Protein AF-A0A815UZT0-F1 (afdb_monomer_lite)

Structure (mmCIF, N/CA/C/O backbone):
data_AF-A0A815UZT0-F1
#
_entry.id   AF-A0A815UZT0-F1
#
loop_
_atom_site.group_PDB
_atom_site.id
_atom_site.type_symbol
_atom_site.label_atom_id
_atom_site.label_alt_id
_atom_site.label_comp_id
_atom_site.label_asym_id
_atom_site.label_entity_id
_atom_site.label_seq_id
_atom_site.pdbx_PDB_ins_code
_atom_site.Cartn_x
_atom_site.Cartn_y
_atom_site.Cartn_z
_atom_site.occupancy
_atom_site.B_iso_or_equiv
_atom_site.auth_seq_id
_atom_site.auth_comp_id
_atom_site.auth_asym_id
_atom_site.auth_atom_id
_atom_site.pdbx_PDB_model_num
ATOM 1 N N . MET A 1 1 ? 25.340 18.660 -7.733 1.00 49.31 1 MET A N 1
ATOM 2 C CA . MET A 1 1 ? 25.392 17.375 -6.990 1.00 49.31 1 MET A CA 1
ATOM 3 C C . MET A 1 1 ? 26.741 16.700 -7.222 1.00 49.31 1 MET A C 1
ATOM 5 O O . MET A 1 1 ? 27.236 16.737 -8.340 1.00 49.31 1 MET A O 1
ATOM 9 N N . SER A 1 2 ? 27.345 16.100 -6.193 1.00 51.62 2 SER A N 1
ATOM 10 C CA . SER A 1 2 ? 28.599 15.339 -6.324 1.00 51.62 2 SER A CA 1
ATOM 11 C C . SER A 1 2 ? 28.384 14.093 -7.198 1.00 51.62 2 SER A C 1
ATOM 13 O O . SER A 1 2 ? 27.584 13.235 -6.837 1.00 51.62 2 SER A O 1
ATOM 15 N N . LYS A 1 3 ? 29.129 13.955 -8.306 1.00 68.06 3 LYS A N 1
ATOM 16 C CA . LYS A 1 3 ? 29.133 12.756 -9.176 1.00 68.06 3 LYS A CA 1
ATOM 17 C C . LYS A 1 3 ? 29.839 11.538 -8.543 1.00 68.06 3 LYS A C 1
ATOM 19 O O . LYS A 1 3 ? 30.110 10.556 -9.226 1.00 68.06 3 LYS A O 1
ATOM 24 N N . LYS A 1 4 ? 30.189 11.592 -7.252 1.00 70.81 4 LYS A N 1
ATOM 25 C CA . LYS A 1 4 ? 30.955 10.536 -6.575 1.00 70.81 4 LYS A CA 1
ATOM 26 C C . LYS A 1 4 ? 30.074 9.327 -6.263 1.00 70.81 4 LYS A C 1
ATOM 28 O O . LYS A 1 4 ? 29.060 9.444 -5.576 1.00 70.81 4 LYS A O 1
ATOM 33 N N . VAL A 1 5 ? 30.506 8.157 -6.724 1.00 77.50 5 VAL A N 1
ATOM 34 C CA . VAL A 1 5 ? 29.953 6.862 -6.313 1.00 77.50 5 VAL A CA 1
ATOM 35 C C . VAL A 1 5 ? 30.459 6.545 -4.897 1.00 77.50 5 VAL A C 1
ATOM 37 O O . VAL A 1 5 ? 31.651 6.716 -4.642 1.00 77.50 5 VAL A O 1
ATOM 40 N N . PRO A 1 6 ? 29.607 6.087 -3.958 1.00 83.12 6 PRO A N 1
ATOM 41 C CA . PRO A 1 6 ? 30.062 5.726 -2.616 1.00 83.12 6 PRO A CA 1
ATOM 42 C C . PRO A 1 6 ? 31.151 4.642 -2.637 1.00 83.12 6 PRO A C 1
ATOM 44 O O . PRO A 1 6 ? 31.007 3.638 -3.338 1.00 83.12 6 PRO A O 1
ATOM 47 N N . ASN A 1 7 ? 32.185 4.785 -1.799 1.00 83.75 7 ASN A N 1
ATOM 48 C CA . ASN A 1 7 ? 33.323 3.851 -1.730 1.00 83.75 7 ASN A CA 1
ATOM 49 C C . ASN A 1 7 ? 32.896 2.392 -1.519 1.00 83.75 7 ASN A C 1
ATOM 51 O O . ASN A 1 7 ? 33.466 1.485 -2.114 1.00 83.75 7 ASN A O 1
ATOM 55 N N . LEU A 1 8 ? 31.849 2.157 -0.723 1.00 82.88 8 LEU A N 1
ATOM 56 C CA . LEU A 1 8 ? 31.320 0.812 -0.494 1.00 82.88 8 LEU A CA 1
ATOM 57 C C . LEU A 1 8 ? 30.689 0.200 -1.759 1.00 82.88 8 LEU A C 1
ATOM 59 O O . LEU A 1 8 ? 30.753 -1.009 -1.956 1.00 82.88 8 LEU A O 1
ATOM 63 N N . CYS A 1 9 ? 30.089 1.018 -2.631 1.00 83.38 9 CYS A N 1
ATOM 64 C CA . CYS A 1 9 ? 29.557 0.546 -3.913 1.00 83.38 9 CYS A CA 1
ATOM 65 C C . CYS A 1 9 ? 30.696 0.185 -4.873 1.00 83.38 9 CYS A C 1
ATOM 67 O O . CYS A 1 9 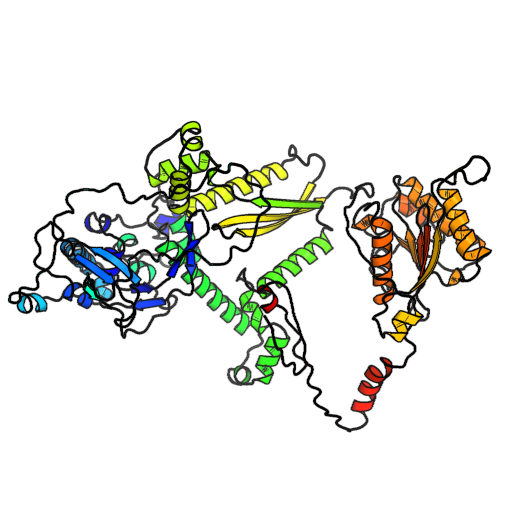? 30.619 -0.850 -5.528 1.00 83.38 9 CYS A O 1
ATOM 69 N N . LEU A 1 10 ? 31.763 0.994 -4.902 1.00 84.44 10 LEU A N 1
ATOM 70 C CA . LEU A 1 10 ? 32.979 0.702 -5.669 1.00 84.44 10 LEU A CA 1
ATOM 71 C C . LEU A 1 10 ? 33.634 -0.600 -5.191 1.00 84.44 10 LEU A C 1
ATOM 73 O O . LEU A 1 10 ? 33.889 -1.490 -5.995 1.00 84.44 10 LEU A O 1
ATOM 77 N N . TYR A 1 11 ? 33.813 -0.749 -3.876 1.00 84.12 11 TYR A N 1
ATOM 78 C CA . TYR A 1 11 ? 34.386 -1.947 -3.257 1.00 84.12 11 TYR A CA 1
ATOM 79 C C . TYR A 1 11 ? 33.595 -3.227 -3.575 1.00 84.12 11 TYR A C 1
ATOM 81 O O . TYR A 1 11 ? 34.186 -4.280 -3.801 1.00 84.12 11 TYR A O 1
ATOM 89 N N . ASN A 1 12 ? 32.262 -3.137 -3.619 1.00 86.81 12 ASN A N 1
ATOM 90 C CA . ASN A 1 12 ? 31.381 -4.270 -3.916 1.00 86.81 12 ASN A CA 1
ATOM 91 C C . ASN A 1 12 ? 31.185 -4.532 -5.422 1.00 86.81 12 ASN A C 1
ATOM 93 O O . ASN A 1 12 ? 30.412 -5.423 -5.771 1.00 86.81 12 ASN A O 1
ATOM 97 N N . GLY A 1 13 ? 31.831 -3.764 -6.307 1.00 85.38 13 GLY A N 1
ATOM 98 C CA . GLY A 1 13 ? 31.706 -3.936 -7.757 1.00 85.38 13 GLY A CA 1
ATOM 99 C C . GLY A 1 13 ? 30.355 -3.501 -8.336 1.00 85.38 13 GLY A C 1
ATOM 100 O O . GLY A 1 13 ? 29.906 -4.051 -9.337 1.00 85.38 13 GLY A O 1
ATOM 101 N N . LEU A 1 14 ? 29.682 -2.535 -7.698 1.00 87.12 14 LEU A N 1
ATOM 102 C CA . LEU A 1 14 ? 28.363 -2.032 -8.113 1.00 87.12 14 LEU A CA 1
ATOM 103 C C . LEU A 1 14 ? 28.420 -0.784 -8.996 1.00 87.12 14 LEU A C 1
ATOM 105 O O . LEU A 1 14 ? 27.375 -0.255 -9.363 1.00 87.12 14 LEU A O 1
ATOM 109 N N . ALA A 1 15 ? 29.611 -0.284 -9.317 1.00 86.25 15 ALA A N 1
ATOM 110 C CA . ALA A 1 15 ? 29.744 0.847 -10.224 1.00 86.25 15 ALA A CA 1
ATOM 111 C C . ALA A 1 15 ? 29.369 0.453 -11.658 1.00 86.25 15 ALA A C 1
ATOM 113 O O . ALA A 1 15 ? 29.708 -0.634 -12.127 1.00 86.25 15 ALA A O 1
ATOM 114 N N . PHE A 1 16 ? 28.684 1.356 -12.358 1.00 88.12 16 PHE A N 1
ATOM 115 C CA . PHE A 1 16 ? 28.378 1.166 -13.769 1.00 88.12 16 PHE A CA 1
ATOM 116 C C . PHE A 1 16 ? 29.615 1.363 -14.639 1.00 88.12 16 PHE A C 1
ATOM 118 O O . PHE A 1 16 ? 30.457 2.219 -14.369 1.00 88.12 16 PHE A O 1
ATOM 125 N N . TYR A 1 17 ? 29.667 0.606 -15.733 1.00 87.62 17 TYR A N 1
ATOM 126 C CA . TYR A 1 17 ? 30.575 0.890 -16.832 1.00 87.62 17 TYR A CA 1
ATOM 127 C C . TYR A 1 17 ? 30.155 2.183 -17.541 1.00 87.62 17 TYR A C 1
ATOM 129 O O . TYR A 1 17 ? 28.964 2.519 -17.630 1.00 87.62 17 TYR A O 1
ATOM 137 N N . GLU A 1 18 ? 31.141 2.912 -18.053 1.00 88.50 18 GLU A N 1
ATOM 138 C CA . GLU A 1 18 ? 30.890 4.036 -18.945 1.00 88.50 18 GLU A CA 1
ATOM 139 C C . GLU A 1 18 ? 30.186 3.536 -20.210 1.00 88.50 18 GLU A C 1
ATOM 141 O O . GLU A 1 18 ? 30.582 2.512 -20.769 1.00 88.50 18 GLU A O 1
ATOM 146 N N . ILE A 1 19 ? 29.112 4.221 -20.617 1.00 89.31 19 ILE A N 1
ATOM 147 C CA . ILE A 1 19 ? 28.349 3.850 -21.814 1.00 89.31 19 ILE A CA 1
ATOM 148 C C . ILE A 1 19 ? 29.156 4.305 -23.036 1.00 89.31 19 ILE A C 1
ATOM 150 O O . ILE A 1 19 ? 29.378 5.510 -23.170 1.00 89.31 19 ILE A O 1
ATOM 154 N N . PRO A 1 20 ? 29.559 3.393 -23.935 1.00 91.00 20 PRO A N 1
ATOM 155 C CA . PRO A 1 20 ? 30.153 3.750 -25.220 1.00 91.00 20 PRO A CA 1
ATOM 156 C C . PRO A 1 20 ? 29.212 4.628 -26.050 1.00 91.00 20 PRO A C 1
ATOM 158 O O . PRO A 1 20 ? 27.993 4.451 -26.005 1.00 91.00 20 PRO A O 1
ATOM 161 N N . ASP A 1 21 ? 29.755 5.534 -26.861 1.00 88.38 21 ASP A N 1
ATOM 162 C CA . ASP A 1 21 ? 28.936 6.476 -27.638 1.00 88.38 21 ASP A CA 1
ATOM 163 C C . ASP A 1 21 ? 27.968 5.780 -28.605 1.00 88.38 21 ASP A C 1
ATOM 165 O O . ASP A 1 21 ? 26.831 6.226 -28.763 1.00 88.38 21 ASP A O 1
ATOM 169 N N . CYS A 1 22 ? 28.354 4.620 -29.149 1.00 85.75 22 CYS A N 1
ATOM 170 C CA . CYS A 1 22 ? 27.487 3.808 -30.004 1.00 85.75 22 CYS A CA 1
ATOM 171 C C . CYS A 1 22 ? 26.217 3.307 -29.287 1.00 85.75 22 CYS A C 1
ATOM 173 O O . CYS A 1 22 ? 25.169 3.189 -29.914 1.00 85.75 22 CYS A O 1
ATOM 175 N N . LEU A 1 23 ? 26.269 3.065 -27.971 1.00 88.81 23 LEU A N 1
ATOM 176 C CA . LEU A 1 23 ? 25.124 2.599 -27.179 1.00 88.81 23 LEU A CA 1
ATOM 177 C C . LEU A 1 23 ? 24.215 3.750 -26.715 1.00 88.81 23 LEU A C 1
ATOM 179 O O . LEU A 1 23 ? 23.029 3.528 -26.458 1.00 88.81 23 LEU A O 1
ATOM 183 N N . LYS A 1 24 ? 24.728 4.986 -26.609 1.00 86.81 24 LYS A N 1
ATOM 184 C CA . LYS A 1 24 ? 23.950 6.150 -26.136 1.00 86.81 24 LYS A CA 1
ATOM 185 C C . LYS A 1 24 ? 22.800 6.497 -27.083 1.00 86.81 24 LYS A C 1
ATOM 187 O O . LYS A 1 24 ? 21.705 6.816 -26.614 1.00 86.81 24 LYS A O 1
ATOM 192 N N . ILE A 1 25 ? 23.043 6.375 -28.387 1.00 86.56 25 ILE A N 1
ATOM 193 C CA . ILE A 1 25 ? 22.132 6.805 -29.456 1.00 86.56 25 ILE A CA 1
ATOM 194 C C . ILE A 1 25 ? 20.961 5.852 -29.722 1.00 86.56 25 ILE A C 1
ATOM 196 O O . ILE A 1 25 ? 20.062 6.229 -30.469 1.00 86.56 25 ILE A O 1
ATOM 200 N N . LEU A 1 26 ? 20.962 4.647 -29.139 1.00 87.38 26 LEU A N 1
ATOM 201 C CA . LEU A 1 26 ? 19.930 3.638 -29.390 1.00 87.38 26 LEU A CA 1
ATOM 202 C C . LEU A 1 26 ? 18.549 4.073 -28.903 1.00 87.38 26 LEU A C 1
ATOM 204 O O . LEU A 1 26 ? 18.417 4.515 -27.753 1.00 87.38 26 LEU A O 1
ATOM 208 N N . THR A 1 27 ? 17.527 3.840 -29.721 1.00 87.44 27 THR A N 1
ATOM 209 C CA . THR A 1 27 ? 16.128 3.884 -29.279 1.00 87.44 27 THR A CA 1
ATOM 210 C C . THR A 1 27 ? 15.757 2.670 -28.416 1.00 87.44 27 THR A C 1
ATOM 212 O O . THR A 1 27 ? 16.566 1.757 -28.212 1.00 87.44 27 THR A O 1
ATOM 215 N N . GLU A 1 28 ? 14.540 2.645 -27.858 1.00 84.25 28 GLU A N 1
ATOM 216 C CA . GLU A 1 28 ? 14.096 1.502 -27.054 1.00 84.25 28 GLU A CA 1
ATOM 217 C C . GLU A 1 28 ? 13.940 0.234 -27.897 1.00 84.25 28 GLU A C 1
ATOM 219 O O . GLU A 1 28 ? 14.400 -0.828 -27.462 1.00 84.25 28 GLU A O 1
ATOM 224 N N . LEU A 1 29 ? 13.347 0.330 -29.096 1.00 85.19 29 LEU A N 1
ATOM 225 C CA . LEU A 1 29 ? 13.201 -0.822 -29.984 1.00 85.19 29 LEU A CA 1
ATOM 226 C C . LEU A 1 29 ? 14.555 -1.285 -30.532 1.00 85.19 29 LEU A C 1
ATOM 228 O O . LEU A 1 29 ? 14.817 -2.488 -30.553 1.00 85.19 29 LEU A O 1
ATOM 232 N N . GLU A 1 30 ? 15.448 -0.356 -30.891 1.00 89.25 30 GLU A N 1
ATOM 233 C CA . GLU A 1 30 ? 16.822 -0.679 -31.302 1.00 89.25 30 GLU A CA 1
ATOM 234 C C . GLU A 1 30 ? 17.583 -1.428 -30.191 1.00 89.25 30 GLU A C 1
ATOM 236 O O . GLU A 1 30 ? 18.275 -2.408 -30.461 1.00 89.25 30 GLU A O 1
ATOM 241 N N . GLU A 1 31 ? 17.405 -1.039 -28.922 1.00 90.44 31 GLU A N 1
ATOM 242 C CA . GLU A 1 31 ? 17.958 -1.778 -27.780 1.00 90.44 31 GLU A CA 1
ATOM 243 C C . GLU A 1 31 ? 17.324 -3.173 -27.621 1.00 90.44 31 GLU A C 1
ATOM 245 O O . GLU A 1 31 ? 18.015 -4.123 -27.246 1.00 90.44 31 GLU A O 1
ATOM 250 N N . ARG A 1 32 ? 16.020 -3.334 -27.890 1.00 89.94 32 ARG A N 1
ATOM 251 C CA . ARG A 1 32 ? 15.370 -4.656 -27.828 1.00 89.94 32 ARG A CA 1
ATOM 252 C C . ARG A 1 32 ? 15.883 -5.601 -28.915 1.00 89.94 32 ARG A C 1
ATOM 254 O O . ARG A 1 32 ? 16.037 -6.784 -28.631 1.00 89.94 32 ARG A O 1
ATOM 261 N N . LEU A 1 33 ? 16.181 -5.096 -30.114 1.00 86.88 33 LEU A N 1
ATOM 262 C CA . LEU A 1 33 ? 16.671 -5.897 -31.246 1.00 86.88 33 LEU A CA 1
ATOM 263 C C . LEU A 1 33 ? 17.995 -6.607 -30.964 1.00 86.88 33 LEU A C 1
ATOM 265 O O . LEU A 1 33 ? 18.235 -7.696 -31.484 1.00 86.88 33 LEU A O 1
ATOM 269 N N . ILE A 1 34 ? 18.836 -5.989 -30.140 1.00 88.75 34 ILE A N 1
ATOM 270 C CA . ILE A 1 34 ? 20.177 -6.479 -29.811 1.00 88.75 34 ILE A CA 1
ATOM 271 C C . ILE A 1 34 ? 20.223 -7.220 -28.473 1.00 88.75 34 ILE A C 1
ATOM 273 O O . ILE A 1 34 ? 21.258 -7.772 -28.125 1.00 88.75 34 ILE A O 1
ATOM 277 N N . SER A 1 35 ? 19.131 -7.217 -27.705 1.00 90.88 35 SER A N 1
ATOM 278 C CA . SER A 1 35 ? 19.080 -7.776 -26.355 1.00 90.88 35 SER A CA 1
ATOM 279 C C . SER A 1 35 ? 18.779 -9.282 -26.381 1.00 90.88 35 SER A C 1
ATOM 281 O O . SER A 1 35 ? 17.683 -9.663 -26.786 1.00 90.88 35 SER A O 1
ATOM 283 N N . PRO A 1 36 ? 19.664 -10.162 -25.870 1.00 90.88 36 PRO A N 1
ATOM 284 C CA . PRO A 1 36 ? 19.447 -11.617 -25.888 1.00 90.88 36 PRO A CA 1
ATOM 285 C C . PRO A 1 36 ? 18.249 -12.108 -25.062 1.00 90.88 36 PRO A C 1
ATOM 287 O O . PRO A 1 36 ? 17.900 -13.292 -25.105 1.00 90.88 36 PRO A O 1
ATOM 290 N N . ARG A 1 37 ? 17.642 -11.226 -24.259 1.00 92.44 37 ARG A N 1
ATOM 291 C CA . ARG A 1 37 ? 16.499 -11.503 -23.386 1.00 92.44 37 ARG A CA 1
ATOM 292 C C . ARG A 1 37 ? 15.448 -10.413 -23.565 1.00 92.44 37 ARG A C 1
ATOM 294 O O . ARG A 1 37 ? 15.682 -9.257 -23.219 1.00 92.44 37 ARG A O 1
ATOM 301 N N . ILE A 1 38 ? 14.266 -10.776 -24.061 1.00 89.81 38 ILE A N 1
ATOM 302 C CA . ILE A 1 38 ? 13.151 -9.832 -24.182 1.00 89.81 38 ILE A CA 1
ATOM 303 C C . ILE A 1 38 ? 12.230 -9.970 -22.961 1.00 89.81 38 ILE A C 1
ATOM 305 O O . ILE A 1 38 ? 11.659 -11.044 -22.741 1.00 89.81 38 ILE A O 1
ATOM 309 N N . PRO A 1 39 ? 12.013 -8.887 -22.189 1.00 91.25 39 PRO A N 1
ATOM 310 C CA . PRO A 1 39 ? 11.065 -8.869 -21.092 1.00 91.25 39 PRO A CA 1
ATOM 311 C C . PRO A 1 39 ? 9.704 -8.405 -21.622 1.00 91.25 39 PRO A C 1
ATOM 313 O O . PRO A 1 39 ? 9.384 -7.214 -21.612 1.00 91.25 39 PRO A O 1
ATOM 316 N N . PHE A 1 40 ? 8.875 -9.332 -22.095 1.00 88.31 40 PHE A N 1
ATOM 317 C CA . PHE A 1 40 ? 7.520 -8.980 -22.505 1.00 88.31 40 PHE A CA 1
ATOM 318 C C . PHE A 1 40 ? 6.695 -8.581 -21.279 1.00 88.31 40 PHE A C 1
ATOM 320 O O . PHE A 1 40 ? 6.447 -9.381 -20.377 1.00 88.31 40 PHE A O 1
ATOM 327 N N . MET A 1 41 ? 6.248 -7.329 -21.265 1.00 88.31 41 MET A N 1
ATOM 328 C CA . MET A 1 41 ? 5.380 -6.756 -20.238 1.00 88.31 41 MET A CA 1
ATOM 329 C C . MET A 1 41 ? 4.353 -5.822 -20.889 1.00 88.31 41 MET A C 1
ATOM 331 O O . MET A 1 41 ? 4.504 -5.462 -22.052 1.00 88.31 41 MET A O 1
ATOM 335 N N . VAL A 1 42 ? 3.277 -5.468 -20.188 1.00 84.25 42 VAL A N 1
ATOM 336 C CA . VAL A 1 42 ? 2.283 -4.506 -20.694 1.00 84.25 42 VAL A CA 1
ATOM 337 C C . VAL A 1 42 ? 2.280 -3.301 -19.772 1.00 84.25 42 VAL A C 1
ATOM 339 O O . VAL A 1 42 ? 1.878 -3.415 -18.617 1.00 84.25 42 VAL A O 1
ATOM 342 N N . ILE A 1 43 ? 2.733 -2.159 -20.279 1.00 84.81 43 ILE A N 1
ATOM 343 C CA . ILE A 1 43 ? 2.719 -0.889 -19.553 1.00 84.81 43 ILE A CA 1
ATOM 344 C C . ILE A 1 43 ? 1.522 -0.083 -20.059 1.00 84.81 43 ILE A C 1
ATOM 346 O O . ILE A 1 43 ? 1.278 -0.022 -21.260 1.00 84.81 43 ILE A O 1
ATOM 350 N N . ARG A 1 44 ? 0.742 0.483 -19.140 1.00 83.31 44 ARG A N 1
ATOM 351 C CA . ARG A 1 44 ? -0.432 1.314 -19.426 1.00 83.31 44 ARG A CA 1
ATOM 352 C C . ARG A 1 44 ? -0.292 2.663 -18.747 1.00 83.31 44 ARG A C 1
ATOM 354 O O . ARG A 1 44 ? 0.370 2.761 -17.719 1.00 83.31 44 ARG A O 1
ATOM 361 N N . THR A 1 45 ? -0.937 3.681 -19.291 1.00 82.94 45 THR A N 1
ATOM 362 C CA . THR A 1 45 ? -1.122 4.959 -18.606 1.00 82.94 45 THR A CA 1
ATOM 363 C C . THR A 1 45 ? -2.279 4.859 -17.604 1.00 82.94 45 THR A C 1
ATOM 365 O O . THR A 1 45 ? -3.240 4.118 -17.813 1.00 82.94 45 THR A O 1
ATOM 368 N N . LEU A 1 46 ? -2.153 5.562 -16.482 1.00 76.56 46 LEU A N 1
ATOM 369 C CA . LEU A 1 46 ? -3.074 5.572 -15.351 1.00 76.56 46 LEU A CA 1
ATOM 370 C C . LEU A 1 46 ? -3.552 7.000 -15.080 1.00 76.56 46 LEU A C 1
ATOM 372 O O . LEU A 1 46 ? -2.730 7.915 -14.960 1.00 76.56 46 LEU A O 1
ATOM 376 N N . GLY A 1 47 ? -4.869 7.150 -14.914 1.00 68.88 47 GLY A N 1
ATOM 377 C CA . GLY A 1 47 ? -5.530 8.394 -14.519 1.00 68.88 47 GLY A CA 1
ATOM 378 C C . GLY A 1 47 ? -5.245 9.592 -15.434 1.00 68.88 47 GLY A C 1
ATOM 379 O O . GLY A 1 47 ? -4.632 9.473 -16.495 1.00 68.88 47 GLY A O 1
ATOM 380 N N . TYR A 1 48 ? -5.659 10.777 -14.985 1.00 67.06 48 TYR A N 1
ATOM 381 C CA . TYR A 1 48 ? -5.468 12.031 -15.725 1.00 67.06 48 TYR A CA 1
ATOM 382 C C . TYR A 1 48 ? -3.993 12.466 -15.815 1.00 67.06 48 TYR A C 1
ATOM 384 O O . TYR A 1 48 ? -3.542 12.963 -16.841 1.00 67.06 48 TYR A O 1
ATOM 392 N N . CYS A 1 49 ? -3.187 12.185 -14.783 1.00 64.75 49 CYS A N 1
ATOM 393 C CA . CYS A 1 49 ? -1.746 12.479 -14.782 1.00 64.75 49 CYS A CA 1
ATOM 394 C C . CYS A 1 49 ? -0.936 11.598 -15.764 1.00 64.75 49 CYS A C 1
ATOM 396 O O . CYS A 1 49 ? 0.274 11.801 -15.935 1.00 64.75 49 CYS A O 1
ATOM 398 N N . LYS A 1 50 ? -1.585 10.602 -16.394 1.00 78.75 50 LYS A N 1
ATOM 399 C CA . LYS A 1 50 ? -1.006 9.620 -17.324 1.00 78.75 50 LYS A CA 1
ATOM 400 C C . LYS A 1 50 ? 0.238 8.922 -16.751 1.00 78.75 50 LYS A C 1
ATOM 402 O O . LYS A 1 50 ? 1.208 8.704 -17.471 1.00 78.75 50 LYS A O 1
ATOM 407 N N . GLN A 1 51 ? 0.264 8.602 -15.454 1.00 83.62 51 GLN A N 1
ATOM 408 C CA . GLN A 1 51 ? 1.389 7.850 -14.873 1.00 83.62 51 GLN A CA 1
ATOM 409 C C . GLN A 1 51 ? 1.461 6.436 -15.456 1.00 83.62 51 GLN A C 1
ATOM 411 O O . GLN A 1 51 ? 0.460 5.910 -15.923 1.00 83.62 51 GLN A O 1
ATOM 416 N N . PHE A 1 52 ? 2.624 5.789 -15.424 1.00 86.12 52 PHE A N 1
ATOM 417 C CA . PHE A 1 52 ? 2.750 4.431 -15.951 1.00 86.12 52 PHE A CA 1
ATOM 418 C C . PHE A 1 52 ? 2.409 3.370 -14.900 1.00 86.12 52 PHE A C 1
ATOM 420 O O . PHE A 1 52 ? 2.870 3.432 -13.763 1.00 86.12 52 PHE A O 1
ATOM 427 N N . GLY A 1 53 ? 1.648 2.357 -15.307 1.00 84.50 53 GLY A N 1
ATOM 428 C CA . GLY A 1 53 ? 1.283 1.179 -14.526 1.00 84.50 53 GLY A CA 1
ATOM 429 C C . GLY A 1 53 ? 1.577 -0.114 -15.282 1.00 84.50 53 GLY A C 1
ATOM 430 O O . GLY A 1 53 ? 1.515 -0.164 -16.509 1.00 84.50 53 GLY A O 1
ATOM 431 N N . LEU A 1 54 ? 1.880 -1.183 -14.550 1.00 84.75 54 LEU A N 1
ATOM 432 C CA . LEU A 1 54 ? 2.133 -2.507 -15.116 1.00 84.75 54 LEU A CA 1
ATOM 433 C C . LEU A 1 54 ? 0.858 -3.358 -15.083 1.00 84.75 54 LEU A C 1
ATOM 435 O O . LEU A 1 54 ? 0.299 -3.593 -14.013 1.00 84.75 54 LEU A O 1
ATOM 439 N N . LYS A 1 55 ? 0.433 -3.880 -16.238 1.00 83.69 55 LYS A N 1
ATOM 440 C CA . LYS A 1 55 ? -0.676 -4.836 -16.347 1.00 83.69 55 LYS A CA 1
ATOM 441 C C . LYS A 1 55 ? -0.154 -6.256 -16.565 1.00 83.69 55 LYS A C 1
ATOM 443 O O . LYS A 1 55 ? 0.544 -6.536 -17.537 1.00 83.69 55 LYS A O 1
ATOM 448 N N . GLY A 1 56 ? -0.580 -7.174 -15.700 1.00 80.88 56 GLY A N 1
ATOM 449 C CA . GLY A 1 56 ? -0.258 -8.596 -15.810 1.00 80.88 56 GLY A CA 1
ATOM 450 C C . GLY A 1 56 ? 1.163 -8.938 -15.355 1.00 80.88 56 GLY A C 1
ATOM 451 O O . GLY A 1 56 ? 1.746 -8.265 -14.501 1.00 80.88 56 GLY A O 1
ATOM 452 N N . ASN A 1 57 ? 1.700 -10.035 -15.892 1.00 82.81 57 ASN A N 1
ATOM 453 C CA . ASN A 1 57 ? 3.010 -10.555 -15.510 1.00 82.81 57 ASN A CA 1
ATOM 454 C C . ASN A 1 57 ? 4.111 -10.167 -16.511 1.00 82.81 57 ASN A C 1
ATOM 456 O O . ASN A 1 57 ? 3.830 -9.826 -17.660 1.00 82.81 57 ASN A O 1
ATOM 460 N N . LEU A 1 58 ? 5.364 -10.249 -16.061 1.00 88.56 58 LEU A N 1
ATOM 461 C CA . LEU A 1 58 ? 6.551 -10.117 -16.900 1.00 88.56 58 LEU A CA 1
ATOM 462 C C . LEU A 1 58 ? 6.990 -11.497 -17.379 1.00 88.56 58 LEU A C 1
ATOM 464 O O . LEU A 1 58 ? 7.190 -12.400 -16.568 1.00 88.56 58 LEU A O 1
ATOM 468 N N . VAL A 1 59 ? 7.167 -11.649 -18.689 1.00 88.19 59 VAL A N 1
ATOM 469 C CA . VAL A 1 59 ? 7.626 -12.898 -19.303 1.00 88.19 59 VAL A CA 1
ATOM 470 C C . VAL A 1 59 ? 8.996 -12.666 -19.930 1.00 88.19 59 VAL A C 1
ATOM 472 O O . VAL A 1 59 ? 9.127 -11.870 -20.854 1.00 88.19 59 VAL A O 1
ATOM 475 N N . ASN A 1 60 ? 10.015 -13.353 -19.412 1.00 91.62 60 ASN A N 1
ATOM 476 C CA . ASN A 1 60 ? 11.368 -13.322 -19.961 1.00 91.62 60 ASN A CA 1
ATOM 477 C C . ASN A 1 60 ? 11.509 -14.411 -21.026 1.00 91.62 60 ASN A C 1
ATOM 479 O O . ASN A 1 60 ? 11.399 -15.599 -20.711 1.00 91.62 60 ASN A O 1
ATOM 483 N N . VAL A 1 61 ? 11.735 -14.011 -22.275 1.00 90.38 61 VAL A N 1
ATOM 484 C CA . VAL A 1 61 ? 11.889 -14.949 -23.392 1.00 90.38 61 VAL A CA 1
ATOM 485 C C . VAL A 1 61 ? 13.273 -14.765 -24.011 1.00 90.38 61 VAL A C 1
ATOM 487 O O . VAL A 1 61 ? 13.636 -13.631 -24.346 1.00 90.38 61 VAL A O 1
ATOM 490 N N . PRO A 1 62 ? 14.069 -15.843 -24.143 1.00 90.38 62 PRO A N 1
ATOM 491 C CA . PRO A 1 62 ? 15.340 -15.770 -24.841 1.00 90.38 62 PRO A CA 1
ATOM 492 C C . PRO A 1 62 ? 15.099 -15.476 -26.319 1.00 90.38 62 PRO A C 1
ATOM 494 O O . PRO A 1 62 ? 14.108 -15.916 -26.907 1.00 90.38 62 PRO A O 1
ATOM 497 N N . MET A 1 63 ? 16.015 -14.727 -26.914 1.00 85.75 63 MET A N 1
ATOM 498 C CA . MET A 1 63 ? 15.938 -14.304 -28.303 1.00 85.75 63 MET A CA 1
ATOM 499 C C . MET A 1 63 ? 17.240 -14.646 -29.020 1.00 85.75 63 MET A C 1
ATOM 501 O O . MET A 1 63 ? 18.322 -14.425 -28.479 1.00 85.75 63 MET A O 1
ATOM 505 N N . ASN A 1 64 ? 17.127 -15.138 -30.254 1.00 79.75 64 ASN A N 1
ATOM 506 C CA . ASN A 1 64 ? 18.272 -15.298 -31.137 1.00 79.75 64 ASN A CA 1
ATOM 507 C C . ASN A 1 64 ? 18.561 -13.955 -31.836 1.00 79.75 64 ASN A C 1
ATOM 509 O O . ASN A 1 64 ? 17.816 -13.529 -32.721 1.00 79.75 64 ASN A O 1
ATOM 513 N N . VAL A 1 65 ? 19.628 -13.271 -31.411 1.00 77.38 65 VAL A N 1
ATOM 514 C CA . VAL A 1 65 ? 20.028 -11.960 -31.958 1.00 77.38 65 VAL A CA 1
ATOM 515 C C . VAL A 1 65 ? 20.429 -12.066 -33.434 1.00 77.38 65 VAL A C 1
ATOM 517 O O . VAL A 1 65 ? 20.147 -11.154 -34.213 1.00 77.38 65 VAL A O 1
ATOM 520 N N . ASP A 1 66 ? 21.000 -13.195 -33.850 1.00 70.56 66 ASP A N 1
ATOM 521 C CA . ASP A 1 66 ? 21.453 -13.419 -35.227 1.00 70.56 66 ASP A CA 1
ATOM 522 C C . ASP A 1 66 ? 20.265 -13.442 -36.192 1.00 70.56 66 ASP A C 1
ATOM 524 O O . ASP A 1 66 ? 20.340 -12.913 -37.302 1.00 70.56 66 ASP A O 1
ATOM 528 N N . THR A 1 67 ? 19.123 -13.963 -35.729 1.00 69.25 67 THR A N 1
ATOM 529 C CA . THR A 1 67 ? 17.862 -13.926 -36.481 1.00 69.25 67 THR A CA 1
ATOM 530 C C . THR A 1 67 ? 17.426 -12.481 -36.743 1.00 69.25 67 THR A C 1
ATOM 532 O O . THR A 1 67 ? 17.086 -12.150 -37.876 1.00 69.25 67 THR A O 1
ATOM 535 N N . ASN A 1 68 ? 17.536 -11.572 -35.768 1.00 69.06 68 ASN A N 1
ATOM 536 C CA . ASN A 1 68 ? 17.214 -10.153 -35.986 1.00 69.06 68 ASN A CA 1
ATOM 537 C C . ASN A 1 68 ? 18.186 -9.478 -36.950 1.00 69.06 68 ASN A C 1
ATOM 539 O O . ASN A 1 68 ? 17.759 -8.801 -37.882 1.00 69.06 68 ASN A O 1
ATOM 543 N N . ALA A 1 69 ? 19.489 -9.692 -36.763 1.00 63.94 69 ALA A N 1
ATOM 544 C CA . ALA A 1 69 ? 20.510 -9.148 -37.655 1.00 63.94 69 ALA A CA 1
ATOM 545 C C . ALA A 1 69 ? 20.393 -9.680 -39.097 1.00 63.94 69 ALA A C 1
ATOM 547 O O . ALA A 1 69 ? 20.937 -9.071 -40.018 1.00 63.94 69 ALA A O 1
ATOM 548 N N . SER A 1 70 ? 19.714 -10.814 -39.302 1.00 63.81 70 SER A N 1
ATOM 549 C CA . SER A 1 70 ? 19.414 -11.358 -40.631 1.00 63.81 70 SER A CA 1
ATOM 550 C C . SER A 1 70 ? 18.171 -10.745 -41.289 1.00 63.81 70 SER A C 1
ATOM 552 O O . SER A 1 70 ? 18.077 -10.753 -42.511 1.00 63.81 70 SER A O 1
ATOM 554 N N . ILE A 1 71 ? 17.239 -10.203 -40.496 1.00 66.38 71 ILE A N 1
ATOM 555 C CA . ILE A 1 71 ? 16.006 -9.553 -40.974 1.00 66.38 71 ILE A CA 1
ATOM 556 C C . ILE A 1 71 ? 16.257 -8.073 -41.308 1.00 66.38 71 ILE A C 1
ATOM 558 O O . ILE A 1 71 ? 15.601 -7.510 -42.181 1.00 66.38 71 ILE A O 1
ATOM 562 N N . LEU A 1 72 ? 17.215 -7.435 -40.628 1.00 66.25 72 LEU A N 1
ATOM 563 C CA . LEU A 1 72 ? 17.593 -6.045 -40.880 1.00 66.25 72 LEU A CA 1
ATOM 564 C C . LEU A 1 72 ? 18.370 -5.905 -42.204 1.00 66.25 72 LEU A C 1
ATOM 566 O O . LEU A 1 72 ? 19.379 -6.594 -42.382 1.00 66.25 72 LEU A O 1
ATOM 570 N N . PRO A 1 73 ? 17.979 -4.999 -43.122 1.00 59.06 73 PRO A N 1
ATOM 571 C CA . PRO A 1 73 ? 18.692 -4.868 -44.386 1.00 59.06 73 PRO A CA 1
ATOM 572 C C . PRO A 1 73 ? 20.054 -4.180 -44.203 1.00 59.06 73 PRO A C 1
ATOM 574 O O . PRO A 1 73 ? 20.171 -3.158 -43.523 1.00 59.06 73 PRO A O 1
ATOM 577 N N . ARG A 1 74 ? 21.097 -4.742 -44.829 1.00 56.72 74 ARG A N 1
ATOM 578 C CA . ARG A 1 74 ? 22.498 -4.297 -44.663 1.00 56.72 74 ARG A CA 1
ATOM 579 C C . ARG A 1 74 ? 22.924 -3.159 -45.592 1.00 56.72 74 ARG A C 1
ATOM 581 O O . ARG A 1 74 ? 23.866 -2.445 -45.261 1.00 56.72 74 ARG A O 1
ATOM 588 N N . SER A 1 75 ? 22.278 -2.997 -46.748 1.00 55.12 75 SER A N 1
ATOM 589 C CA . SER A 1 75 ? 22.641 -1.988 -47.752 1.00 55.12 75 SER A CA 1
ATOM 590 C C . SER A 1 75 ? 21.688 -0.798 -47.705 1.00 55.12 75 SER A C 1
ATOM 592 O O . SER A 1 75 ? 20.737 -0.711 -48.477 1.00 55.12 75 SER A O 1
ATOM 594 N N . PHE A 1 76 ? 21.973 0.134 -46.808 1.00 53.12 76 PHE A N 1
ATOM 595 C CA . PHE A 1 76 ? 21.316 1.431 -46.756 1.00 53.12 76 PHE A CA 1
ATOM 596 C C . PHE A 1 76 ? 22.373 2.521 -46.583 1.00 53.12 76 PHE A C 1
ATOM 598 O O . PHE A 1 76 ? 23.306 2.353 -45.796 1.00 53.12 76 PHE A O 1
ATOM 605 N N . SER A 1 77 ? 22.246 3.636 -47.314 1.00 53.03 77 SER A N 1
ATOM 606 C CA . SER A 1 77 ? 23.048 4.830 -47.011 1.00 53.03 77 SER A CA 1
ATOM 607 C C . SER A 1 77 ? 22.664 5.392 -45.637 1.00 53.03 77 SER A C 1
ATOM 609 O O . SER A 1 77 ? 21.600 5.062 -45.109 1.00 53.03 77 SER A O 1
ATOM 611 N N . ASP A 1 78 ? 23.512 6.265 -45.088 1.00 47.62 78 ASP A N 1
ATOM 612 C CA . ASP A 1 78 ? 23.460 6.822 -43.724 1.00 47.62 78 ASP A CA 1
ATOM 613 C C . ASP A 1 78 ? 22.121 7.450 -43.282 1.00 47.62 78 ASP A C 1
ATOM 615 O O . ASP A 1 78 ? 21.957 7.751 -42.102 1.00 47.62 78 ASP A O 1
ATOM 619 N N . THR A 1 79 ? 21.160 7.622 -44.193 1.00 53.16 79 THR A N 1
ATOM 620 C CA . THR A 1 79 ? 19.874 8.303 -43.982 1.00 53.16 79 THR A CA 1
ATOM 621 C C . THR A 1 79 ? 18.629 7.414 -44.028 1.00 53.16 79 THR A C 1
ATOM 623 O O . THR A 1 79 ? 17.545 7.928 -43.785 1.00 53.16 79 THR A O 1
ATOM 626 N N . HIS A 1 80 ? 18.723 6.118 -44.341 1.00 65.19 80 HIS A N 1
ATOM 627 C CA . HIS A 1 80 ? 17.515 5.292 -44.485 1.00 65.19 80 HIS A CA 1
ATOM 628 C C . HIS A 1 80 ? 17.092 4.665 -43.147 1.00 65.19 80 HIS A C 1
ATOM 630 O O . HIS A 1 80 ? 17.871 3.977 -42.477 1.00 65.19 80 HIS A O 1
ATOM 636 N N . THR A 1 81 ? 15.837 4.896 -42.775 1.00 74.88 81 THR A N 1
ATOM 637 C CA . THR A 1 81 ? 15.155 4.306 -41.623 1.00 74.88 81 THR A CA 1
ATOM 638 C C . THR A 1 81 ? 14.146 3.255 -42.090 1.00 74.88 81 THR A C 1
ATOM 640 O O . THR A 1 81 ? 13.698 3.279 -43.235 1.00 74.88 81 THR A O 1
ATOM 643 N N . ILE A 1 82 ? 13.798 2.303 -41.220 1.00 75.50 82 ILE A N 1
ATOM 644 C CA . ILE A 1 82 ? 12.739 1.321 -41.498 1.00 75.50 82 ILE A CA 1
ATOM 645 C C . ILE A 1 82 ? 11.732 1.282 -40.352 1.00 75.50 82 ILE A C 1
ATOM 647 O O . ILE A 1 82 ? 12.112 1.354 -39.183 1.00 75.50 82 ILE A O 1
ATOM 651 N N . GLN A 1 83 ? 10.451 1.126 -40.676 1.00 81.56 83 GLN A N 1
ATOM 652 C CA . GLN A 1 83 ? 9.409 0.894 -39.678 1.00 81.56 83 GLN A CA 1
ATOM 653 C C . GLN A 1 83 ? 9.408 -0.582 -39.269 1.00 81.56 83 GLN A C 1
ATOM 655 O O . GLN A 1 83 ? 9.265 -1.465 -40.121 1.00 81.56 83 GLN A O 1
ATOM 660 N N . LEU A 1 84 ? 9.564 -0.859 -37.971 1.00 80.31 84 LEU A N 1
ATOM 661 C CA . LEU A 1 84 ? 9.579 -2.219 -37.429 1.00 80.31 84 LEU A CA 1
ATOM 662 C C . LEU A 1 84 ? 8.488 -2.449 -36.393 1.00 80.31 84 LEU A C 1
ATOM 664 O O . LEU A 1 84 ? 8.314 -1.669 -35.459 1.00 80.31 84 LEU A O 1
ATOM 668 N N . LYS A 1 85 ? 7.821 -3.600 -36.516 1.00 83.88 85 LYS A N 1
ATOM 669 C CA . LYS A 1 85 ? 6.823 -4.112 -35.570 1.00 83.88 85 LYS A CA 1
ATOM 670 C C . LYS A 1 85 ? 7.383 -5.355 -34.876 1.00 83.88 85 LYS A C 1
ATOM 672 O O . LYS A 1 85 ? 7.419 -6.436 -35.465 1.00 83.88 85 LYS A O 1
ATOM 677 N N . LEU A 1 86 ? 7.807 -5.215 -33.617 1.00 84.75 86 LEU A N 1
ATOM 678 C CA . LEU A 1 86 ? 8.215 -6.350 -32.784 1.00 84.75 86 LEU A CA 1
ATOM 679 C C . LEU A 1 86 ? 6.970 -7.055 -32.251 1.00 84.75 86 LEU A C 1
ATOM 681 O O . LEU A 1 86 ? 6.204 -6.495 -31.462 1.00 84.75 86 LEU A O 1
ATOM 685 N N . MET A 1 87 ? 6.785 -8.303 -32.663 1.00 85.19 87 MET A N 1
ATOM 686 C CA . MET A 1 87 ? 5.621 -9.122 -32.345 1.00 85.19 87 MET A CA 1
ATOM 687 C C . MET A 1 87 ? 5.968 -10.169 -31.278 1.00 85.19 87 MET A C 1
ATOM 689 O O . MET A 1 87 ? 7.089 -10.669 -31.210 1.00 85.19 87 MET A O 1
ATOM 693 N N . ARG A 1 88 ? 4.989 -10.543 -30.440 1.00 84.31 88 ARG A N 1
ATOM 694 C CA . ARG A 1 88 ? 5.135 -11.708 -29.536 1.00 84.31 88 ARG A CA 1
ATOM 695 C C . ARG A 1 88 ? 5.009 -13.032 -30.291 1.00 84.31 88 ARG A C 1
ATOM 697 O O . ARG A 1 88 ? 5.704 -13.987 -29.975 1.00 84.31 88 ARG A O 1
ATOM 704 N N . GLN A 1 89 ? 4.074 -13.075 -31.235 1.00 85.56 89 GLN A N 1
ATOM 705 C CA . GLN A 1 89 ? 3.807 -14.164 -32.176 1.00 85.56 89 GLN A CA 1
ATOM 706 C C . GLN A 1 89 ? 3.336 -13.515 -33.475 1.00 85.56 89 GLN A C 1
ATOM 708 O O . GLN A 1 89 ? 2.673 -12.473 -33.412 1.00 85.56 89 GLN A O 1
ATOM 713 N N . MET A 1 90 ? 3.619 -14.123 -34.625 1.00 84.19 90 MET A N 1
ATOM 714 C CA . MET A 1 90 ? 3.258 -13.537 -35.926 1.00 84.19 90 MET A CA 1
ATOM 715 C C . MET A 1 90 ? 1.741 -13.392 -36.111 1.00 84.19 90 MET A C 1
ATOM 717 O O . MET A 1 90 ? 1.281 -12.485 -36.794 1.00 84.19 90 MET A O 1
ATOM 721 N N . LYS A 1 91 ? 0.953 -14.236 -35.432 1.00 85.56 91 LYS A N 1
ATOM 722 C CA . LYS A 1 91 ? -0.519 -14.211 -35.461 1.00 85.56 91 LYS A CA 1
ATOM 723 C C . LYS A 1 91 ? -1.167 -13.080 -34.650 1.00 85.56 91 LYS A C 1
ATOM 725 O O . LYS A 1 91 ? -2.380 -12.894 -34.727 1.00 85.56 91 LYS A O 1
ATOM 730 N N . ASN A 1 92 ? -0.414 -12.379 -33.799 1.00 80.62 92 ASN A N 1
ATOM 731 C CA . ASN A 1 92 ? -0.987 -11.332 -32.955 1.00 80.62 92 ASN A CA 1
ATOM 732 C C . ASN A 1 92 ? -1.368 -10.112 -33.802 1.00 80.62 92 ASN A C 1
ATOM 734 O O . ASN A 1 92 ? -0.571 -9.662 -34.614 1.00 80.62 92 ASN A O 1
ATOM 738 N N . LYS A 1 93 ? -2.547 -9.525 -33.553 1.00 78.31 93 LYS A N 1
ATOM 739 C CA . LYS A 1 93 ? -2.962 -8.280 -34.226 1.00 78.31 93 LYS A CA 1
ATOM 740 C C . LYS A 1 93 ? -2.115 -7.079 -33.790 1.00 78.31 93 LYS A C 1
ATOM 742 O O . LYS A 1 93 ? -1.628 -6.325 -34.622 1.00 78.31 93 LYS A O 1
ATOM 747 N N . ASN A 1 94 ? -1.888 -6.943 -32.482 1.00 78.81 94 ASN A N 1
ATOM 748 C CA . ASN A 1 94 ? -1.164 -5.806 -31.913 1.00 78.81 94 ASN A CA 1
ATOM 749 C C . ASN A 1 94 ? 0.327 -6.121 -31.744 1.00 78.81 94 ASN A C 1
ATOM 751 O O . ASN A 1 94 ? 0.689 -7.167 -31.186 1.00 78.81 94 ASN A O 1
ATOM 755 N N . ALA A 1 95 ? 1.178 -5.185 -32.167 1.00 81.88 95 ALA A N 1
ATOM 756 C CA . ALA A 1 95 ? 2.611 -5.233 -31.909 1.00 81.88 95 ALA A CA 1
ATOM 757 C C . ALA A 1 95 ? 2.909 -5.053 -30.414 1.00 81.88 95 ALA A C 1
ATOM 759 O O . ALA A 1 95 ? 2.181 -4.378 -29.688 1.00 81.88 95 ALA A O 1
ATOM 760 N N . PHE A 1 96 ? 3.990 -5.673 -29.940 1.00 83.88 96 PHE A N 1
ATOM 761 C CA . PHE A 1 96 ? 4.509 -5.406 -28.600 1.00 83.88 96 PHE A CA 1
ATOM 762 C C . PHE A 1 96 ? 5.214 -4.049 -28.544 1.00 83.88 96 PHE A C 1
ATOM 764 O O . PHE A 1 96 ? 5.032 -3.314 -27.577 1.00 83.88 96 PHE A O 1
ATOM 771 N N . MET A 1 97 ? 5.999 -3.734 -29.575 1.00 83.75 97 MET A N 1
ATOM 772 C CA . MET A 1 97 ? 6.630 -2.433 -29.785 1.00 83.75 97 MET A CA 1
ATOM 773 C C . MET A 1 97 ? 6.616 -2.107 -31.275 1.00 83.75 97 MET A C 1
ATOM 775 O O . MET A 1 97 ? 6.736 -3.005 -32.112 1.00 83.75 97 MET A O 1
ATOM 779 N N . TYR A 1 98 ? 6.479 -0.825 -31.584 1.00 84.06 98 TYR A N 1
ATOM 780 C CA . TYR A 1 98 ? 6.487 -0.302 -32.938 1.00 84.06 98 TYR A CA 1
ATOM 781 C C . TYR A 1 98 ? 7.284 0.995 -32.947 1.00 84.06 98 TYR A C 1
ATOM 783 O O . TYR A 1 98 ? 6.975 1.902 -32.179 1.00 84.06 98 TYR A O 1
ATOM 791 N N . GLU A 1 99 ? 8.339 1.047 -33.753 1.00 82.94 99 GLU A N 1
ATOM 792 C CA . GLU A 1 99 ? 9.210 2.215 -33.859 1.00 82.94 99 GLU A CA 1
ATOM 793 C C . GLU A 1 99 ? 9.920 2.213 -35.218 1.00 82.94 99 GLU A C 1
ATOM 795 O O . GLU A 1 99 ? 10.139 1.160 -35.831 1.00 82.94 99 GLU A O 1
ATOM 800 N N . THR A 1 100 ? 10.306 3.399 -35.672 1.00 83.69 100 THR A N 1
ATOM 801 C CA . THR A 1 100 ? 11.206 3.583 -36.808 1.00 83.69 100 THR A CA 1
ATOM 802 C C . THR A 1 100 ? 12.648 3.426 -36.330 1.00 83.69 100 THR A C 1
ATOM 804 O O . THR A 1 100 ? 13.081 4.115 -35.409 1.00 83.69 100 THR A O 1
ATOM 807 N N . ILE A 1 101 ? 13.405 2.516 -36.940 1.00 81.25 101 ILE A N 1
ATOM 808 C CA . ILE A 1 101 ? 14.764 2.173 -36.505 1.00 81.25 101 ILE A CA 1
ATOM 809 C C . ILE A 1 101 ? 15.810 2.457 -37.588 1.00 81.25 101 ILE A C 1
ATOM 811 O O . ILE A 1 101 ? 15.493 2.559 -38.777 1.00 81.25 101 ILE A O 1
ATOM 815 N N . ARG A 1 102 ? 17.084 2.501 -37.185 1.00 84.81 102 ARG A N 1
ATOM 816 C CA . ARG A 1 102 ? 18.237 2.653 -38.084 1.00 84.81 102 ARG A CA 1
ATOM 817 C C . ARG A 1 102 ? 19.048 1.354 -38.140 1.00 84.81 102 ARG A C 1
ATOM 819 O O . ARG A 1 102 ? 19.853 1.100 -37.236 1.00 84.81 102 ARG A O 1
ATOM 826 N N . PRO A 1 103 ? 18.928 0.549 -39.213 1.00 80.31 103 PRO A N 1
ATOM 827 C CA . PRO A 1 103 ? 19.642 -0.725 -39.333 1.00 80.31 103 PRO A CA 1
ATOM 828 C C . PRO A 1 103 ? 21.161 -0.600 -39.141 1.00 80.31 103 PRO A C 1
ATOM 830 O O . PRO A 1 103 ? 21.765 -1.399 -38.428 1.00 80.31 103 PRO A O 1
ATOM 833 N N . LYS A 1 104 ? 21.786 0.452 -39.693 1.00 78.69 104 LYS A N 1
ATOM 834 C CA . LYS A 1 104 ? 23.232 0.705 -39.555 1.00 78.69 104 LYS A CA 1
ATOM 835 C C . LYS A 1 104 ? 23.669 0.882 -38.096 1.00 78.69 104 LYS A C 1
ATOM 837 O O . LYS A 1 104 ? 24.711 0.353 -37.700 1.00 78.69 104 LYS A O 1
ATOM 842 N N . VAL A 1 105 ? 22.884 1.609 -37.297 1.00 83.25 105 VAL A N 1
ATOM 843 C CA . VAL A 1 105 ? 23.168 1.827 -35.868 1.00 83.25 105 VAL A CA 1
ATOM 844 C C . VAL A 1 105 ? 23.082 0.500 -35.124 1.00 83.25 105 VAL A C 1
ATOM 846 O O . VAL A 1 105 ? 24.020 0.140 -34.415 1.00 83.25 105 VAL A O 1
ATOM 849 N N . VAL A 1 106 ? 22.016 -0.268 -35.362 1.00 83.19 106 VAL A N 1
ATOM 850 C CA . VAL A 1 106 ? 21.827 -1.595 -34.762 1.00 83.19 106 VAL A CA 1
ATOM 851 C C . VAL A 1 106 ? 23.003 -2.520 -35.097 1.00 83.19 106 VAL A C 1
ATOM 853 O O . VAL A 1 106 ? 23.599 -3.094 -34.189 1.00 83.19 106 VAL A O 1
ATOM 856 N N . HIS A 1 107 ? 23.420 -2.600 -36.364 1.00 79.88 107 HIS A N 1
ATOM 857 C CA . HIS A 1 107 ? 24.567 -3.418 -36.777 1.00 79.88 107 HIS A CA 1
ATOM 858 C C . HIS A 1 107 ? 25.886 -2.988 -36.128 1.00 79.88 107 HIS A C 1
ATOM 860 O O . HIS A 1 107 ? 26.635 -3.836 -35.645 1.00 79.88 107 HIS A O 1
ATOM 866 N N . THR A 1 108 ? 26.160 -1.681 -36.088 1.00 83.81 108 THR A N 1
ATOM 867 C CA . THR A 1 108 ? 27.382 -1.136 -35.471 1.00 83.81 108 THR A CA 1
ATOM 868 C C . THR A 1 108 ? 27.449 -1.493 -33.988 1.00 83.81 108 THR A C 1
ATOM 870 O O . THR A 1 108 ? 28.502 -1.865 -33.472 1.00 83.81 108 THR A O 1
ATOM 873 N N . VAL A 1 109 ? 26.313 -1.424 -33.291 1.00 86.75 109 VAL A N 1
ATOM 874 C CA . VAL A 1 109 ? 26.257 -1.781 -31.877 1.00 86.75 109 VAL A CA 1
ATOM 875 C C . VAL A 1 109 ? 26.373 -3.289 -31.661 1.00 86.75 109 VAL A C 1
ATOM 877 O O . VAL A 1 109 ? 27.085 -3.699 -30.746 1.00 86.75 109 VAL A O 1
ATOM 880 N N . ILE A 1 110 ? 25.728 -4.125 -32.483 1.00 86.00 110 ILE A N 1
ATOM 881 C CA . ILE A 1 110 ? 25.879 -5.587 -32.379 1.00 86.00 110 ILE A CA 1
ATOM 882 C C . ILE A 1 110 ? 27.350 -5.981 -32.558 1.00 86.00 110 ILE A C 1
ATOM 884 O O . ILE A 1 110 ? 27.847 -6.788 -31.777 1.00 86.00 110 ILE A O 1
ATOM 888 N N . ALA A 1 111 ? 28.063 -5.375 -33.516 1.00 85.38 111 ALA A N 1
ATOM 889 C CA . ALA A 1 111 ? 29.496 -5.607 -33.715 1.00 85.38 111 ALA A CA 1
ATOM 890 C C . ALA A 1 111 ? 30.310 -5.332 -32.443 1.00 85.38 111 ALA A C 1
ATOM 892 O O . ALA A 1 111 ? 31.116 -6.165 -32.039 1.00 85.38 111 ALA A O 1
ATOM 893 N N . TYR A 1 112 ? 30.027 -4.225 -31.752 1.00 89.69 112 TYR A N 1
ATOM 894 C CA . TYR A 1 112 ? 30.643 -3.926 -30.458 1.00 89.69 112 TYR A CA 1
ATOM 895 C C . TYR A 1 112 ? 30.259 -4.933 -29.359 1.00 89.69 112 TYR A C 1
ATOM 897 O O . TYR A 1 112 ? 31.101 -5.332 -28.550 1.00 89.69 112 TYR A O 1
ATOM 905 N N . LEU A 1 113 ? 28.981 -5.320 -29.288 1.00 89.50 113 LEU A N 1
ATOM 906 C CA . LEU A 1 113 ? 28.463 -6.170 -28.217 1.00 89.50 113 LEU A CA 1
ATOM 907 C C . LEU A 1 113 ? 28.978 -7.604 -28.309 1.00 89.50 113 LEU A C 1
ATOM 909 O O . LEU A 1 113 ? 29.326 -8.155 -27.272 1.00 89.50 113 LEU A O 1
ATOM 913 N N . VAL A 1 114 ? 29.102 -8.171 -29.513 1.00 88.25 114 VAL A N 1
ATOM 914 C CA . VAL A 1 114 ? 29.656 -9.521 -29.750 1.00 88.25 114 VAL A CA 1
ATOM 915 C C . VAL A 1 114 ? 31.115 -9.637 -29.288 1.00 88.25 114 VAL A C 1
ATOM 917 O O . VAL A 1 114 ? 31.582 -10.716 -28.930 1.00 88.25 114 VAL A O 1
ATOM 920 N N . GLU A 1 115 ? 31.844 -8.524 -29.195 1.00 89.06 115 GLU A N 1
ATOM 921 C CA . GLU A 1 115 ? 33.184 -8.508 -28.607 1.00 89.06 115 GLU A CA 1
ATOM 922 C C . GLU A 1 115 ? 33.187 -8.538 -27.068 1.00 89.06 115 GLU A C 1
ATOM 924 O O . GLU A 1 115 ? 34.241 -8.751 -26.467 1.00 89.06 115 GLU A O 1
ATOM 929 N N . GLN A 1 116 ? 32.047 -8.338 -26.407 1.00 91.88 116 GLN A N 1
ATOM 930 C CA . GLN A 1 116 ? 31.955 -8.315 -24.947 1.00 91.88 116 GLN A CA 1
ATOM 931 C C . GLN A 1 116 ? 31.727 -9.715 -24.358 1.00 91.88 116 GLN A C 1
ATOM 933 O O . GLN A 1 116 ? 31.137 -10.594 -24.982 1.00 91.88 116 GLN A O 1
ATOM 938 N N . GLU A 1 117 ? 32.160 -9.897 -23.106 1.00 90.81 117 GLU A N 1
ATOM 939 C CA . GLU A 1 117 ? 32.124 -11.166 -22.357 1.00 90.81 117 GLU A CA 1
ATOM 940 C C . GLU A 1 117 ? 30.753 -11.861 -22.407 1.00 90.81 117 GLU A C 1
ATOM 942 O O . GLU A 1 117 ? 30.673 -13.027 -22.776 1.00 90.81 117 GLU A O 1
ATOM 947 N N . LEU A 1 118 ? 29.658 -11.140 -22.132 1.00 90.31 118 LEU A N 1
ATOM 948 C CA . LEU A 1 118 ? 28.331 -11.762 -22.054 1.00 90.31 118 LEU A CA 1
ATOM 949 C C . LEU A 1 118 ? 27.810 -12.281 -23.397 1.00 90.31 118 LEU A C 1
ATOM 951 O O . LEU A 1 118 ? 27.104 -13.282 -23.420 1.00 90.31 118 LEU A O 1
ATOM 955 N N . TYR A 1 119 ? 28.120 -11.601 -24.500 1.00 90.44 119 TYR A N 1
ATOM 956 C CA . TYR A 1 119 ? 27.632 -12.001 -25.822 1.00 90.44 119 TYR A CA 1
ATOM 957 C C . TYR A 1 119 ? 28.476 -13.140 -26.398 1.00 90.44 119 TYR A C 1
ATOM 959 O O . TYR A 1 119 ? 27.931 -14.012 -27.073 1.00 90.44 119 TYR A O 1
ATOM 967 N N . ARG A 1 120 ? 29.779 -13.173 -26.074 1.00 87.06 120 ARG A N 1
ATOM 968 C CA . ARG A 1 120 ? 30.656 -14.316 -26.369 1.00 87.06 120 ARG A CA 1
ATOM 969 C C . ARG A 1 120 ? 30.201 -15.571 -25.633 1.00 87.06 120 ARG A C 1
ATOM 971 O O . ARG A 1 120 ? 30.107 -16.624 -26.252 1.00 87.06 120 ARG A O 1
ATOM 978 N N . ASP A 1 121 ? 29.870 -15.445 -24.347 1.00 87.25 121 ASP A N 1
ATOM 979 C CA . ASP A 1 121 ? 29.371 -16.554 -23.524 1.00 87.25 121 ASP A CA 1
ATOM 980 C C . ASP A 1 121 ? 28.045 -17.129 -24.045 1.00 87.25 121 ASP A C 1
ATOM 982 O O . ASP A 1 121 ? 27.824 -18.336 -23.980 1.00 87.25 121 ASP A O 1
ATOM 986 N N . GLU A 1 122 ? 27.155 -16.275 -24.559 1.00 86.38 122 GLU A N 1
ATOM 987 C CA . GLU A 1 122 ? 25.879 -16.693 -25.160 1.00 86.38 122 GLU A CA 1
ATOM 988 C C . GLU A 1 122 ? 26.044 -17.233 -26.596 1.00 86.38 122 GLU A C 1
ATOM 990 O O . GLU A 1 122 ? 25.064 -17.668 -27.196 1.00 86.38 122 GLU A O 1
ATOM 995 N N . GLY A 1 123 ? 27.264 -17.225 -27.151 1.00 81.88 123 GLY A N 1
ATOM 996 C CA . GLY A 1 123 ? 27.562 -17.769 -28.478 1.00 81.88 123 GLY A CA 1
ATOM 997 C C . GLY A 1 123 ? 26.948 -16.979 -29.636 1.00 81.88 123 GLY A C 1
ATOM 998 O O . GLY A 1 123 ? 26.628 -17.568 -30.664 1.00 81.88 123 GLY A O 1
ATOM 999 N N . ILE A 1 124 ? 26.755 -15.668 -29.472 1.00 83.00 124 ILE A N 1
ATOM 1000 C CA . ILE A 1 124 ? 26.107 -14.807 -30.473 1.00 83.00 124 ILE A CA 1
ATOM 1001 C C . ILE A 1 124 ? 27.092 -14.504 -31.606 1.00 83.00 124 ILE A C 1
ATOM 1003 O O . ILE A 1 124 ? 28.193 -14.008 -31.350 1.00 83.00 124 ILE A O 1
ATOM 1007 N N . VAL A 1 125 ? 26.704 -14.769 -32.858 1.00 76.06 125 VAL A N 1
ATOM 1008 C CA . VAL A 1 125 ? 27.579 -14.611 -34.029 1.00 76.06 125 VAL A CA 1
ATOM 1009 C C . VAL A 1 125 ? 26.878 -13.834 -35.135 1.00 76.06 125 VAL A C 1
ATOM 1011 O O . VAL A 1 125 ? 25.835 -14.215 -35.652 1.00 76.06 125 VAL A O 1
ATOM 1014 N N . ILE A 1 126 ? 27.529 -12.782 -35.626 1.00 71.75 126 ILE A N 1
ATOM 1015 C CA . ILE A 1 126 ? 27.006 -12.026 -36.766 1.00 71.75 126 ILE A CA 1
ATOM 1016 C C . ILE A 1 126 ? 27.095 -12.892 -38.029 1.00 71.75 126 ILE A C 1
ATOM 1018 O O . ILE A 1 126 ? 28.169 -13.048 -38.608 1.00 71.75 126 ILE A O 1
ATOM 1022 N N . SER A 1 127 ? 25.962 -13.443 -38.473 1.00 63.94 127 SER A N 1
ATOM 1023 C CA . SER A 1 127 ? 25.890 -14.234 -39.708 1.00 63.94 127 SER A CA 1
ATOM 1024 C C . SER A 1 127 ? 26.392 -13.426 -40.914 1.00 63.94 127 SER A C 1
ATOM 1026 O O . SER A 1 127 ? 26.033 -12.260 -41.095 1.00 63.94 127 SER A O 1
ATOM 1028 N N . SER A 1 128 ? 27.205 -14.035 -41.774 1.00 56.44 128 SER A N 1
ATOM 1029 C CA . SER A 1 128 ? 27.692 -13.467 -43.043 1.00 56.44 128 SER A CA 1
ATOM 1030 C C . SER A 1 128 ? 26.908 -13.963 -44.272 1.00 56.44 128 SER A C 1
ATOM 1032 O O . SER A 1 128 ? 27.043 -13.389 -45.354 1.00 56.44 128 SER A O 1
ATOM 1034 N N . ASP A 1 129 ? 26.032 -14.961 -44.105 1.00 53.25 129 ASP A N 1
ATOM 1035 C CA . ASP A 1 129 ? 25.381 -15.709 -45.196 1.00 53.25 129 ASP A CA 1
ATOM 1036 C C . ASP A 1 129 ? 24.359 -14.896 -46.010 1.00 53.25 129 ASP A C 1
ATOM 1038 O O . ASP A 1 129 ? 24.055 -15.216 -47.160 1.00 53.25 129 ASP A O 1
ATOM 1042 N N . TRP A 1 130 ? 23.854 -13.796 -45.453 1.00 50.03 130 TRP A N 1
ATOM 1043 C CA . TRP A 1 130 ? 22.793 -12.992 -46.065 1.00 50.03 130 TRP A CA 1
ATOM 1044 C C . TRP A 1 130 ? 23.267 -12.063 -47.199 1.00 50.03 130 TRP A C 1
ATOM 1046 O O . TRP A 1 130 ? 22.458 -11.666 -48.036 1.00 50.03 130 TRP A O 1
ATOM 1056 N N . ILE A 1 131 ? 24.575 -11.772 -47.306 1.00 45.12 131 ILE A N 1
ATOM 1057 C CA . ILE A 1 131 ? 25.149 -10.936 -48.390 1.00 45.12 131 ILE A CA 1
ATOM 1058 C C . ILE A 1 131 ? 24.801 -11.498 -49.785 1.00 45.12 131 ILE A C 1
ATOM 1060 O O . ILE A 1 131 ? 24.678 -10.752 -50.758 1.00 45.12 131 ILE A O 1
ATOM 1064 N N . LYS A 1 132 ? 24.577 -12.813 -49.882 1.00 42.22 132 LYS A N 1
ATOM 1065 C CA . LYS A 1 132 ? 24.215 -13.497 -51.129 1.00 42.22 132 LYS A CA 1
ATOM 1066 C C . LYS A 1 132 ? 22.714 -13.486 -51.444 1.00 42.22 132 LYS A C 1
ATOM 1068 O O . LYS A 1 132 ? 22.361 -13.717 -52.593 1.00 42.22 132 LYS A O 1
ATOM 1073 N N . LYS A 1 133 ? 21.839 -13.256 -50.456 1.00 42.50 133 LYS A N 1
ATOM 1074 C CA . LYS A 1 133 ? 20.388 -13.486 -50.594 1.00 42.50 133 LYS A CA 1
ATOM 1075 C C . LYS A 1 133 ? 19.607 -12.249 -51.059 1.00 42.50 133 LYS A C 1
ATOM 1077 O O . LYS A 1 133 ? 18.597 -12.410 -51.719 1.00 42.50 133 LYS A O 1
ATOM 1082 N N . TYR A 1 134 ? 20.103 -11.041 -50.776 1.00 43.94 134 TYR A N 1
ATOM 1083 C CA . TYR A 1 134 ? 19.424 -9.771 -51.107 1.00 43.94 134 TYR A CA 1
ATOM 1084 C C . TYR A 1 134 ? 20.240 -8.827 -52.002 1.00 43.94 134 TYR A C 1
ATOM 1086 O O . TYR A 1 134 ? 19.880 -7.673 -52.203 1.00 43.94 134 TYR A O 1
ATOM 1094 N N . SER A 1 135 ? 21.324 -9.316 -52.604 1.00 42.00 135 SER A N 1
ATOM 1095 C CA . SER A 1 135 ? 22.045 -8.597 -53.663 1.00 42.00 135 SER A CA 1
ATOM 1096 C C . SER A 1 135 ? 21.307 -8.609 -55.016 1.00 42.00 135 SER A C 1
ATOM 1098 O O . SER A 1 135 ? 21.784 -7.987 -55.961 1.00 42.00 135 SER A O 1
ATOM 1100 N N . SER A 1 136 ? 20.159 -9.295 -55.127 1.00 37.38 136 SER A N 1
ATOM 1101 C CA . SER A 1 136 ? 19.463 -9.531 -56.403 1.00 37.38 136 SER A CA 1
ATOM 1102 C C . SER A 1 136 ? 17.960 -9.215 -56.444 1.00 37.38 136 SER A C 1
ATOM 1104 O O . SER A 1 136 ? 17.400 -9.249 -57.537 1.00 37.38 136 SER A O 1
ATOM 1106 N N . GLU A 1 137 ? 17.304 -8.811 -55.349 1.00 34.50 137 GLU A N 1
ATOM 1107 C CA . GLU A 1 137 ? 15.864 -8.493 -55.378 1.00 34.50 137 GLU A CA 1
ATOM 1108 C C . GLU A 1 137 ? 15.579 -7.055 -54.923 1.00 34.50 137 GLU A C 1
ATOM 1110 O O . GLU A 1 137 ? 15.861 -6.651 -53.795 1.00 34.50 137 GLU A O 1
ATOM 1115 N N . LYS A 1 138 ? 15.027 -6.266 -55.854 1.00 41.69 138 LYS A N 1
ATOM 1116 C CA . LYS A 1 138 ? 14.473 -4.929 -55.621 1.00 41.69 138 LYS A CA 1
ATOM 1117 C C . LYS A 1 138 ? 13.160 -5.054 -54.840 1.00 41.69 138 LYS A C 1
ATOM 1119 O O . LYS A 1 138 ? 12.087 -4.964 -55.429 1.00 41.69 138 LYS A O 1
ATOM 1124 N N . GLU A 1 139 ? 13.227 -5.237 -53.529 1.00 39.97 139 GLU A N 1
ATOM 1125 C CA . GLU A 1 139 ? 12.103 -4.850 -52.675 1.00 39.97 139 GLU A CA 1
ATOM 1126 C C . GLU A 1 139 ? 12.178 -3.333 -52.467 1.00 39.97 139 GLU A C 1
ATOM 1128 O O . GLU A 1 139 ? 13.196 -2.795 -52.028 1.00 39.97 139 GLU A O 1
ATOM 1133 N N . ASN A 1 140 ? 11.124 -2.617 -52.863 1.00 36.78 140 ASN A N 1
ATOM 1134 C CA . ASN A 1 140 ? 11.024 -1.173 -52.671 1.00 36.78 140 ASN A CA 1
ATOM 1135 C C . ASN A 1 140 ? 10.887 -0.877 -51.171 1.00 36.78 140 ASN A C 1
ATOM 1137 O O . ASN A 1 140 ? 9.784 -0.823 -50.631 1.00 36.78 140 ASN A O 1
ATOM 1141 N N . PHE A 1 141 ? 12.016 -0.687 -50.491 1.00 44.03 141 PHE A N 1
ATOM 1142 C CA . PHE A 1 141 ? 12.045 -0.141 -49.141 1.00 44.03 141 PHE A CA 1
ATOM 1143 C C . PHE A 1 141 ? 11.679 1.342 -49.218 1.00 44.03 141 PHE A C 1
ATOM 1145 O O . PHE A 1 141 ? 12.469 2.170 -49.674 1.00 44.03 141 PHE A O 1
ATOM 1152 N N . PHE A 1 142 ? 10.455 1.674 -48.816 1.00 46.88 142 PHE A N 1
ATOM 1153 C CA . PHE A 1 142 ? 10.001 3.056 -48.766 1.00 46.88 142 PHE A CA 1
ATOM 1154 C C . PHE A 1 142 ? 10.691 3.773 -47.613 1.00 46.88 142 PHE A C 1
ATOM 1156 O O . PHE A 1 142 ? 10.446 3.493 -46.441 1.00 46.88 142 PHE A O 1
ATOM 1163 N N . VAL A 1 143 ? 11.556 4.710 -47.976 1.00 41.56 143 VAL A N 1
ATOM 1164 C CA . VAL A 1 143 ? 12.096 5.709 -47.065 1.00 41.56 143 VAL A CA 1
ATOM 1165 C C . VAL A 1 143 ? 11.295 6.966 -47.264 1.00 41.56 143 VAL A C 1
ATOM 1167 O O . VAL A 1 143 ? 11.252 7.526 -48.360 1.00 41.56 143 VAL A O 1
ATOM 1170 N N . ASN A 1 144 ? 10.590 7.354 -46.208 1.00 37.00 144 ASN A N 1
ATOM 1171 C CA . ASN A 1 144 ? 9.782 8.548 -46.245 1.00 37.00 144 ASN A CA 1
ATOM 1172 C C . ASN A 1 144 ? 10.737 9.749 -46.290 1.00 37.00 144 ASN A C 1
ATOM 1174 O O . ASN A 1 144 ? 11.450 10.031 -45.331 1.00 37.00 144 ASN A O 1
ATOM 1178 N N . ASN A 1 145 ? 10.801 10.435 -47.433 1.00 34.50 145 ASN A N 1
ATOM 1179 C CA . ASN A 1 145 ? 11.714 11.565 -47.646 1.00 34.50 145 ASN A CA 1
ATOM 1180 C C . ASN A 1 145 ? 11.325 12.825 -46.843 1.00 34.50 145 ASN A C 1
ATOM 1182 O O . ASN A 1 145 ? 12.019 13.840 -46.924 1.00 34.50 145 ASN A O 1
ATOM 1186 N N . GLU A 1 146 ? 10.243 12.770 -46.063 1.00 38.34 146 GLU A N 1
ATOM 1187 C CA . GLU A 1 146 ? 9.768 13.868 -45.217 1.00 38.34 146 GLU A CA 1
ATOM 1188 C C . GLU A 1 146 ? 10.436 13.925 -43.829 1.00 38.34 146 GLU A C 1
ATOM 1190 O O . GLU A 1 146 ? 10.345 14.956 -43.165 1.00 38.34 146 GLU A O 1
ATOM 1195 N N . ASP A 1 147 ? 11.259 12.933 -43.456 1.00 38.00 147 ASP A N 1
ATOM 1196 C CA . ASP A 1 147 ? 12.030 12.894 -42.191 1.00 38.00 147 ASP A CA 1
ATOM 1197 C C . ASP A 1 147 ? 13.125 13.993 -42.070 1.00 38.00 147 ASP A C 1
ATOM 1199 O O . ASP A 1 147 ? 13.956 13.981 -41.160 1.00 38.00 147 ASP A O 1
ATOM 1203 N N . LYS A 1 148 ? 13.146 14.984 -42.974 1.00 32.75 148 LYS A N 1
ATOM 1204 C CA . LYS A 1 148 ? 13.957 16.211 -42.848 1.00 32.75 148 LYS A CA 1
ATOM 1205 C C . LYS A 1 148 ? 13.233 17.373 -42.168 1.00 32.75 148 LYS A C 1
ATOM 1207 O O . LYS A 1 148 ? 13.873 18.396 -41.919 1.00 32.75 148 LYS A O 1
ATOM 1212 N N . LYS A 1 149 ? 11.949 17.240 -41.837 1.00 28.41 149 LYS A N 1
ATOM 1213 C CA . LYS A 1 149 ? 11.275 18.175 -40.935 1.00 28.41 149 LYS A CA 1
ATOM 1214 C C . LYS A 1 149 ? 11.155 17.515 -39.568 1.00 28.41 149 LYS A C 1
ATOM 1216 O O . LYS A 1 149 ? 10.353 16.617 -39.366 1.00 28.41 149 LYS A O 1
ATOM 1221 N N . PHE A 1 150 ? 11.996 17.958 -38.637 1.00 32.91 150 PHE A N 1
ATOM 1222 C CA . PHE A 1 150 ? 11.704 17.833 -37.214 1.00 32.91 150 PHE A CA 1
ATOM 1223 C C . PHE A 1 150 ? 10.352 18.515 -36.983 1.00 32.91 150 PHE A C 1
ATOM 1225 O O . PHE A 1 150 ? 10.290 19.744 -36.966 1.00 32.91 150 PHE A O 1
ATOM 1232 N N . ASP A 1 151 ? 9.278 17.736 -36.881 1.00 25.19 151 ASP A N 1
ATOM 1233 C CA . ASP A 1 151 ? 7.991 18.257 -36.447 1.00 25.19 151 ASP A CA 1
ATOM 1234 C C . ASP A 1 151 ? 7.933 18.167 -34.921 1.00 25.19 151 ASP A C 1
ATOM 1236 O O . ASP A 1 151 ? 7.781 17.103 -34.324 1.00 25.19 151 ASP A O 1
ATOM 1240 N N . GLU A 1 152 ? 8.081 19.325 -34.282 1.00 30.39 152 GLU A N 1
ATOM 1241 C CA . GLU A 1 152 ? 7.783 19.557 -32.866 1.00 30.39 152 GLU A CA 1
ATOM 1242 C C . GLU A 1 152 ? 6.262 19.562 -32.581 1.00 30.39 152 GLU A C 1
ATOM 1244 O O . GLU A 1 152 ? 5.838 19.975 -31.505 1.00 30.39 152 GLU A O 1
ATOM 1249 N N . ASN A 1 153 ? 5.422 19.079 -33.502 1.00 25.42 153 ASN A N 1
ATOM 1250 C CA . ASN A 1 153 ? 3.968 19.220 -33.448 1.00 25.42 153 ASN A CA 1
ATOM 1251 C C . ASN A 1 153 ? 3.215 17.890 -33.601 1.00 25.42 153 ASN A C 1
ATOM 1253 O O . ASN A 1 153 ? 2.384 17.734 -34.484 1.00 25.42 153 ASN A O 1
ATOM 1257 N N . GLU A 1 154 ? 3.407 16.967 -32.661 1.00 26.64 154 GLU A N 1
ATOM 1258 C CA . GLU A 1 154 ? 2.343 16.024 -32.272 1.00 26.64 154 GLU A CA 1
ATOM 1259 C C . GLU A 1 154 ? 2.135 16.086 -30.754 1.00 26.64 154 GLU A C 1
ATOM 1261 O O . GLU A 1 154 ? 2.315 15.141 -29.987 1.00 26.64 154 GLU A O 1
ATOM 1266 N N . LYS A 1 155 ? 1.763 17.285 -30.305 1.00 25.94 155 LYS A N 1
ATOM 1267 C CA . LYS A 1 155 ? 0.970 17.493 -29.096 1.00 25.94 155 LYS A CA 1
ATOM 1268 C C . LYS A 1 155 ? -0.327 18.168 -29.523 1.00 25.94 155 LYS A C 1
ATOM 1270 O O . LYS A 1 155 ? -0.484 19.375 -29.368 1.00 25.94 155 LYS A O 1
ATOM 1275 N N . THR A 1 156 ? -1.260 17.404 -30.080 1.00 22.02 156 THR A N 1
ATOM 1276 C CA . THR A 1 156 ? -2.659 17.833 -30.110 1.00 22.02 156 THR A CA 1
ATOM 1277 C C . THR A 1 156 ? -3.185 17.773 -28.680 1.00 22.02 156 THR A C 1
ATOM 1279 O O . THR A 1 156 ? -3.616 16.743 -28.165 1.00 22.02 156 THR A O 1
ATOM 1282 N N . ALA A 1 157 ? -3.043 18.908 -28.001 1.00 26.23 157 ALA A N 1
ATOM 1283 C CA . ALA A 1 157 ? -3.832 19.248 -26.839 1.00 26.23 157 ALA A CA 1
ATOM 1284 C C . ALA A 1 157 ? -5.283 19.402 -27.308 1.00 26.23 157 ALA A C 1
ATOM 1286 O O . ALA A 1 157 ? -5.630 20.390 -27.953 1.00 26.23 157 ALA A O 1
ATOM 1287 N N . GLU A 1 158 ? -6.130 18.423 -27.004 1.00 24.59 158 GLU A N 1
ATOM 1288 C CA . GLU A 1 158 ? -7.557 18.702 -26.902 1.00 24.59 158 GLU A CA 1
ATOM 1289 C C . GLU A 1 158 ? -7.759 19.561 -25.654 1.00 24.59 158 GLU A C 1
ATOM 1291 O O . GLU A 1 158 ? -7.480 19.147 -24.527 1.00 24.59 158 GLU A O 1
ATOM 1296 N N . SER A 1 159 ? -8.190 20.798 -25.882 1.00 27.62 159 SER A N 1
ATOM 1297 C CA . SER A 1 159 ? -8.656 21.714 -24.854 1.00 27.62 159 SER A CA 1
ATOM 1298 C C . SER A 1 159 ? -9.858 21.100 -24.138 1.00 27.62 159 SER A C 1
ATOM 1300 O O . SER A 1 159 ? -10.950 21.052 -24.702 1.00 27.62 159 SER A O 1
ATOM 1302 N N . PHE A 1 160 ? -9.662 20.652 -22.901 1.00 27.12 160 PHE A N 1
ATOM 1303 C CA . PHE A 1 160 ? -10.760 20.421 -21.969 1.00 27.12 160 PHE A CA 1
ATOM 1304 C C . PHE A 1 160 ? -10.867 21.613 -21.023 1.00 27.12 160 PHE A C 1
ATOM 1306 O O . PHE A 1 160 ? -9.860 22.073 -20.481 1.00 27.12 160 PHE A O 1
ATOM 1313 N N . ASP A 1 161 ? -12.094 22.114 -20.898 1.00 27.03 161 ASP A N 1
ATOM 1314 C CA . ASP A 1 161 ? -12.466 23.320 -20.169 1.00 27.03 161 ASP A CA 1
ATOM 1315 C C . ASP A 1 161 ? -11.827 23.403 -18.778 1.00 27.03 161 ASP A C 1
ATOM 1317 O O . ASP A 1 161 ? -11.900 22.481 -17.959 1.00 27.03 161 ASP A O 1
ATOM 1321 N N . HIS A 1 162 ? -11.218 24.562 -18.522 1.00 31.56 162 HIS A N 1
ATOM 1322 C CA . HIS A 1 162 ? -10.828 25.015 -17.196 1.00 31.56 162 HIS A CA 1
ATOM 1323 C C . HIS A 1 162 ? -12.092 25.238 -16.363 1.00 31.56 162 HIS A C 1
ATOM 1325 O O . HIS A 1 162 ? -12.681 26.317 -16.402 1.00 31.56 162 HIS A O 1
ATOM 1331 N N . ASP A 1 163 ? -12.481 24.236 -15.580 1.00 28.92 163 ASP A N 1
ATOM 1332 C CA . ASP A 1 163 ? -13.293 24.475 -14.392 1.00 28.92 163 ASP A CA 1
ATOM 1333 C C . ASP A 1 163 ? -12.383 24.348 -13.162 1.00 28.92 163 ASP A C 1
ATOM 1335 O O . ASP A 1 163 ? -12.065 23.259 -12.678 1.00 28.92 163 ASP A O 1
ATOM 1339 N N . ASP A 1 164 ? -11.888 25.499 -12.699 1.00 31.58 164 ASP A N 1
ATOM 1340 C CA . ASP A 1 164 ? -10.939 25.673 -11.588 1.00 31.58 164 ASP A CA 1
ATOM 1341 C C . ASP A 1 164 ? -11.570 25.411 -10.202 1.00 31.58 164 ASP A C 1
ATOM 1343 O O . ASP A 1 164 ? -11.111 25.927 -9.181 1.00 31.58 164 ASP A O 1
ATOM 1347 N N . ASN A 1 165 ? -12.605 24.574 -10.129 1.00 30.58 165 ASN A N 1
ATOM 1348 C CA . ASN A 1 165 ? -13.316 24.275 -8.892 1.00 30.58 165 ASN A CA 1
ATOM 1349 C C . ASN A 1 165 ? -13.159 22.798 -8.501 1.00 30.58 165 ASN A C 1
ATOM 1351 O O . ASN A 1 165 ? -14.074 21.983 -8.610 1.00 30.58 165 ASN A O 1
ATOM 1355 N N . TRP A 1 166 ? -11.951 22.435 -8.062 1.00 35.94 166 TRP A N 1
ATOM 1356 C CA . TRP A 1 166 ? -11.638 21.073 -7.628 1.00 35.94 166 TRP A CA 1
ATOM 1357 C C . TRP A 1 166 ? -12.001 20.867 -6.149 1.00 35.94 166 TRP A C 1
ATOM 1359 O O . TRP A 1 166 ? -11.384 21.465 -5.268 1.00 35.94 166 TRP A O 1
ATOM 1369 N N . ASN A 1 167 ? -12.970 19.986 -5.878 1.00 28.44 167 ASN A N 1
ATOM 1370 C CA . ASN A 1 167 ? -13.302 19.481 -4.541 1.00 28.44 167 ASN A CA 1
ATOM 1371 C C . ASN A 1 167 ? -12.670 18.092 -4.329 1.00 28.44 167 ASN A C 1
ATOM 1373 O O . ASN A 1 167 ? -12.852 17.190 -5.143 1.00 28.44 167 ASN A O 1
ATOM 1377 N N . GLU A 1 168 ? -11.973 17.896 -3.204 1.00 37.34 168 GLU A N 1
ATOM 1378 C CA . GLU A 1 168 ? -11.201 16.683 -2.853 1.00 37.34 168 GLU A CA 1
ATOM 1379 C C . GLU A 1 168 ? -12.028 15.391 -2.643 1.00 37.34 168 GLU A C 1
ATOM 1381 O O . GLU A 1 168 ? -11.458 14.356 -2.303 1.00 37.34 168 GLU A O 1
ATOM 1386 N N . CYS A 1 169 ? -13.351 15.413 -2.848 1.00 28.22 169 CYS A N 1
ATOM 1387 C CA . CYS A 1 169 ? -14.258 14.315 -2.483 1.00 28.22 169 CYS A CA 1
ATOM 1388 C C . CYS A 1 169 ? -14.840 13.491 -3.647 1.00 28.22 169 CYS A C 1
ATOM 1390 O O . CYS A 1 169 ? -15.575 12.543 -3.378 1.00 28.22 169 CYS A O 1
ATOM 1392 N N . ASP A 1 170 ? -14.522 13.777 -4.911 1.00 31.38 170 ASP A N 1
ATOM 1393 C CA . ASP A 1 170 ? -15.049 12.997 -6.044 1.00 31.38 170 ASP A CA 1
ATOM 1394 C C . ASP A 1 170 ? -14.116 11.834 -6.448 1.00 31.38 170 ASP A C 1
ATOM 1396 O O . ASP A 1 170 ? -13.636 11.736 -7.577 1.00 31.38 170 ASP A O 1
ATOM 1400 N N . ASP A 1 171 ? -13.908 10.886 -5.528 1.00 37.00 171 ASP A N 1
ATOM 1401 C CA . ASP A 1 171 ? -13.424 9.531 -5.845 1.00 37.00 171 ASP A CA 1
ATOM 1402 C C . ASP A 1 171 ? -14.586 8.695 -6.426 1.00 37.00 171 ASP A C 1
ATOM 1404 O O . ASP A 1 171 ? -15.048 7.705 -5.851 1.00 37.00 171 ASP A O 1
ATOM 1408 N N . LYS A 1 172 ? -15.111 9.104 -7.588 1.00 28.08 172 LYS A N 1
ATOM 1409 C CA . LYS A 1 172 ? -16.026 8.248 -8.355 1.00 28.08 172 LYS A CA 1
ATOM 1410 C C . LYS A 1 172 ? -15.215 7.134 -9.024 1.00 28.08 172 LYS A C 1
ATOM 1412 O O . LYS A 1 172 ? -14.173 7.423 -9.618 1.00 28.08 172 LYS A O 1
ATOM 1417 N N . PRO A 1 173 ? -15.673 5.867 -8.997 1.00 28.20 173 PRO A N 1
ATOM 1418 C CA . PRO A 1 173 ? -15.112 4.847 -9.867 1.00 28.20 173 PRO A CA 1
ATOM 1419 C C . PRO A 1 173 ? -15.383 5.286 -11.306 1.00 28.20 173 PRO A C 1
ATOM 1421 O O . PRO A 1 173 ? -16.519 5.262 -11.778 1.00 28.20 173 PRO A O 1
ATOM 1424 N N . VAL A 1 174 ? -14.340 5.754 -11.987 1.00 27.84 174 VAL A N 1
ATOM 1425 C CA . VAL A 1 174 ? -14.427 6.069 -13.408 1.00 27.84 174 VAL A CA 1
ATOM 1426 C C . VAL A 1 174 ? -14.643 4.746 -14.129 1.00 27.84 174 VAL A C 1
ATOM 1428 O O . VAL A 1 174 ? -13.759 3.888 -14.176 1.00 27.84 174 VAL A O 1
ATOM 1431 N N . ASN A 1 175 ? -15.864 4.578 -14.629 1.00 25.31 175 ASN A N 1
ATOM 1432 C CA . ASN A 1 175 ? -16.242 3.538 -15.571 1.00 25.31 175 ASN A CA 1
ATOM 1433 C C . ASN A 1 175 ? -15.181 3.510 -16.695 1.00 25.31 175 ASN A C 1
ATOM 1435 O O . ASN A 1 175 ? -14.849 4.580 -17.209 1.00 25.31 175 ASN A O 1
ATOM 1439 N N . PRO A 1 176 ? -14.593 2.353 -17.056 1.00 31.50 176 PRO A N 1
ATOM 1440 C CA . PRO A 1 176 ? -13.448 2.257 -17.966 1.00 31.50 176 PRO A CA 1
ATOM 1441 C C . PRO A 1 176 ? -13.850 2.430 -19.438 1.00 31.50 176 PRO A C 1
ATOM 1443 O O . PRO A 1 176 ? -13.436 1.668 -20.308 1.00 31.50 176 PRO A O 1
ATOM 1446 N N . THR A 1 177 ? -14.667 3.432 -19.722 1.00 26.56 177 THR A N 1
ATOM 1447 C CA . THR A 1 177 ? -15.081 3.821 -21.062 1.00 26.56 177 THR A CA 1
ATOM 1448 C C . THR A 1 177 ? -14.355 5.103 -21.432 1.00 26.56 177 THR A C 1
ATOM 1450 O O . THR A 1 177 ? -14.322 6.048 -20.648 1.00 26.56 177 THR A O 1
ATOM 1453 N N . VAL A 1 178 ? -13.793 5.113 -22.640 1.00 27.11 178 VAL A N 1
ATOM 1454 C CA . VAL A 1 178 ? -12.983 6.184 -23.241 1.00 27.11 178 VAL A CA 1
ATOM 1455 C C . VAL A 1 178 ? -11.515 6.248 -22.772 1.00 27.11 178 VAL A C 1
ATOM 1457 O O . VAL A 1 178 ? -10.992 7.269 -22.346 1.00 27.11 178 VAL A O 1
ATOM 1460 N N . ILE A 1 179 ? -10.798 5.135 -22.947 1.00 24.98 179 ILE A N 1
ATOM 1461 C CA . ILE A 1 179 ? -9.597 5.189 -23.801 1.00 24.98 179 ILE A CA 1
ATOM 1462 C C . ILE A 1 179 ? -9.802 4.138 -24.893 1.00 24.98 179 ILE A C 1
ATOM 1464 O O . ILE A 1 179 ? -9.184 3.074 -24.907 1.00 24.98 179 ILE A O 1
ATOM 1468 N N . GLU A 1 180 ? -10.756 4.429 -25.769 1.00 26.30 180 GLU A N 1
ATOM 1469 C CA . GLU A 1 180 ? -10.641 4.042 -27.163 1.00 26.30 180 GLU A CA 1
ATOM 1470 C C . GLU A 1 180 ? -9.835 5.153 -27.826 1.00 26.30 180 GLU A C 1
ATOM 1472 O O . GLU A 1 180 ? -10.345 6.237 -28.078 1.00 26.30 180 GLU A O 1
ATOM 1477 N N . THR A 1 181 ? -8.567 4.898 -28.123 1.00 26.97 181 THR A N 1
ATOM 1478 C CA . THR A 1 181 ? -8.001 5.455 -29.351 1.00 26.97 181 THR A CA 1
ATOM 1479 C C . THR A 1 181 ? -8.509 4.582 -30.498 1.00 26.97 181 THR A C 1
ATOM 1481 O O . THR A 1 181 ? -7.788 3.752 -31.043 1.00 26.97 181 THR A O 1
ATOM 1484 N N . LEU A 1 182 ? -9.800 4.740 -30.801 1.00 26.45 182 LEU A N 1
ATOM 1485 C CA . LEU A 1 182 ? -10.356 4.582 -32.138 1.00 26.45 182 LEU A CA 1
ATOM 1486 C C . LEU A 1 182 ? -10.415 5.985 -32.733 1.00 26.45 182 LEU A C 1
ATOM 1488 O O . LEU A 1 182 ? -11.427 6.658 -32.646 1.00 26.45 182 LEU A O 1
ATOM 1492 N N . LEU A 1 183 ? -9.271 6.420 -33.248 1.00 26.11 183 LEU A N 1
ATOM 1493 C CA . LEU A 1 183 ? -9.129 7.267 -34.432 1.00 26.11 183 LEU A CA 1
ATOM 1494 C C . LEU A 1 183 ? -7.729 6.965 -34.994 1.00 26.11 183 LEU A C 1
ATOM 1496 O O . LEU A 1 183 ? -6.838 7.800 -35.022 1.00 26.11 183 LEU A O 1
ATOM 1500 N N . ASN A 1 184 ? -7.513 5.698 -35.343 1.00 29.34 184 ASN A N 1
ATOM 1501 C CA . ASN A 1 184 ? -6.919 5.398 -36.635 1.00 29.34 184 ASN A CA 1
ATOM 1502 C C . ASN A 1 184 ? -8.077 4.799 -37.409 1.00 29.34 184 ASN A C 1
ATOM 1504 O O . ASN A 1 184 ? -8.670 3.828 -36.935 1.00 29.34 184 ASN A O 1
ATOM 1508 N N . ASP A 1 185 ? -8.430 5.451 -38.506 1.00 29.62 185 ASP A N 1
ATOM 1509 C CA . ASP A 1 185 ? -9.562 5.106 -39.344 1.00 29.62 185 ASP A CA 1
ATOM 1510 C C . ASP A 1 185 ? -9.701 3.595 -39.527 1.00 29.62 185 ASP A C 1
ATOM 1512 O O . ASP A 1 185 ? -8.741 2.870 -39.817 1.00 29.62 185 ASP A O 1
ATOM 1516 N N . GLU A 1 186 ? -10.941 3.139 -39.378 1.00 34.06 186 GLU A N 1
ATOM 1517 C CA . GLU A 1 186 ? -11.429 1.932 -40.017 1.00 34.06 186 GLU A CA 1
ATOM 1518 C C . GLU A 1 186 ? -11.275 2.103 -41.534 1.00 34.06 186 GLU A C 1
ATOM 1520 O O . GLU A 1 186 ? -12.202 2.446 -42.258 1.00 34.06 186 GLU A O 1
ATOM 1525 N N . THR A 1 187 ? -10.069 1.853 -42.027 1.00 30.34 187 THR A N 1
ATOM 1526 C CA . THR A 1 187 ? -9.885 1.287 -43.353 1.00 30.34 187 THR A CA 1
ATOM 1527 C C . THR A 1 187 ? -9.283 -0.087 -43.149 1.00 30.34 187 THR A C 1
ATOM 1529 O O . THR A 1 187 ? -8.072 -0.248 -42.972 1.00 30.34 187 THR A O 1
ATOM 1532 N N . GLU A 1 188 ? -10.149 -1.096 -43.178 1.00 41.12 188 GLU A N 1
ATOM 1533 C CA . GLU A 1 188 ? -9.784 -2.335 -43.850 1.00 41.12 188 GLU A CA 1
ATOM 1534 C C . GLU A 1 188 ? -9.081 -1.939 -45.172 1.00 41.12 188 GLU A C 1
ATOM 1536 O O . GLU A 1 188 ? -9.567 -1.081 -45.907 1.00 41.12 188 GLU A O 1
ATOM 1541 N N . ASP A 1 189 ? -7.883 -2.482 -45.400 1.00 38.97 189 ASP A N 1
ATOM 1542 C CA . ASP A 1 189 ? -7.078 -2.376 -46.632 1.00 38.97 189 ASP A CA 1
ATOM 1543 C C . ASP A 1 189 ? -6.088 -1.211 -46.864 1.00 38.97 189 ASP A C 1
ATOM 1545 O O . ASP A 1 189 ? -5.466 -1.188 -47.928 1.00 38.97 189 ASP A O 1
ATOM 1549 N N . SER A 1 190 ? -5.766 -0.331 -45.903 1.00 35.53 190 SER A N 1
ATOM 1550 C CA . SER A 1 190 ? -4.651 0.631 -46.097 1.00 35.53 190 SER A CA 1
ATOM 1551 C C . SER A 1 190 ? -3.384 0.306 -45.282 1.00 35.53 190 SER A C 1
ATOM 1553 O O . SER A 1 190 ? -3.060 0.860 -44.240 1.00 35.53 190 SER A O 1
ATOM 1555 N N . ASN A 1 191 ? -2.631 -0.627 -45.865 1.00 40.84 191 ASN A N 1
ATOM 1556 C CA . ASN A 1 191 ? -1.220 -0.938 -45.660 1.00 40.84 191 ASN A CA 1
ATOM 1557 C C . ASN A 1 191 ? -0.764 -1.472 -44.286 1.00 40.84 191 ASN A C 1
ATOM 1559 O O . ASN A 1 191 ? -0.613 -0.784 -43.277 1.00 40.84 191 ASN A O 1
ATOM 1563 N N . ASP A 1 192 ? -0.317 -2.722 -44.341 1.00 50.59 192 ASP A N 1
ATOM 1564 C CA . ASP A 1 192 ? 0.552 -3.392 -43.384 1.00 50.59 192 ASP A CA 1
ATOM 1565 C C . ASP A 1 192 ? 1.971 -2.758 -43.379 1.00 50.59 192 ASP A C 1
ATOM 1567 O O . ASP A 1 192 ? 2.977 -3.426 -43.600 1.00 50.59 192 ASP A O 1
ATOM 1571 N N . ILE A 1 193 ? 2.071 -1.432 -43.194 1.00 57.72 193 ILE A N 1
ATOM 1572 C CA . ILE A 1 193 ? 3.329 -0.676 -43.306 1.00 57.72 193 ILE A CA 1
ATOM 1573 C C . ILE A 1 193 ? 4.225 -1.054 -42.124 1.00 57.72 193 ILE A C 1
ATOM 1575 O O . ILE A 1 193 ? 3.851 -0.894 -40.957 1.00 57.72 193 ILE A O 1
ATOM 1579 N N . GLY A 1 194 ? 5.394 -1.612 -42.430 1.00 66.06 194 GLY A N 1
ATOM 1580 C CA . GLY A 1 194 ? 6.434 -1.966 -41.468 1.00 66.06 194 GLY A CA 1
ATOM 1581 C C . GLY A 1 194 ? 6.696 -3.469 -41.364 1.00 66.06 194 GLY A C 1
ATOM 1582 O O . GLY A 1 194 ? 5.781 -4.291 -41.327 1.00 66.06 194 GLY A O 1
ATOM 1583 N N . ILE A 1 195 ? 7.975 -3.832 -41.278 1.00 77.88 195 ILE A N 1
ATOM 1584 C CA . ILE A 1 195 ? 8.420 -5.227 -41.208 1.00 77.88 195 ILE A CA 1
ATOM 1585 C C . ILE A 1 195 ? 8.005 -5.811 -39.847 1.00 77.88 195 ILE A C 1
ATOM 1587 O O . ILE A 1 195 ? 8.417 -5.332 -38.784 1.00 77.88 195 ILE A O 1
ATOM 1591 N N . LYS A 1 196 ? 7.169 -6.853 -39.873 1.00 82.38 196 LYS A N 1
ATOM 1592 C CA . LYS A 1 196 ? 6.780 -7.631 -38.688 1.00 82.38 196 LYS A CA 1
ATOM 1593 C C . LYS A 1 196 ? 7.812 -8.717 -38.421 1.00 82.38 196 LYS A C 1
ATOM 1595 O O . LYS A 1 196 ? 8.181 -9.454 -39.330 1.00 82.38 196 LYS A O 1
ATOM 1600 N N . PHE A 1 197 ? 8.231 -8.862 -37.168 1.00 82.62 197 PHE A N 1
ATOM 1601 C CA . PHE A 1 197 ? 9.147 -9.932 -36.776 1.00 82.62 197 PHE A CA 1
ATOM 1602 C C . PHE A 1 197 ? 8.889 -10.401 -35.338 1.00 82.62 197 PHE A C 1
ATOM 1604 O O . PHE A 1 197 ? 8.589 -9.601 -34.449 1.00 82.62 197 PHE A O 1
ATOM 1611 N N . ALA A 1 198 ? 8.999 -11.711 -35.107 1.00 85.94 198 ALA A N 1
ATOM 1612 C CA . ALA A 1 198 ? 8.783 -12.357 -33.811 1.00 85.94 198 ALA A CA 1
ATOM 1613 C C . ALA A 1 198 ? 9.980 -13.270 -33.465 1.00 85.94 198 ALA A C 1
ATOM 1615 O O . ALA A 1 198 ? 9.896 -14.489 -33.569 1.00 85.94 198 ALA A O 1
ATOM 1616 N N . PRO A 1 199 ? 11.130 -12.716 -33.050 1.00 84.00 199 PRO A N 1
ATOM 1617 C CA . PRO A 1 199 ? 12.391 -13.468 -32.960 1.00 84.00 199 PRO A CA 1
ATOM 1618 C C . PRO A 1 199 ? 12.487 -14.392 -31.744 1.00 84.00 199 PRO A C 1
ATOM 1620 O O . PRO A 1 199 ? 13.395 -15.210 -31.626 1.00 84.00 199 PRO A O 1
ATOM 1623 N N . ALA A 1 200 ? 11.556 -14.222 -30.813 1.00 84.75 200 ALA A N 1
ATOM 1624 C CA . ALA A 1 200 ? 11.378 -15.071 -29.651 1.00 84.75 200 ALA A CA 1
ATOM 1625 C C . ALA A 1 200 ? 10.202 -16.051 -29.838 1.00 84.75 200 ALA A C 1
ATOM 1627 O O . ALA A 1 200 ? 9.827 -16.751 -28.896 1.00 84.75 200 ALA A O 1
ATOM 1628 N N . GLU A 1 201 ? 9.593 -16.093 -31.029 1.00 83.69 201 GLU A N 1
ATOM 1629 C CA . GLU A 1 201 ? 8.560 -17.072 -31.356 1.00 83.69 201 GLU A CA 1
ATOM 1630 C C . GLU A 1 201 ? 9.149 -18.486 -31.305 1.00 83.69 201 GLU A C 1
ATOM 1632 O O . GLU A 1 201 ? 10.303 -18.711 -31.661 1.00 83.69 201 GLU A O 1
ATOM 1637 N N . ASN A 1 202 ? 8.366 -19.443 -30.807 1.00 85.81 202 ASN A N 1
ATOM 1638 C CA . ASN A 1 202 ? 8.765 -20.835 -30.550 1.00 85.81 202 ASN A CA 1
ATOM 1639 C C . ASN A 1 202 ? 9.819 -21.050 -29.445 1.00 85.81 202 ASN A C 1
ATOM 1641 O O . ASN A 1 202 ? 10.004 -22.187 -29.004 1.00 85.81 202 ASN A O 1
ATOM 1645 N N . ASN A 1 203 ? 10.443 -19.994 -28.919 1.00 87.06 203 ASN A N 1
ATOM 1646 C CA . ASN A 1 203 ? 11.326 -20.112 -27.762 1.00 87.06 203 ASN A CA 1
ATOM 1647 C C . ASN A 1 203 ? 10.531 -20.318 -26.468 1.00 87.06 203 ASN A C 1
ATOM 1649 O O . ASN A 1 203 ? 9.456 -19.752 -26.253 1.00 87.06 203 ASN A O 1
ATOM 1653 N N . ARG A 1 204 ? 11.086 -21.128 -25.561 1.00 87.50 204 ARG A N 1
ATOM 1654 C CA . ARG A 1 204 ? 10.485 -21.363 -24.244 1.00 87.50 204 ARG A CA 1
ATOM 1655 C C . ARG A 1 204 ? 10.858 -20.227 -23.286 1.00 87.50 204 ARG A C 1
ATOM 1657 O O . ARG A 1 204 ? 12.046 -19.931 -23.155 1.00 87.50 204 ARG A O 1
ATOM 1664 N N . PRO A 1 205 ? 9.885 -19.609 -22.590 1.00 89.50 205 PRO A N 1
ATOM 1665 C CA . PRO A 1 205 ? 10.177 -18.619 -21.562 1.00 89.50 205 PRO A CA 1
ATOM 1666 C C . PRO A 1 205 ? 11.094 -19.183 -20.475 1.00 89.50 205 PRO A C 1
ATOM 1668 O O . PRO A 1 205 ? 10.910 -20.314 -20.020 1.00 89.50 205 PRO A O 1
ATOM 1671 N N . ILE A 1 206 ? 12.050 -18.371 -20.026 1.00 89.06 206 ILE A N 1
ATOM 1672 C CA . ILE A 1 206 ? 12.968 -18.720 -18.941 1.00 89.06 206 ILE A CA 1
ATOM 1673 C C . ILE A 1 206 ? 12.518 -17.994 -17.677 1.00 89.06 206 ILE A C 1
ATOM 1675 O O . ILE A 1 206 ? 12.185 -16.808 -17.701 1.00 89.06 206 ILE A O 1
ATOM 1679 N N . SER A 1 207 ? 12.541 -18.688 -16.539 1.00 88.00 207 SER A N 1
ATOM 1680 C CA . SER A 1 207 ? 12.273 -18.049 -15.251 1.00 88.00 207 SER A CA 1
ATOM 1681 C C . SER A 1 207 ? 13.275 -16.924 -14.980 1.00 88.00 207 SER A C 1
ATOM 1683 O O . SER A 1 207 ? 14.485 -17.144 -14.954 1.00 88.00 207 SER A O 1
ATOM 1685 N N . ILE A 1 208 ? 12.756 -15.730 -14.681 1.00 89.88 208 ILE A N 1
ATOM 1686 C CA . ILE A 1 208 ? 13.536 -14.530 -14.327 1.00 89.88 208 ILE A CA 1
ATOM 1687 C C . ILE A 1 208 ? 14.444 -14.773 -13.104 1.00 89.88 208 ILE A C 1
ATOM 1689 O O . ILE A 1 208 ? 15.443 -14.079 -12.915 1.00 89.88 208 ILE A O 1
ATOM 1693 N N . LEU A 1 209 ? 14.089 -15.735 -12.244 1.00 88.56 209 LEU A N 1
ATOM 1694 C CA . LEU A 1 209 ? 14.882 -16.090 -11.066 1.00 88.56 209 LEU A CA 1
ATOM 1695 C C . LEU A 1 209 ? 16.025 -17.063 -11.370 1.00 88.56 209 LEU A C 1
ATOM 1697 O O . LEU A 1 209 ? 17.006 -17.058 -10.631 1.00 88.56 209 LEU A O 1
ATOM 1701 N N . MET A 1 210 ? 15.879 -17.899 -12.401 1.00 87.81 210 MET A N 1
ATOM 1702 C CA . MET A 1 210 ? 16.878 -18.909 -12.769 1.00 87.81 210 MET A CA 1
ATOM 1703 C C . MET A 1 210 ? 17.948 -18.337 -13.698 1.00 87.81 210 MET A C 1
ATOM 1705 O O . MET A 1 210 ? 19.099 -18.760 -13.648 1.00 87.81 210 MET A O 1
ATOM 1709 N N . ASP A 1 211 ? 17.586 -17.349 -14.513 1.00 89.69 211 ASP A N 1
ATOM 1710 C CA . ASP A 1 211 ? 18.530 -16.637 -15.365 1.00 89.69 211 ASP A CA 1
ATOM 1711 C C . ASP A 1 211 ? 19.334 -15.612 -14.540 1.00 89.69 211 ASP A C 1
ATOM 1713 O O . ASP A 1 211 ? 18.880 -14.504 -14.235 1.00 89.69 211 ASP A O 1
ATOM 1717 N N . LEU A 1 212 ? 20.544 -16.011 -14.133 1.00 87.62 212 LEU A N 1
ATOM 1718 C CA . LEU A 1 212 ? 21.429 -15.206 -13.283 1.00 87.62 212 LEU A CA 1
ATOM 1719 C C . LEU A 1 212 ? 21.923 -13.926 -13.973 1.00 87.62 212 LEU A C 1
ATOM 1721 O O . LEU A 1 212 ? 22.172 -12.937 -13.284 1.00 87.62 212 LEU A O 1
ATOM 1725 N N . LYS A 1 213 ? 22.035 -13.942 -15.308 1.00 91.19 213 LYS A N 1
ATOM 1726 C CA . LYS A 1 213 ? 22.552 -12.843 -16.144 1.00 91.19 213 LYS A CA 1
ATOM 1727 C C . LYS A 1 213 ? 21.424 -12.013 -16.780 1.00 91.19 213 LYS A C 1
ATOM 1729 O O . LYS A 1 213 ? 21.678 -11.146 -17.615 1.00 91.19 213 LYS A O 1
ATOM 1734 N N . VAL A 1 214 ? 20.169 -12.261 -16.387 1.00 92.94 214 VAL A N 1
ATOM 1735 C CA . VAL A 1 214 ? 18.985 -11.675 -17.032 1.00 92.94 214 VAL A CA 1
ATOM 1736 C C . VAL A 1 214 ? 18.989 -10.149 -17.036 1.00 92.94 214 VAL A C 1
ATOM 1738 O O . VAL A 1 214 ? 18.583 -9.566 -18.031 1.00 92.94 214 VAL A O 1
ATOM 1741 N N . ASP A 1 215 ? 19.445 -9.469 -15.978 1.00 92.56 215 ASP A N 1
ATOM 1742 C CA . ASP A 1 215 ? 19.437 -8.000 -15.943 1.00 92.56 215 ASP A CA 1
ATOM 1743 C C . ASP A 1 215 ? 20.379 -7.419 -17.008 1.00 92.56 215 ASP A C 1
ATOM 1745 O O . ASP A 1 215 ? 19.998 -6.506 -17.741 1.00 92.56 215 ASP A O 1
ATOM 1749 N N . GLU A 1 216 ? 21.588 -7.969 -17.100 1.00 93.19 216 GLU A N 1
ATOM 1750 C CA . GLU A 1 216 ? 22.648 -7.534 -18.002 1.00 93.19 216 GLU A CA 1
ATOM 1751 C C . GLU A 1 216 ? 22.331 -7.852 -19.467 1.00 93.19 216 GLU A C 1
ATOM 1753 O O . GLU A 1 216 ? 22.539 -7.004 -20.336 1.00 93.19 216 GLU A O 1
ATOM 1758 N N . LEU A 1 217 ? 21.763 -9.032 -19.733 1.00 93.19 217 LEU A N 1
ATOM 1759 C CA . LEU A 1 217 ? 21.345 -9.444 -21.075 1.00 93.19 217 LEU A CA 1
ATOM 1760 C C . LEU A 1 217 ? 20.075 -8.711 -21.542 1.00 93.19 217 LEU A C 1
ATOM 1762 O O . LEU A 1 217 ? 19.923 -8.438 -22.731 1.00 93.19 217 LEU A O 1
ATOM 1766 N N . THR A 1 218 ? 19.180 -8.341 -20.621 1.00 93.44 218 THR A N 1
ATOM 1767 C CA . THR A 1 218 ? 17.931 -7.623 -20.938 1.00 93.44 218 THR A CA 1
ATOM 1768 C C . THR A 1 218 ? 18.148 -6.133 -21.228 1.00 93.44 218 THR A C 1
ATOM 1770 O O . THR A 1 218 ? 17.360 -5.513 -21.948 1.00 93.44 218 THR A O 1
ATOM 1773 N N . PHE A 1 219 ? 19.171 -5.510 -20.636 1.00 94.06 219 PHE A N 1
ATOM 1774 C CA . PHE A 1 219 ? 19.404 -4.065 -20.745 1.00 94.06 219 PHE A CA 1
ATOM 1775 C C . PHE A 1 219 ? 20.847 -3.748 -21.167 1.00 94.06 219 PHE A C 1
ATOM 1777 O O . PHE A 1 219 ? 21.623 -3.196 -20.375 1.00 94.06 219 PHE A O 1
ATOM 1784 N N . PRO A 1 220 ? 21.234 -4.061 -22.417 1.00 92.25 220 PRO A N 1
ATOM 1785 C CA . PRO A 1 220 ? 22.590 -3.816 -22.895 1.00 92.25 220 PRO A CA 1
ATOM 1786 C C . PRO A 1 220 ? 22.962 -2.330 -22.914 1.00 92.25 220 PRO A C 1
ATOM 1788 O O . PRO A 1 220 ? 24.130 -2.014 -22.709 1.00 92.25 220 PRO A O 1
ATOM 1791 N N . LYS A 1 221 ? 22.003 -1.400 -23.044 1.00 91.88 221 LYS A N 1
ATOM 1792 C CA . LYS A 1 221 ? 22.285 0.044 -22.924 1.00 91.88 221 LYS A CA 1
ATOM 1793 C C . LYS A 1 221 ? 22.681 0.444 -21.497 1.00 91.88 221 LYS A C 1
ATOM 1795 O O . LYS A 1 221 ? 23.414 1.407 -21.301 1.00 91.88 221 LYS A O 1
ATOM 1800 N N . ILE A 1 222 ? 22.212 -0.300 -20.491 1.00 91.88 222 ILE A N 1
ATOM 1801 C CA . ILE A 1 222 ? 22.538 -0.059 -19.080 1.00 91.88 222 ILE A CA 1
ATOM 1802 C C . ILE A 1 222 ? 23.889 -0.686 -18.720 1.00 91.88 222 ILE A C 1
ATOM 1804 O O . ILE A 1 222 ? 24.730 -0.016 -18.114 1.00 91.88 222 ILE A O 1
ATOM 1808 N N . TYR A 1 223 ? 24.091 -1.954 -19.093 1.00 92.56 223 TYR A N 1
ATOM 1809 C CA . TYR A 1 223 ? 25.216 -2.781 -18.632 1.00 92.56 223 TYR A CA 1
ATOM 1810 C C . TYR A 1 223 ? 26.331 -2.981 -19.673 1.00 92.56 223 TYR A C 1
ATOM 1812 O O . TYR A 1 223 ? 27.358 -3.579 -19.367 1.00 92.56 223 TYR A O 1
ATOM 1820 N N . CYS A 1 224 ? 26.169 -2.447 -20.885 1.00 91.62 224 CYS A N 1
ATOM 1821 C CA . CYS A 1 224 ? 27.171 -2.436 -21.959 1.00 91.62 224 CYS A CA 1
ATOM 1822 C C . CYS A 1 224 ? 27.663 -3.831 -22.389 1.00 91.62 224 CYS A C 1
ATOM 1824 O O . CYS A 1 224 ? 28.812 -3.975 -22.793 1.00 91.62 224 CYS A O 1
ATOM 1826 N N . GLY A 1 225 ? 26.828 -4.868 -22.251 1.00 87.62 225 GLY A N 1
ATOM 1827 C CA . GLY A 1 225 ? 27.208 -6.254 -22.562 1.00 87.62 225 GLY A CA 1
ATOM 1828 C C . GLY A 1 225 ? 28.256 -6.855 -21.617 1.00 87.62 225 GLY A C 1
ATOM 1829 O O . GLY A 1 225 ? 28.846 -7.887 -21.930 1.00 87.62 225 GLY A O 1
ATOM 1830 N N . LYS A 1 226 ? 28.491 -6.233 -20.457 1.00 90.12 226 LYS A N 1
ATOM 1831 C CA . LYS A 1 226 ? 29.466 -6.683 -19.458 1.00 90.12 226 LYS A CA 1
ATOM 1832 C C . LYS A 1 226 ? 28.766 -7.226 -18.222 1.00 90.12 226 LYS A C 1
ATOM 1834 O O . LYS A 1 226 ? 27.772 -6.665 -17.759 1.00 90.12 226 LYS A O 1
ATOM 1839 N N . GLN A 1 227 ? 29.319 -8.294 -17.655 1.00 87.50 227 GLN A N 1
ATOM 1840 C CA . GLN A 1 227 ? 28.838 -8.840 -16.393 1.00 87.50 227 GLN A CA 1
ATOM 1841 C C . GLN A 1 227 ? 29.302 -7.973 -15.220 1.00 87.50 227 GLN A C 1
ATOM 1843 O O . GLN A 1 227 ? 30.441 -7.503 -15.186 1.00 87.50 227 GLN A O 1
ATOM 1848 N N . ARG A 1 228 ? 28.438 -7.787 -14.215 1.00 86.44 228 ARG A N 1
ATOM 1849 C CA . ARG A 1 228 ? 28.840 -7.147 -12.956 1.00 86.44 228 ARG A CA 1
ATOM 1850 C C . ARG A 1 228 ? 29.858 -8.021 -12.223 1.00 86.44 228 ARG A C 1
ATOM 1852 O O . ARG A 1 228 ? 29.577 -9.173 -11.894 1.00 86.44 228 ARG A O 1
ATOM 1859 N N . LYS A 1 229 ? 31.015 -7.445 -11.900 1.00 85.44 229 LYS A N 1
ATOM 1860 C CA . LYS A 1 229 ? 32.082 -8.113 -11.142 1.00 85.44 229 LYS A CA 1
ATOM 1861 C C . LYS A 1 229 ? 31.891 -7.890 -9.645 1.00 85.44 229 LYS A C 1
ATOM 1863 O O . LYS A 1 229 ? 32.511 -7.010 -9.055 1.00 85.44 229 LYS A O 1
ATOM 1868 N N . ILE A 1 230 ? 30.996 -8.667 -9.037 1.00 84.56 230 ILE A N 1
ATOM 1869 C CA . ILE A 1 230 ? 30.764 -8.621 -7.588 1.00 84.56 230 ILE A CA 1
ATOM 1870 C C . ILE A 1 230 ? 31.926 -9.320 -6.878 1.00 84.56 230 ILE A C 1
ATOM 1872 O O . ILE A 1 230 ? 32.301 -10.434 -7.237 1.00 84.56 230 ILE A O 1
ATOM 1876 N N . LYS A 1 231 ? 32.488 -8.672 -5.854 1.00 81.75 231 LYS A N 1
ATOM 1877 C CA . LYS A 1 231 ? 33.606 -9.220 -5.079 1.00 81.75 231 LYS A CA 1
ATOM 1878 C C . LYS A 1 231 ? 33.208 -10.507 -4.347 1.00 81.75 231 LYS A C 1
ATOM 1880 O O . LYS A 1 231 ? 32.182 -10.538 -3.657 1.00 81.75 231 LYS A O 1
ATOM 1885 N N . GLU A 1 232 ? 34.066 -11.523 -4.437 1.00 69.88 232 GLU A N 1
ATOM 1886 C CA . GLU A 1 232 ? 33.922 -12.794 -3.721 1.00 69.88 232 GLU A CA 1
ATOM 1887 C C . GLU A 1 232 ? 33.737 -12.564 -2.208 1.00 69.88 232 GLU A C 1
ATOM 1889 O O . GLU A 1 232 ? 34.287 -11.623 -1.632 1.00 69.88 232 GLU A O 1
ATOM 1894 N N . ASN A 1 233 ? 32.913 -13.398 -1.567 1.00 71.69 233 ASN A N 1
ATOM 1895 C CA . ASN A 1 233 ? 32.494 -13.311 -0.155 1.00 71.69 233 ASN A CA 1
ATOM 1896 C C . ASN A 1 233 ? 31.565 -12.145 0.239 1.00 71.69 233 ASN A C 1
ATOM 1898 O O . ASN A 1 233 ? 31.191 -12.023 1.410 1.00 71.69 233 ASN A O 1
ATOM 1902 N N . THR A 1 234 ? 31.098 -11.323 -0.704 1.00 77.69 234 THR A N 1
ATOM 1903 C CA . THR A 1 234 ? 30.119 -10.269 -0.393 1.00 77.69 234 THR A CA 1
ATOM 1904 C C . THR A 1 234 ? 28.691 -10.830 -0.368 1.00 77.69 234 THR A C 1
ATOM 1906 O O . THR A 1 234 ? 28.141 -11.202 -1.402 1.00 77.69 234 THR A O 1
ATOM 1909 N N . LYS A 1 235 ? 28.028 -10.841 0.801 1.00 80.69 235 LYS A N 1
ATOM 1910 C CA . LYS A 1 235 ? 26.603 -11.228 0.930 1.00 80.69 235 LYS A CA 1
ATOM 1911 C C . LYS A 1 235 ? 25.670 -10.128 0.402 1.00 80.69 235 LYS A C 1
ATOM 1913 O O . LYS A 1 235 ? 25.071 -9.365 1.175 1.00 80.69 235 LYS A O 1
ATOM 1918 N N . LEU A 1 236 ? 25.544 -10.035 -0.920 1.00 85.50 236 LEU A N 1
ATOM 1919 C CA . LEU A 1 236 ? 24.715 -9.039 -1.590 1.00 85.50 236 LEU A CA 1
ATOM 1920 C C . LEU A 1 236 ? 23.423 -9.655 -2.141 1.00 85.50 236 LEU A C 1
ATOM 1922 O O . LEU A 1 236 ? 23.444 -10.522 -3.005 1.00 85.50 236 LEU A O 1
ATOM 1926 N N . THR A 1 237 ? 22.276 -9.194 -1.639 1.00 89.50 237 THR A N 1
ATOM 1927 C CA . THR A 1 237 ? 20.964 -9.619 -2.145 1.00 89.50 237 THR A CA 1
ATOM 1928 C C . THR A 1 237 ? 20.538 -8.760 -3.332 1.00 89.50 237 THR A C 1
ATOM 1930 O O . THR A 1 237 ? 20.878 -7.576 -3.397 1.00 89.50 237 THR A O 1
ATOM 1933 N N . TYR A 1 238 ? 19.709 -9.308 -4.225 1.00 90.56 238 TYR A N 1
ATOM 1934 C CA . TYR A 1 238 ? 19.169 -8.554 -5.365 1.00 90.56 238 TYR A CA 1
ATOM 1935 C C . TYR A 1 238 ? 18.433 -7.270 -4.932 1.00 90.56 238 TYR A C 1
ATOM 1937 O O . TYR A 1 238 ? 18.562 -6.233 -5.570 1.00 90.56 238 TYR A O 1
ATOM 1945 N N . ALA A 1 239 ? 17.752 -7.283 -3.779 1.00 91.50 239 ALA A N 1
ATOM 1946 C CA . ALA A 1 239 ? 17.122 -6.087 -3.212 1.00 91.50 239 ALA A CA 1
ATOM 1947 C C . ALA A 1 239 ? 18.126 -4.972 -2.868 1.00 91.50 239 ALA A C 1
ATOM 1949 O O . ALA A 1 239 ? 17.824 -3.796 -3.064 1.00 91.50 239 ALA A O 1
ATOM 1950 N N . LYS A 1 240 ? 19.323 -5.318 -2.370 1.00 90.50 240 LYS A N 1
ATOM 1951 C CA . LYS A 1 240 ? 20.391 -4.339 -2.109 1.00 90.50 240 LYS A CA 1
ATOM 1952 C C . LYS A 1 240 ? 20.967 -3.785 -3.412 1.00 90.50 240 LYS A C 1
ATOM 1954 O O . LYS A 1 240 ? 21.231 -2.588 -3.471 1.00 90.50 240 LYS A O 1
ATOM 1959 N N . ILE A 1 241 ? 21.108 -4.632 -4.434 1.00 90.50 241 ILE A N 1
ATOM 1960 C CA . ILE A 1 241 ? 21.540 -4.229 -5.780 1.00 90.50 241 ILE A CA 1
ATOM 1961 C C . ILE A 1 241 ? 20.541 -3.230 -6.368 1.00 90.50 241 ILE A C 1
ATOM 1963 O O . ILE A 1 241 ? 20.909 -2.086 -6.605 1.00 90.50 241 ILE A O 1
ATOM 1967 N N . ALA A 1 242 ? 19.266 -3.609 -6.477 1.00 92.25 242 ALA A N 1
ATOM 1968 C CA . ALA A 1 242 ? 18.198 -2.749 -6.987 1.00 92.25 242 ALA A CA 1
ATOM 1969 C C . ALA A 1 242 ? 18.130 -1.406 -6.241 1.00 92.25 242 ALA A C 1
ATOM 1971 O O . ALA A 1 242 ? 18.072 -0.338 -6.843 1.00 92.25 242 ALA A O 1
ATOM 1972 N N . LYS A 1 243 ? 18.203 -1.438 -4.904 1.00 90.00 243 LYS A N 1
ATOM 1973 C CA . LYS A 1 243 ? 18.208 -0.224 -4.077 1.00 90.00 243 LYS A CA 1
ATOM 1974 C C . LYS A 1 243 ? 19.426 0.662 -4.346 1.00 90.00 243 LYS A C 1
ATOM 1976 O O . LYS A 1 243 ? 19.300 1.879 -4.263 1.00 90.00 243 LYS A O 1
ATOM 1981 N N . SER A 1 244 ? 20.591 0.072 -4.610 1.00 89.00 244 SER A N 1
ATOM 1982 C CA . SER A 1 244 ? 21.806 0.806 -4.967 1.00 89.00 244 SER A CA 1
ATOM 1983 C C . SER A 1 244 ? 21.661 1.453 -6.344 1.00 89.00 244 SER A C 1
ATOM 1985 O O . SER A 1 244 ? 21.823 2.666 -6.437 1.00 89.00 244 SER A O 1
ATOM 1987 N N . GLU A 1 245 ? 21.253 0.684 -7.359 1.00 90.31 245 GLU A N 1
ATOM 1988 C CA . GLU A 1 245 ? 21.054 1.147 -8.740 1.00 90.31 245 GLU A CA 1
ATOM 1989 C C . GLU A 1 245 ? 20.072 2.326 -8.816 1.00 90.31 245 GLU A C 1
ATOM 1991 O O . GLU A 1 245 ? 20.377 3.345 -9.425 1.00 90.31 245 GLU A O 1
ATOM 1996 N N . LEU A 1 246 ? 18.936 2.246 -8.113 1.00 89.44 246 LEU A N 1
ATOM 1997 C CA . LEU A 1 246 ? 17.924 3.313 -8.094 1.00 89.44 246 LEU A CA 1
ATOM 1998 C C . LEU A 1 246 ? 18.349 4.574 -7.328 1.00 89.44 246 LEU A C 1
ATOM 2000 O O . LEU A 1 246 ? 17.714 5.619 -7.443 1.00 89.44 246 LEU A O 1
ATOM 2004 N N . ARG A 1 247 ? 19.390 4.493 -6.496 1.00 86.31 247 ARG A N 1
ATOM 2005 C CA . ARG A 1 247 ? 19.873 5.625 -5.688 1.00 86.31 247 ARG A CA 1
ATOM 2006 C C . ARG A 1 247 ? 21.131 6.267 -6.253 1.00 86.31 247 ARG A C 1
ATOM 2008 O O . ARG A 1 247 ? 21.580 7.267 -5.689 1.00 86.31 247 ARG A O 1
ATOM 2015 N N . MET A 1 248 ? 21.701 5.702 -7.313 1.00 84.12 248 MET A N 1
ATOM 2016 C CA . MET A 1 248 ? 22.897 6.242 -7.941 1.00 84.12 248 MET A CA 1
ATOM 2017 C C . MET A 1 248 ? 22.632 7.616 -8.560 1.00 84.12 248 MET A C 1
ATOM 2019 O O . MET A 1 248 ? 21.501 7.981 -8.882 1.00 84.12 248 MET A O 1
ATOM 2023 N N . PHE A 1 249 ? 23.702 8.403 -8.702 1.00 82.69 249 PHE A N 1
ATOM 2024 C CA . PHE A 1 249 ? 23.635 9.651 -9.459 1.00 82.69 249 PHE A CA 1
ATOM 2025 C C . PHE A 1 249 ? 23.240 9.370 -10.914 1.00 82.69 249 PHE A C 1
ATOM 2027 O O . PHE A 1 249 ? 22.360 10.049 -11.432 1.00 82.69 249 PHE A O 1
ATOM 2034 N N . ASP A 1 250 ? 23.836 8.337 -11.517 1.00 86.50 250 ASP A N 1
ATOM 2035 C CA . ASP A 1 250 ? 23.482 7.837 -12.843 1.00 86.50 250 ASP A CA 1
ATOM 2036 C C . ASP A 1 250 ? 22.049 7.283 -12.865 1.00 86.50 250 ASP A C 1
ATOM 2038 O O . ASP A 1 250 ? 21.700 6.392 -12.088 1.00 86.50 250 ASP A O 1
ATOM 2042 N N . ARG A 1 251 ? 21.220 7.831 -13.759 1.00 85.25 251 ARG A N 1
ATOM 2043 C CA . ARG A 1 251 ? 19.776 7.573 -13.825 1.00 85.25 251 ARG A CA 1
ATOM 2044 C C . ARG A 1 251 ? 19.380 6.502 -14.828 1.00 85.25 251 ARG A C 1
ATOM 2046 O O . ARG A 1 251 ? 18.189 6.242 -14.977 1.00 85.25 251 ARG A O 1
ATOM 2053 N N . ARG A 1 252 ? 20.334 5.818 -15.470 1.00 88.38 252 ARG A N 1
ATOM 2054 C CA . ARG A 1 252 ? 20.038 4.785 -16.480 1.00 88.38 252 ARG A CA 1
ATOM 2055 C C . ARG A 1 252 ? 19.093 3.677 -15.985 1.00 88.38 252 ARG A C 1
ATOM 2057 O O . ARG A 1 252 ? 18.352 3.107 -16.782 1.00 88.38 252 ARG A O 1
ATOM 2064 N N . CYS A 1 253 ? 19.070 3.400 -14.677 1.00 90.19 253 CYS A N 1
ATOM 2065 C CA . CYS A 1 253 ? 18.175 2.414 -14.058 1.00 90.19 253 CYS A CA 1
ATOM 2066 C C . CYS A 1 253 ? 16.797 2.955 -13.638 1.00 90.19 253 CYS A C 1
ATOM 2068 O O . CYS A 1 253 ? 15.950 2.165 -13.231 1.00 90.19 253 CYS A O 1
ATOM 2070 N N . GLY A 1 254 ? 16.555 4.265 -13.745 1.00 86.75 254 GLY A N 1
ATOM 2071 C CA . GLY A 1 254 ? 15.261 4.900 -13.466 1.00 86.75 254 GLY A CA 1
ATOM 2072 C C . GLY A 1 254 ? 14.232 4.754 -14.593 1.00 86.75 254 GLY A C 1
ATOM 2073 O O . GLY A 1 254 ? 13.090 5.165 -14.425 1.00 86.75 254 GLY A O 1
ATOM 2074 N N . ARG A 1 255 ? 14.610 4.153 -15.731 1.00 88.19 255 ARG A N 1
ATOM 2075 C CA . ARG A 1 255 ? 13.708 3.896 -16.865 1.00 88.19 255 ARG A CA 1
ATOM 2076 C C . ARG A 1 255 ? 12.524 3.029 -16.438 1.00 88.19 255 ARG A C 1
ATOM 2078 O O . ARG A 1 255 ? 12.708 2.026 -15.751 1.00 88.19 255 ARG A O 1
ATOM 2085 N N . VAL A 1 256 ? 11.328 3.358 -16.921 1.00 88.06 256 VAL A N 1
ATOM 2086 C CA . VAL A 1 256 ? 10.062 2.690 -16.561 1.00 88.06 256 VAL A CA 1
ATOM 2087 C C . VAL A 1 256 ? 10.118 1.175 -16.795 1.00 88.06 256 VAL A C 1
ATOM 2089 O O . VAL A 1 256 ? 9.773 0.390 -15.910 1.00 88.06 256 VAL A O 1
ATOM 2092 N N . SER A 1 257 ? 10.634 0.747 -17.949 1.00 88.62 257 SER A N 1
ATOM 2093 C CA . SER A 1 257 ? 10.814 -0.671 -18.287 1.00 88.62 257 SER A CA 1
ATOM 2094 C C . SER A 1 257 ? 11.757 -1.394 -17.315 1.00 88.62 257 SER A C 1
ATOM 2096 O O . SER A 1 257 ? 11.461 -2.505 -16.868 1.00 88.62 257 SER A O 1
ATOM 2098 N N . LYS A 1 258 ? 12.859 -0.750 -16.906 1.00 92.69 258 LYS A N 1
ATOM 2099 C CA . LYS A 1 258 ? 13.794 -1.284 -15.903 1.00 92.69 258 LYS A CA 1
ATOM 2100 C C . LYS A 1 258 ? 13.190 -1.302 -14.497 1.00 92.69 258 LYS A C 1
ATOM 2102 O O . LYS A 1 258 ? 13.417 -2.268 -13.761 1.00 92.69 258 LYS A O 1
ATOM 2107 N N . LEU A 1 259 ? 12.411 -0.288 -14.120 1.00 93.00 259 LEU A N 1
ATOM 2108 C CA . LEU A 1 259 ? 11.718 -0.223 -12.830 1.00 93.00 259 LEU A CA 1
ATOM 2109 C C . LEU A 1 259 ? 10.737 -1.384 -12.671 1.00 93.00 259 LEU A C 1
ATOM 2111 O O . LEU A 1 259 ? 10.830 -2.133 -11.696 1.00 93.00 259 LEU A O 1
ATOM 2115 N N . PHE A 1 260 ? 9.851 -1.584 -13.649 1.00 92.56 260 PHE A N 1
ATOM 2116 C CA . PHE A 1 260 ? 8.883 -2.680 -13.614 1.00 92.56 260 PHE A CA 1
ATOM 2117 C C . PHE A 1 260 ? 9.543 -4.053 -13.710 1.00 92.56 260 PHE A C 1
ATOM 2119 O O . PHE A 1 260 ? 9.127 -4.973 -13.003 1.00 92.56 260 PHE A O 1
ATOM 2126 N N . PHE A 1 261 ? 10.617 -4.181 -14.496 1.00 94.00 261 PHE A N 1
ATOM 2127 C CA . PHE A 1 261 ? 11.424 -5.398 -14.523 1.00 94.00 261 PHE A CA 1
ATOM 2128 C C . PHE A 1 261 ? 11.983 -5.746 -13.139 1.00 94.00 261 PHE A C 1
ATOM 2130 O O . PHE A 1 261 ? 11.793 -6.854 -12.632 1.00 94.00 261 PHE A O 1
ATOM 2137 N N . THR A 1 262 ? 12.621 -4.770 -12.495 1.00 94.19 262 THR A N 1
ATOM 2138 C CA . THR A 1 262 ? 13.230 -4.932 -11.170 1.00 94.19 262 THR A CA 1
ATOM 2139 C C . THR A 1 262 ? 12.170 -5.232 -10.107 1.00 94.19 262 THR A C 1
ATOM 2141 O O . THR A 1 262 ? 12.367 -6.119 -9.272 1.00 94.19 262 THR A O 1
ATOM 2144 N N . TYR A 1 263 ? 11.021 -4.544 -10.162 1.00 91.94 263 TYR A N 1
ATOM 2145 C CA . TYR A 1 263 ? 9.867 -4.797 -9.298 1.00 91.94 263 TYR A CA 1
ATOM 2146 C C . TYR A 1 263 ? 9.382 -6.244 -9.425 1.00 91.94 263 TYR A C 1
ATOM 2148 O O . TYR A 1 263 ? 9.329 -6.951 -8.420 1.00 91.94 263 TYR A O 1
ATOM 2156 N N . LYS A 1 264 ? 9.103 -6.718 -10.648 1.00 91.56 264 LYS A N 1
ATOM 2157 C CA . LYS A 1 264 ? 8.599 -8.081 -10.876 1.00 91.56 264 LYS A CA 1
ATOM 2158 C C . LYS A 1 264 ? 9.602 -9.150 -10.472 1.00 91.56 264 LYS A C 1
ATOM 2160 O O . LYS A 1 264 ? 9.210 -10.156 -9.880 1.00 91.56 264 LYS A O 1
ATOM 2165 N N . LYS A 1 265 ? 10.898 -8.932 -10.710 1.00 92.81 265 LYS A N 1
ATOM 2166 C CA . LYS A 1 265 ? 11.948 -9.848 -10.246 1.00 92.81 265 LYS A CA 1
ATOM 2167 C C . LYS A 1 265 ? 11.997 -9.925 -8.714 1.00 92.81 265 LYS A C 1
ATOM 2169 O O . LYS A 1 265 ? 12.056 -11.023 -8.162 1.00 92.81 265 LYS A O 1
ATOM 2174 N N . LEU A 1 266 ? 11.916 -8.787 -8.017 1.00 92.69 266 LEU A N 1
ATOM 2175 C CA . LEU A 1 266 ? 11.858 -8.745 -6.549 1.00 92.69 266 LEU A CA 1
ATOM 2176 C C . LEU A 1 266 ? 10.588 -9.387 -5.990 1.00 92.69 266 LEU A C 1
ATOM 2178 O O . LEU A 1 266 ? 10.662 -10.123 -5.009 1.00 92.69 266 LEU A O 1
ATOM 2182 N N . GLU A 1 267 ? 9.441 -9.105 -6.597 1.00 90.19 267 GLU A N 1
ATOM 2183 C CA . GLU A 1 267 ? 8.148 -9.674 -6.228 1.00 90.19 267 GLU A CA 1
ATOM 2184 C C . GLU A 1 267 ? 8.177 -11.200 -6.366 1.00 90.19 267 GLU A C 1
ATOM 2186 O O . GLU A 1 267 ? 7.949 -11.907 -5.386 1.00 90.19 267 GLU A O 1
ATOM 2191 N N . THR A 1 268 ? 8.587 -11.713 -7.529 1.00 89.50 268 THR A N 1
ATOM 2192 C CA . THR A 1 268 ? 8.707 -13.159 -7.790 1.00 89.50 268 THR A CA 1
ATOM 2193 C C . THR A 1 268 ? 9.660 -13.828 -6.798 1.00 89.50 268 THR A C 1
ATOM 2195 O O . THR A 1 268 ? 9.377 -14.914 -6.291 1.00 89.50 268 THR A O 1
ATOM 2198 N N . ARG A 1 269 ? 10.779 -13.169 -6.457 1.00 89.88 269 ARG A N 1
ATOM 2199 C CA . ARG A 1 269 ? 11.720 -13.685 -5.454 1.00 89.88 269 ARG A CA 1
ATOM 2200 C C . ARG A 1 269 ? 11.081 -13.774 -4.069 1.00 89.88 269 ARG A C 1
ATOM 2202 O O . ARG A 1 269 ? 11.220 -14.802 -3.416 1.00 89.88 269 ARG A O 1
ATOM 2209 N N . LYS A 1 270 ? 10.357 -12.734 -3.641 1.00 89.50 270 LYS A N 1
ATOM 2210 C CA . LYS A 1 270 ? 9.630 -12.733 -2.361 1.00 89.50 270 LYS A CA 1
ATOM 2211 C C . LYS A 1 270 ? 8.570 -13.830 -2.311 1.00 89.50 270 LYS A C 1
ATOM 2213 O O . LYS A 1 270 ? 8.504 -14.516 -1.297 1.00 89.50 270 LYS A O 1
ATOM 2218 N N . PHE A 1 271 ? 7.817 -14.041 -3.397 1.00 87.25 271 PHE A N 1
ATOM 2219 C CA . PHE A 1 271 ? 6.887 -15.171 -3.525 1.00 87.25 271 PHE A CA 1
ATOM 2220 C C . PHE A 1 271 ? 7.612 -16.499 -3.311 1.00 87.25 271 PHE A C 1
ATOM 2222 O O . PHE A 1 271 ? 7.237 -17.264 -2.427 1.00 87.25 271 PHE A O 1
ATOM 2229 N N . SER A 1 272 ? 8.692 -16.744 -4.055 1.00 86.94 272 SER A N 1
ATOM 2230 C CA . SER A 1 272 ? 9.468 -17.985 -3.957 1.00 86.94 272 SER A CA 1
ATOM 2231 C C . SER A 1 272 ? 10.029 -18.223 -2.549 1.00 86.94 272 SER A C 1
ATOM 2233 O O . SER A 1 272 ? 9.933 -19.332 -2.018 1.00 86.94 272 SER A O 1
ATOM 2235 N N . ASP A 1 273 ? 10.608 -17.191 -1.930 1.00 86.56 273 ASP A N 1
ATOM 2236 C CA . ASP A 1 273 ? 11.195 -17.282 -0.592 1.00 86.56 273 ASP A CA 1
ATOM 2237 C C . ASP A 1 273 ? 10.102 -17.506 0.471 1.00 86.56 273 ASP A C 1
ATOM 2239 O O . ASP A 1 273 ? 10.261 -18.353 1.352 1.00 86.56 273 ASP A O 1
ATOM 2243 N N . ALA A 1 274 ? 8.965 -16.807 0.372 1.00 85.56 274 ALA A N 1
ATOM 2244 C CA . ALA A 1 274 ? 7.833 -16.965 1.283 1.00 85.56 274 ALA A CA 1
ATOM 2245 C C . ALA A 1 274 ? 7.186 -18.348 1.164 1.00 85.56 274 ALA A C 1
ATOM 2247 O O . ALA A 1 274 ? 6.907 -18.970 2.187 1.00 85.56 274 ALA A O 1
ATOM 2248 N N . ILE A 1 275 ? 6.992 -18.863 -0.052 1.00 82.94 275 ILE A N 1
ATOM 2249 C CA . ILE A 1 275 ? 6.498 -20.227 -0.280 1.00 82.94 275 ILE A CA 1
ATOM 2250 C C . ILE A 1 275 ? 7.463 -21.230 0.357 1.00 82.94 275 ILE A C 1
ATOM 2252 O O . ILE A 1 275 ? 7.045 -22.068 1.149 1.00 82.94 275 ILE A O 1
ATOM 2256 N N . SER A 1 276 ? 8.767 -21.083 0.113 1.00 81.38 276 SER A N 1
ATOM 2257 C CA . SER A 1 276 ? 9.792 -21.966 0.685 1.00 81.38 276 SER A CA 1
ATOM 2258 C C . SER A 1 276 ? 9.812 -21.940 2.217 1.00 81.38 276 SER A C 1
ATOM 2260 O O . SER A 1 276 ? 9.985 -22.972 2.860 1.00 81.38 276 SER A O 1
ATOM 2262 N N . ILE A 1 277 ? 9.653 -20.761 2.829 1.00 81.44 277 ILE A N 1
ATOM 2263 C CA . ILE A 1 277 ? 9.576 -20.624 4.289 1.00 81.44 277 ILE A CA 1
ATOM 2264 C C . ILE A 1 277 ? 8.309 -21.288 4.823 1.00 81.44 277 ILE A C 1
ATOM 2266 O O . ILE A 1 277 ? 8.391 -21.999 5.821 1.00 81.44 277 ILE A O 1
ATOM 2270 N N . ASN A 1 278 ? 7.161 -21.074 4.181 1.00 75.50 278 ASN A N 1
ATOM 2271 C CA . ASN A 1 278 ? 5.908 -21.657 4.648 1.00 75.50 278 ASN A CA 1
ATOM 2272 C C . ASN A 1 278 ? 5.893 -23.171 4.487 1.00 75.50 278 ASN A C 1
ATOM 2274 O O . ASN A 1 278 ? 5.509 -23.831 5.442 1.00 75.50 278 ASN A O 1
ATOM 2278 N N . LEU A 1 279 ? 6.428 -23.725 3.395 1.00 71.75 279 LEU A N 1
ATOM 2279 C CA . LEU A 1 279 ? 6.615 -25.174 3.232 1.00 71.75 279 LEU A CA 1
ATOM 2280 C C . LEU A 1 279 ? 7.514 -25.784 4.317 1.00 71.75 279 LEU A C 1
ATOM 2282 O O . LEU A 1 279 ? 7.301 -26.917 4.726 1.00 71.75 279 LEU A O 1
ATOM 2286 N N . ARG A 1 280 ? 8.506 -25.038 4.823 1.00 73.06 280 ARG A N 1
ATOM 2287 C CA . ARG A 1 280 ? 9.327 -25.485 5.964 1.00 73.06 280 ARG A CA 1
ATOM 2288 C C . ARG A 1 280 ? 8.612 -25.360 7.313 1.00 73.06 280 ARG A C 1
ATOM 2290 O O . ARG A 1 280 ? 8.912 -26.123 8.223 1.00 73.06 280 ARG A O 1
ATOM 2297 N N . LYS A 1 281 ? 7.723 -24.372 7.472 1.00 70.50 281 LYS A N 1
ATOM 2298 C CA . LYS A 1 281 ? 6.986 -24.107 8.724 1.00 70.50 281 LYS A CA 1
ATOM 2299 C C . LYS A 1 281 ? 5.724 -24.959 8.873 1.00 70.50 281 LYS A C 1
ATOM 2301 O O . LYS A 1 281 ? 5.385 -25.339 9.991 1.00 70.50 281 LYS A O 1
ATOM 2306 N N . THR A 1 282 ? 5.044 -25.268 7.772 1.00 63.16 282 THR A N 1
ATOM 2307 C CA . THR A 1 282 ? 3.968 -26.263 7.732 1.00 63.16 282 THR A CA 1
ATOM 2308 C C . THR A 1 282 ? 4.616 -27.638 7.865 1.00 63.16 282 THR A C 1
ATOM 2310 O O . THR A 1 282 ? 5.140 -28.182 6.903 1.00 63.16 282 THR A O 1
ATOM 2313 N N . LYS A 1 283 ? 4.693 -28.122 9.115 1.00 58.50 283 LYS A N 1
ATOM 2314 C CA . LYS A 1 283 ? 5.169 -29.448 9.565 1.00 58.50 283 LYS A CA 1
ATOM 2315 C C . LYS A 1 283 ? 5.567 -30.402 8.425 1.00 58.50 283 LYS A C 1
ATOM 2317 O O . LYS A 1 283 ? 4.652 -30.964 7.844 1.00 58.50 283 LYS A O 1
ATOM 2322 N N . ASN A 1 284 ? 6.872 -30.610 8.168 1.00 56.84 284 ASN A N 1
ATOM 2323 C CA . ASN A 1 284 ? 7.486 -31.628 7.279 1.00 56.84 284 ASN A CA 1
ATOM 2324 C C . ASN A 1 284 ? 6.516 -32.357 6.327 1.00 56.84 284 ASN A C 1
ATOM 2326 O O . ASN A 1 284 ? 6.412 -33.586 6.360 1.00 56.84 284 ASN A O 1
ATOM 2330 N N . ALA A 1 285 ? 5.778 -31.605 5.510 1.00 62.72 285 ALA A N 1
ATOM 2331 C CA . ALA A 1 285 ? 4.709 -32.190 4.729 1.00 62.72 285 ALA A CA 1
ATOM 2332 C C . ALA A 1 285 ? 5.346 -32.997 3.604 1.00 62.72 285 ALA A C 1
ATOM 2334 O O . ALA A 1 285 ? 6.059 -32.462 2.753 1.00 62.72 285 ALA A O 1
ATOM 2335 N N . THR A 1 286 ? 5.140 -34.306 3.628 1.00 68.38 286 THR A N 1
ATOM 2336 C CA . THR A 1 286 ? 5.653 -35.189 2.581 1.00 68.38 286 THR A CA 1
ATOM 2337 C C . THR A 1 286 ? 4.907 -34.929 1.272 1.00 68.38 286 THR A C 1
ATOM 2339 O O . THR A 1 286 ? 3.754 -34.494 1.272 1.00 68.38 286 THR A O 1
ATOM 2342 N N . VAL A 1 287 ? 5.535 -35.238 0.132 1.00 70.50 287 VAL A N 1
ATOM 2343 C CA . VAL A 1 287 ? 4.880 -35.136 -1.188 1.00 70.50 287 VAL A CA 1
ATOM 2344 C C . VAL A 1 287 ? 3.554 -35.913 -1.205 1.00 70.50 287 VAL A C 1
ATOM 2346 O O . VAL A 1 287 ? 2.567 -35.429 -1.747 1.00 70.50 287 VAL A O 1
ATOM 2349 N N . ALA A 1 288 ? 3.494 -37.063 -0.524 1.00 74.19 288 ALA A N 1
ATOM 2350 C CA . ALA A 1 288 ? 2.278 -37.862 -0.372 1.00 74.19 288 ALA A CA 1
ATOM 2351 C C . ALA A 1 288 ? 1.153 -37.124 0.380 1.00 74.19 288 ALA A C 1
ATOM 2353 O O . ALA A 1 288 ? -0.009 -37.222 -0.004 1.00 74.19 288 ALA A O 1
ATOM 2354 N N . GLN A 1 289 ? 1.486 -36.348 1.416 1.00 74.44 289 GLN A N 1
ATOM 2355 C CA . GLN A 1 289 ? 0.510 -35.528 2.142 1.00 74.44 289 GLN A CA 1
ATOM 2356 C C . GLN A 1 289 ? 0.013 -34.350 1.299 1.00 74.44 289 GLN A C 1
ATOM 2358 O O . GLN A 1 289 ? -1.172 -34.049 1.330 1.00 74.44 289 GLN A O 1
ATOM 2363 N N . MET A 1 290 ? 0.875 -33.726 0.493 1.00 69.69 290 MET A N 1
ATOM 2364 C CA . MET A 1 290 ? 0.466 -32.633 -0.404 1.00 69.69 290 MET A CA 1
ATOM 2365 C C . MET A 1 290 ? -0.402 -33.104 -1.581 1.00 69.69 290 MET A C 1
ATOM 2367 O O . MET A 1 290 ? -1.176 -32.321 -2.123 1.00 69.69 290 MET A O 1
ATOM 2371 N N . LEU A 1 291 ? -0.306 -34.381 -1.965 1.00 78.94 291 LEU A N 1
ATOM 2372 C CA . LEU A 1 291 ? -1.209 -35.005 -2.937 1.00 78.94 291 LEU A CA 1
ATOM 2373 C C . LEU A 1 291 ? -2.556 -35.420 -2.317 1.00 78.94 291 LEU A C 1
ATOM 2375 O O . LEU A 1 291 ? -3.520 -35.650 -3.047 1.00 78.94 291 LEU A O 1
ATOM 2379 N N . ASN A 1 292 ? -2.645 -35.501 -0.985 1.00 81.44 292 ASN A N 1
ATOM 2380 C CA . ASN A 1 292 ? -3.883 -35.807 -0.280 1.00 81.44 292 ASN A CA 1
ATOM 2381 C C . ASN A 1 292 ? -4.766 -34.549 -0.180 1.00 81.44 292 ASN A C 1
ATOM 2383 O O . ASN A 1 292 ? -4.425 -33.578 0.500 1.00 81.44 292 ASN A O 1
ATOM 2387 N N . ARG A 1 293 ? -5.937 -34.590 -0.829 1.00 79.69 293 ARG A N 1
ATOM 2388 C CA . ARG A 1 293 ? -6.914 -33.491 -0.819 1.00 79.69 293 ARG A CA 1
ATOM 2389 C C . ARG A 1 293 ? -7.365 -33.095 0.585 1.00 79.69 293 ARG A C 1
ATOM 2391 O O . ARG A 1 293 ? -7.516 -31.904 0.828 1.00 79.69 293 ARG A O 1
ATOM 2398 N N . ASP A 1 294 ? -7.531 -34.038 1.507 1.00 80.56 294 ASP A N 1
ATOM 2399 C CA . ASP A 1 294 ? -8.020 -33.747 2.861 1.00 80.56 294 ASP A CA 1
ATOM 2400 C C . ASP A 1 294 ? -6.977 -32.990 3.686 1.00 80.56 294 ASP A C 1
ATOM 2402 O O . ASP A 1 294 ? -7.303 -32.057 4.419 1.00 80.56 294 ASP A O 1
ATOM 2406 N N . TYR A 1 295 ? -5.700 -33.328 3.502 1.00 75.56 295 TYR A N 1
ATOM 2407 C CA . TYR A 1 295 ? -4.593 -32.620 4.140 1.00 75.56 295 TYR A CA 1
ATOM 2408 C C . TYR A 1 295 ? -4.463 -31.184 3.611 1.00 75.56 295 TYR A C 1
ATOM 2410 O O . TYR A 1 295 ? -4.340 -30.239 4.393 1.00 75.56 295 TYR A O 1
ATOM 2418 N N . VAL A 1 296 ? -4.556 -31.002 2.290 1.00 70.38 296 VAL A N 1
ATOM 2419 C CA . VAL A 1 296 ? -4.549 -29.672 1.661 1.00 70.38 296 VAL A CA 1
ATOM 2420 C C . VAL A 1 296 ? -5.763 -28.850 2.101 1.00 70.38 296 VAL A C 1
ATOM 2422 O O . VAL A 1 296 ? -5.613 -27.683 2.458 1.00 70.38 296 VAL A O 1
ATOM 2425 N N . ASN A 1 297 ? -6.951 -29.456 2.159 1.00 76.69 297 ASN A N 1
ATOM 2426 C CA . ASN A 1 297 ? -8.158 -28.804 2.666 1.00 76.69 297 ASN A CA 1
ATOM 2427 C C . ASN A 1 297 ? -8.011 -28.397 4.139 1.00 76.69 297 ASN A C 1
ATOM 2429 O O . ASN A 1 297 ? -8.483 -27.323 4.515 1.00 76.69 297 ASN A O 1
ATOM 2433 N N . GLY A 1 298 ? -7.321 -29.198 4.955 1.00 76.44 298 GLY A N 1
ATOM 2434 C CA . GLY A 1 298 ? -6.972 -28.855 6.335 1.00 76.44 298 GLY A CA 1
ATOM 2435 C C . GLY A 1 298 ? -6.064 -27.625 6.435 1.00 76.44 298 GLY A C 1
ATOM 2436 O O . GLY A 1 298 ? -6.334 -26.739 7.241 1.00 76.44 298 GLY A O 1
ATOM 2437 N N . LEU A 1 299 ? -5.044 -27.522 5.574 1.00 69.81 299 LEU A N 1
ATOM 2438 C CA . LEU A 1 299 ? -4.162 -26.345 5.491 1.00 69.81 299 LEU A CA 1
ATOM 2439 C C . LEU A 1 299 ? -4.885 -25.078 5.009 1.00 69.81 299 LEU A C 1
ATOM 2441 O O . LEU A 1 299 ? -4.500 -23.966 5.372 1.00 69.81 299 LEU A O 1
ATOM 2445 N N . ILE A 1 300 ? -5.906 -25.231 4.162 1.00 71.69 300 ILE A N 1
ATOM 2446 C CA . ILE A 1 300 ? -6.765 -24.125 3.722 1.00 71.69 300 ILE A CA 1
ATOM 2447 C C . ILE A 1 300 ? -7.666 -23.674 4.878 1.00 71.69 300 ILE A C 1
ATOM 2449 O O . ILE A 1 300 ? -7.768 -22.475 5.119 1.00 71.69 300 ILE A O 1
ATOM 2453 N N . HIS A 1 301 ? -8.258 -24.611 5.628 1.00 72.25 301 HIS A N 1
ATOM 2454 C CA . HIS A 1 301 ? -9.092 -24.302 6.797 1.00 72.25 301 HIS A CA 1
ATOM 2455 C C . HIS A 1 301 ? -8.314 -23.603 7.916 1.00 72.25 301 HIS A C 1
ATOM 2457 O O . HIS A 1 301 ? -8.863 -22.734 8.586 1.00 72.25 301 HIS A O 1
ATOM 2463 N N . SER A 1 302 ? -7.044 -23.958 8.133 1.00 68.19 302 SER A N 1
ATOM 2464 C CA . SER A 1 302 ? -6.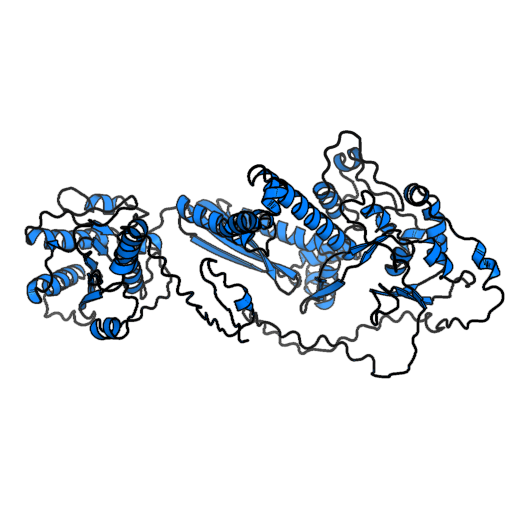199 -23.285 9.126 1.00 68.19 302 SER A CA 1
ATOM 2465 C C . SER A 1 302 ? -5.610 -21.955 8.636 1.00 68.19 302 SER A C 1
ATOM 2467 O O . SER A 1 302 ? -4.825 -21.341 9.358 1.00 68.19 302 SER A O 1
ATOM 2469 N N . ASP A 1 303 ? -5.947 -21.512 7.415 1.00 69.12 303 ASP A N 1
ATOM 2470 C CA . ASP A 1 303 ? -5.338 -20.377 6.702 1.00 69.12 303 ASP A CA 1
ATOM 2471 C C . ASP A 1 303 ? -3.803 -20.485 6.524 1.00 69.12 303 ASP A C 1
ATOM 2473 O O . ASP A 1 303 ? -3.156 -19.565 6.001 1.00 69.12 303 ASP A O 1
ATOM 2477 N N . ASP A 1 304 ? -3.196 -21.621 6.888 1.00 69.31 304 ASP A N 1
ATOM 2478 C CA . ASP A 1 304 ? -1.758 -21.859 6.774 1.00 69.31 304 ASP A CA 1
ATOM 2479 C C . ASP A 1 304 ? -1.316 -21.830 5.309 1.00 69.31 304 ASP A C 1
ATOM 2481 O O . ASP A 1 304 ? -0.243 -21.307 4.997 1.00 69.31 304 ASP A O 1
ATOM 2485 N N . ALA A 1 305 ? -2.174 -22.279 4.389 1.00 69.88 305 ALA A N 1
ATOM 2486 C CA . ALA A 1 305 ? -1.921 -22.246 2.950 1.00 69.88 305 ALA A CA 1
ATOM 2487 C C . ALA A 1 305 ? -1.751 -20.821 2.385 1.00 69.88 305 ALA A C 1
ATOM 2489 O O . ALA A 1 305 ? -1.034 -20.636 1.404 1.00 69.88 305 ALA A O 1
ATOM 2490 N N . PHE A 1 306 ? -2.357 -19.799 3.000 1.00 76.81 306 PHE A N 1
ATOM 2491 C CA . PHE A 1 306 ? -2.317 -18.413 2.507 1.00 76.81 306 PHE A CA 1
ATOM 2492 C C . PHE A 1 306 ? -1.262 -17.551 3.200 1.00 76.81 306 PHE A C 1
ATOM 2494 O O . PHE A 1 306 ? -1.041 -16.401 2.819 1.00 76.81 306 PHE A O 1
ATOM 2501 N N . THR A 1 307 ? -0.562 -18.084 4.202 1.00 77.50 307 THR A N 1
ATOM 2502 C CA . THR A 1 307 ? 0.438 -17.320 4.961 1.00 77.50 307 THR A CA 1
ATOM 2503 C C . THR A 1 307 ? 1.611 -16.826 4.117 1.00 77.50 307 THR A C 1
ATOM 2505 O O . THR A 1 307 ? 2.223 -15.812 4.469 1.00 77.50 307 THR A O 1
ATOM 2508 N N . PHE A 1 308 ? 1.902 -17.457 2.973 1.00 83.00 308 PHE A N 1
ATOM 2509 C CA . PHE A 1 308 ? 2.913 -16.947 2.043 1.00 83.00 308 PHE A CA 1
ATOM 2510 C C . PHE A 1 308 ? 2.519 -15.615 1.412 1.00 83.00 308 PHE A C 1
ATOM 2512 O O . PHE A 1 308 ? 3.409 -14.852 1.067 1.00 83.00 308 PHE A O 1
ATOM 2519 N N . LEU A 1 309 ? 1.227 -15.283 1.339 1.00 86.25 309 LEU A N 1
ATOM 2520 C CA . LEU A 1 309 ? 0.743 -14.036 0.748 1.00 86.25 309 LEU A CA 1
ATOM 2521 C C . LEU A 1 309 ? 0.934 -12.814 1.654 1.00 86.25 309 LEU A C 1
ATOM 2523 O O . LEU A 1 309 ? 0.783 -11.693 1.190 1.00 86.25 309 LEU A O 1
ATOM 2527 N N . ARG A 1 310 ? 1.346 -12.983 2.918 1.00 85.12 310 ARG A N 1
ATOM 2528 C CA . ARG A 1 310 ? 1.483 -11.888 3.903 1.00 85.12 310 ARG A CA 1
ATOM 2529 C C . ARG A 1 310 ? 2.375 -10.714 3.482 1.00 85.12 310 ARG A C 1
ATOM 2531 O O . ARG A 1 310 ? 2.350 -9.696 4.160 1.00 85.12 310 ARG A O 1
ATOM 2538 N N . PHE A 1 311 ? 3.202 -10.836 2.444 1.00 81.69 311 PHE A N 1
ATOM 2539 C CA . PHE A 1 311 ? 4.020 -9.723 1.945 1.00 81.69 311 PHE A CA 1
ATOM 2540 C C . PHE A 1 311 ? 3.365 -8.947 0.790 1.00 81.69 311 PHE A C 1
ATOM 2542 O O . PHE A 1 311 ? 3.827 -7.846 0.479 1.00 81.69 311 PHE A O 1
ATOM 2549 N N . ASP A 1 312 ? 2.347 -9.515 0.140 1.00 84.31 312 ASP A N 1
ATOM 2550 C CA . ASP A 1 312 ? 1.589 -8.867 -0.925 1.00 84.31 312 ASP A CA 1
ATOM 2551 C C . ASP A 1 312 ? 0.520 -7.970 -0.300 1.00 84.31 312 ASP A C 1
ATOM 2553 O O . ASP A 1 312 ? -0.410 -8.454 0.348 1.00 84.31 312 ASP A O 1
ATOM 2557 N N . ARG A 1 313 ? 0.659 -6.658 -0.509 1.00 82.62 313 ARG A N 1
ATOM 2558 C CA . ARG A 1 313 ? -0.221 -5.630 0.063 1.00 82.62 313 ARG A CA 1
ATOM 2559 C C . ARG A 1 313 ? -1.660 -5.724 -0.436 1.00 82.62 313 ARG A C 1
ATOM 2561 O O . ARG A 1 313 ? -2.554 -5.215 0.230 1.00 82.62 313 ARG A O 1
ATOM 2568 N N . SER A 1 314 ? -1.883 -6.366 -1.577 1.00 80.38 314 SER A N 1
ATOM 2569 C CA . SER A 1 314 ? -3.217 -6.588 -2.133 1.00 80.38 314 SER A CA 1
ATOM 2570 C C . SER A 1 314 ? -3.868 -7.867 -1.604 1.00 80.38 314 SER A C 1
ATOM 2572 O O . SER A 1 314 ? -5.033 -8.124 -1.894 1.00 80.38 314 SER A O 1
ATOM 2574 N N . SER A 1 315 ? -3.150 -8.674 -0.815 1.00 85.00 315 SER A N 1
ATOM 2575 C CA . SER A 1 315 ? -3.663 -9.953 -0.335 1.00 85.00 315 SER A CA 1
ATOM 2576 C C . SER A 1 315 ? -4.471 -9.833 0.967 1.00 85.00 315 SER A C 1
ATOM 2578 O O . SER A 1 315 ? -4.118 -9.053 1.860 1.00 85.00 315 SER A O 1
ATOM 2580 N N . PRO A 1 316 ? -5.493 -10.687 1.166 1.00 83.56 316 PRO A N 1
ATOM 2581 C CA . PRO A 1 316 ? -6.194 -10.785 2.446 1.00 83.56 316 PRO A CA 1
ATOM 2582 C C . PRO A 1 316 ? -5.271 -11.147 3.621 1.00 83.56 316 PRO A C 1
ATOM 2584 O O . PRO A 1 316 ? -5.460 -10.655 4.729 1.00 83.56 316 PRO A O 1
ATOM 2587 N N . ALA A 1 317 ? -4.241 -11.971 3.390 1.00 85.81 317 ALA A N 1
ATOM 2588 C CA . ALA A 1 317 ? -3.306 -12.393 4.434 1.00 85.81 317 ALA A CA 1
ATOM 2589 C C . ALA A 1 317 ? -2.455 -11.229 4.973 1.00 85.81 317 ALA A C 1
ATOM 2591 O O . ALA A 1 317 ? -2.144 -11.191 6.166 1.00 85.81 317 ALA A O 1
ATOM 2592 N N . PHE A 1 318 ? -2.085 -10.275 4.111 1.00 88.19 318 PHE A N 1
ATOM 2593 C CA . PHE A 1 318 ? -1.439 -9.031 4.531 1.00 88.19 318 PHE A CA 1
ATOM 2594 C C . PHE A 1 318 ? -2.387 -8.174 5.373 1.00 88.19 318 PHE A C 1
ATOM 2596 O O . PHE A 1 318 ? -1.996 -7.710 6.445 1.00 88.19 318 PHE A O 1
ATOM 2603 N N . TRP A 1 319 ? -3.639 -8.008 4.937 1.00 85.81 319 TRP A N 1
ATOM 2604 C CA . TRP A 1 319 ? -4.623 -7.207 5.672 1.00 85.81 319 TRP A CA 1
ATOM 2605 C C . TRP A 1 319 ? -4.980 -7.797 7.031 1.00 85.81 319 TRP A C 1
ATOM 2607 O O . TRP A 1 319 ? -5.074 -7.053 8.003 1.00 85.81 319 TRP A O 1
ATOM 2617 N N . GLU A 1 320 ? -5.091 -9.119 7.139 1.00 86.88 320 GLU A N 1
ATOM 2618 C CA . GLU A 1 320 ? -5.327 -9.784 8.421 1.00 86.88 320 GLU A CA 1
ATOM 2619 C C . GLU A 1 320 ? -4.144 -9.592 9.384 1.00 86.88 320 GLU A C 1
ATOM 2621 O O . GLU A 1 320 ? -4.341 -9.332 10.572 1.00 86.88 320 GLU A O 1
ATOM 2626 N N . LEU A 1 321 ? -2.902 -9.641 8.883 1.00 87.38 321 LEU A N 1
ATOM 2627 C CA . LEU A 1 321 ? -1.719 -9.316 9.685 1.00 87.38 321 LEU A CA 1
ATOM 2628 C C . LEU A 1 321 ? -1.766 -7.862 10.180 1.00 87.38 321 LEU A C 1
ATOM 2630 O O . LEU A 1 321 ? -1.572 -7.614 11.368 1.00 87.38 321 LEU A O 1
ATOM 2634 N N . LYS A 1 322 ? -2.066 -6.910 9.291 1.00 89.00 322 LYS A N 1
ATOM 2635 C CA . LYS A 1 322 ? -2.157 -5.483 9.634 1.00 89.00 322 LYS A CA 1
ATOM 2636 C C . LYS A 1 322 ? -3.290 -5.160 10.599 1.00 89.00 322 LYS A C 1
ATOM 2638 O O . LYS A 1 322 ? -3.098 -4.378 11.526 1.00 89.00 322 LYS A O 1
ATOM 2643 N N . LYS A 1 323 ? -4.434 -5.824 10.455 1.00 88.50 323 LYS A N 1
ATOM 2644 C CA . LYS A 1 323 ? -5.535 -5.763 11.418 1.00 88.50 323 LYS A CA 1
ATOM 2645 C C . LYS A 1 323 ? -5.090 -6.254 12.796 1.00 88.50 323 LYS A C 1
ATOM 2647 O O . LYS A 1 323 ? -5.362 -5.580 13.784 1.00 88.50 323 LYS A O 1
ATOM 2652 N N . LYS A 1 324 ? -4.385 -7.389 12.882 1.00 89.75 324 LYS A N 1
ATOM 2653 C CA . LYS A 1 324 ? -3.862 -7.916 14.158 1.00 89.75 324 LYS A CA 1
ATOM 2654 C C . LYS A 1 324 ? -2.844 -6.978 14.804 1.00 89.75 324 LYS A C 1
ATOM 2656 O O . LYS A 1 324 ? -2.914 -6.776 16.014 1.00 89.75 324 LYS A O 1
ATOM 2661 N N . GLU A 1 325 ? -1.940 -6.389 14.020 1.00 89.56 325 GLU A N 1
ATOM 2662 C CA . GLU A 1 325 ? -1.005 -5.359 14.501 1.00 89.56 325 GLU A CA 1
ATOM 2663 C C . GLU A 1 325 ? -1.774 -4.179 15.115 1.00 89.56 325 GLU A C 1
ATOM 2665 O O . GLU A 1 325 ? -1.557 -3.848 16.279 1.00 89.56 325 GLU A O 1
ATOM 2670 N N . LEU A 1 326 ? -2.747 -3.620 14.389 1.00 86.38 326 LEU A N 1
ATOM 2671 C CA . LEU A 1 326 ? -3.540 -2.485 14.863 1.00 86.38 326 LEU A CA 1
ATOM 2672 C C . LEU A 1 326 ? -4.371 -2.820 16.113 1.00 86.38 326 LEU A C 1
ATOM 2674 O O . LEU A 1 326 ? -4.410 -2.041 17.061 1.00 86.38 326 LEU A O 1
ATOM 2678 N N . MET A 1 327 ? -5.006 -3.994 16.152 1.00 84.38 327 MET A N 1
ATOM 2679 C CA . MET A 1 327 ? -5.745 -4.464 17.331 1.00 84.38 327 MET A CA 1
ATOM 2680 C C . MET A 1 327 ? -4.826 -4.627 18.546 1.00 84.38 327 MET A C 1
ATOM 2682 O O . MET A 1 327 ? -5.226 -4.326 19.670 1.00 84.38 327 MET A O 1
ATOM 2686 N N . THR A 1 328 ? -3.585 -5.068 18.327 1.00 86.12 328 THR A N 1
ATOM 2687 C CA . THR A 1 328 ? -2.579 -5.189 19.390 1.00 86.12 328 THR A CA 1
ATOM 2688 C C . THR A 1 328 ? -2.173 -3.815 19.907 1.00 86.12 328 THR A C 1
ATOM 2690 O O . THR A 1 328 ? -2.166 -3.617 21.120 1.00 86.12 328 THR A O 1
ATOM 2693 N N . MET A 1 329 ? -1.929 -2.850 19.013 1.00 82.62 329 MET A N 1
ATOM 2694 C CA . MET A 1 329 ? -1.668 -1.459 19.397 1.00 82.62 329 MET A CA 1
ATOM 2695 C C . MET A 1 329 ? -2.830 -0.884 20.210 1.00 82.62 329 MET A C 1
ATOM 2697 O O . MET A 1 329 ? -2.610 -0.372 21.298 1.00 82.62 329 MET A O 1
ATOM 2701 N N . ASN A 1 330 ? -4.076 -1.061 19.763 1.00 77.44 330 ASN A N 1
ATOM 2702 C CA . ASN A 1 330 ? -5.248 -0.571 20.497 1.00 77.44 330 ASN A CA 1
ATOM 2703 C C . ASN A 1 330 ? -5.413 -1.232 21.876 1.00 77.44 330 ASN A C 1
ATOM 2705 O O . ASN A 1 330 ? -5.841 -0.595 22.845 1.00 77.44 330 ASN A O 1
ATOM 2709 N N . ARG A 1 331 ? -5.073 -2.521 21.987 1.00 76.25 331 ARG A N 1
ATOM 2710 C CA . ARG A 1 331 ? -5.109 -3.246 23.259 1.00 76.25 331 ARG A CA 1
ATOM 2711 C C . ARG A 1 331 ? -4.073 -2.691 24.240 1.00 76.25 331 ARG A C 1
ATOM 2713 O O . ARG A 1 331 ? -4.456 -2.415 25.376 1.00 76.25 331 ARG A O 1
ATOM 2720 N N . GLN A 1 332 ? -2.826 -2.522 23.791 1.00 78.62 332 GLN A N 1
ATOM 2721 C CA . GLN A 1 332 ? -1.685 -2.117 24.624 1.00 78.62 332 GLN A CA 1
ATOM 2722 C C . GLN A 1 332 ? -1.661 -0.610 24.913 1.00 78.62 332 GLN A C 1
ATOM 2724 O O . GLN A 1 332 ? -1.586 -0.219 26.069 1.00 78.62 332 GLN A O 1
ATOM 2729 N N . LEU A 1 333 ? -1.792 0.217 23.876 1.00 74.38 333 LEU A N 1
ATOM 2730 C CA . LEU A 1 333 ? -1.626 1.676 23.928 1.00 74.38 333 LEU A CA 1
ATOM 2731 C C . LEU A 1 333 ? -2.967 2.427 24.053 1.00 74.38 333 LEU A C 1
ATOM 2733 O O . LEU A 1 333 ? -3.013 3.596 24.410 1.00 74.38 333 LEU A O 1
ATOM 2737 N N . GLY A 1 334 ? -4.094 1.760 23.776 1.00 68.06 334 GLY A N 1
ATOM 2738 C CA . GLY A 1 334 ? -5.419 2.390 23.766 1.00 68.06 334 GLY A CA 1
ATOM 2739 C C . GLY A 1 334 ? -5.853 2.904 22.392 1.00 68.06 334 GLY A C 1
ATOM 2740 O O . GLY A 1 334 ? -5.181 2.702 21.383 1.00 68.06 334 GLY A O 1
ATOM 2741 N N . CYS A 1 335 ? -7.040 3.513 22.340 1.00 69.38 335 CYS A N 1
ATOM 2742 C CA . CYS A 1 335 ? -7.600 4.040 21.097 1.00 69.38 335 CYS A CA 1
ATOM 2743 C C . CYS A 1 335 ? -6.702 5.142 20.521 1.00 69.38 335 CYS A C 1
ATOM 2745 O O . CYS A 1 335 ? -6.175 5.975 21.260 1.00 69.38 335 CYS A O 1
ATOM 2747 N N . ALA A 1 336 ? -6.562 5.167 19.194 1.00 73.12 336 ALA A N 1
ATOM 2748 C CA . ALA A 1 336 ? -5.859 6.245 18.511 1.00 73.12 336 ALA A CA 1
ATOM 2749 C C . ALA A 1 336 ? -6.517 7.594 18.830 1.00 73.12 336 ALA A C 1
ATOM 2751 O O . ALA A 1 336 ? -7.738 7.731 18.776 1.00 73.12 336 ALA A O 1
ATOM 2752 N N . ALA A 1 337 ? -5.698 8.587 19.161 1.00 69.75 337 ALA A N 1
ATOM 2753 C CA . ALA A 1 337 ? -6.167 9.922 19.508 1.00 69.75 337 ALA A CA 1
ATOM 2754 C C . ALA A 1 337 ? -6.322 10.828 18.286 1.00 69.75 337 ALA A C 1
ATOM 2756 O O . ALA A 1 337 ? -7.094 11.782 18.329 1.00 69.75 337 ALA A O 1
ATOM 2757 N N . LEU A 1 338 ? -5.567 10.550 17.223 1.00 73.00 338 LEU A N 1
ATOM 2758 C CA . LEU A 1 338 ? -5.610 11.298 15.978 1.00 73.00 338 LEU A CA 1
ATOM 2759 C C . LEU A 1 338 ? -5.574 10.331 14.798 1.00 73.00 338 LEU A C 1
ATOM 2761 O O . LEU A 1 338 ? -4.782 9.384 14.770 1.00 73.00 338 LEU A O 1
ATOM 2765 N N . PHE A 1 339 ? -6.416 10.611 13.811 1.00 79.88 339 PHE A N 1
ATOM 2766 C CA . PHE A 1 339 ? -6.343 10.016 12.489 1.00 79.88 339 PHE A CA 1
ATOM 2767 C C . PHE A 1 339 ? -5.886 11.082 11.497 1.00 79.88 339 PHE A C 1
ATOM 2769 O O . PHE A 1 339 ? -6.455 12.169 11.440 1.00 79.88 339 PHE A O 1
ATOM 2776 N N . LEU A 1 340 ? -4.840 10.777 10.736 1.00 78.19 340 LEU A N 1
ATOM 2777 C CA . LEU A 1 340 ? -4.244 11.676 9.759 1.00 78.19 340 LEU A CA 1
ATOM 2778 C C . LEU A 1 340 ? -4.285 11.022 8.383 1.00 78.19 340 LEU A C 1
ATOM 2780 O O . LEU A 1 340 ? -3.820 9.895 8.216 1.00 78.19 340 LEU A O 1
ATOM 2784 N N . THR A 1 341 ? -4.789 11.756 7.396 1.00 82.06 341 THR A N 1
ATOM 2785 C CA . THR A 1 341 ? -4.774 11.332 5.998 1.00 82.06 341 THR A CA 1
ATOM 2786 C C . THR A 1 341 ? -4.005 12.354 5.163 1.00 82.06 341 THR A C 1
ATOM 2788 O O . THR A 1 341 ? -4.258 13.549 5.282 1.00 82.06 341 THR A O 1
ATOM 2791 N N . LEU A 1 342 ? -3.031 11.910 4.361 1.00 82.19 342 LEU A N 1
ATOM 2792 C CA . LEU A 1 342 ? -2.161 12.787 3.568 1.00 82.19 342 LEU A CA 1
ATOM 2793 C C . LEU A 1 342 ? -2.091 12.314 2.119 1.00 82.19 342 LEU A C 1
ATOM 2795 O O . LEU A 1 342 ? -1.619 11.210 1.845 1.00 82.19 342 LEU A O 1
ATOM 2799 N N . SER A 1 343 ? -2.468 13.184 1.191 1.00 80.38 343 SER A N 1
ATOM 2800 C CA . SER A 1 343 ? -2.315 12.958 -0.247 1.00 80.38 343 SER A CA 1
ATOM 2801 C C . SER A 1 343 ? -1.056 13.633 -0.774 1.00 80.38 343 SER A C 1
ATOM 2803 O O . SER A 1 343 ? -0.779 14.789 -0.452 1.00 80.38 343 SER A O 1
ATOM 2805 N N . ALA A 1 344 ? -0.304 12.943 -1.632 1.00 85.00 344 ALA A N 1
ATOM 2806 C CA . ALA A 1 344 ? 0.711 13.613 -2.428 1.00 85.00 344 ALA A CA 1
ATOM 2807 C C . ALA A 1 344 ? 0.065 14.517 -3.494 1.00 85.00 344 ALA A C 1
ATOM 2809 O O . ALA A 1 344 ? -0.897 14.135 -4.169 1.00 85.00 344 ALA A O 1
ATOM 2810 N N . ALA A 1 345 ? 0.613 15.728 -3.604 1.00 84.81 345 ALA A N 1
ATOM 2811 C CA . ALA A 1 345 ? 0.228 16.761 -4.559 1.00 84.81 345 ALA A CA 1
ATOM 2812 C C . ALA A 1 345 ? 1.485 17.241 -5.300 1.00 84.81 345 ALA A C 1
ATOM 2814 O O . ALA A 1 345 ? 1.896 18.395 -5.191 1.00 84.81 345 ALA A O 1
ATOM 2815 N N . GLU A 1 346 ? 2.145 16.322 -6.006 1.00 89.25 346 GLU A N 1
ATOM 2816 C CA . GLU A 1 346 ? 3.484 16.516 -6.576 1.00 89.25 346 GLU A CA 1
ATOM 2817 C C . GLU A 1 346 ? 3.568 17.722 -7.523 1.00 89.25 346 GLU A C 1
ATOM 2819 O O . GLU A 1 346 ? 4.568 18.436 -7.531 1.00 89.25 346 GLU A O 1
ATOM 2824 N N . THR A 1 347 ? 2.498 17.999 -8.273 1.00 87.62 347 THR A N 1
ATOM 2825 C CA . THR A 1 347 ? 2.404 19.138 -9.206 1.00 87.62 347 THR A CA 1
ATOM 2826 C C . THR A 1 347 ? 2.412 20.502 -8.510 1.00 87.62 347 THR A C 1
ATOM 2828 O O . THR A 1 347 ? 2.651 21.521 -9.158 1.00 87.62 347 THR A O 1
ATOM 2831 N N . LYS A 1 348 ? 2.152 20.540 -7.199 1.00 88.44 348 LYS A N 1
ATOM 2832 C CA . LYS A 1 348 ? 2.158 21.758 -6.380 1.00 88.44 348 LYS A CA 1
ATOM 2833 C C . LYS A 1 348 ? 3.459 21.935 -5.591 1.00 88.44 348 LYS A C 1
ATOM 2835 O O . LYS A 1 348 ? 3.613 22.940 -4.910 1.00 88.44 348 LYS A O 1
ATOM 2840 N N . TRP A 1 349 ? 4.391 20.984 -5.651 1.00 92.38 349 TRP A N 1
ATOM 2841 C CA . TRP A 1 349 ? 5.662 21.070 -4.928 1.00 92.38 349 TRP A CA 1
ATOM 2842 C C . TRP A 1 349 ? 6.721 21.724 -5.813 1.00 92.38 349 TRP A C 1
ATOM 2844 O O . TRP A 1 349 ? 7.448 21.038 -6.533 1.00 92.38 349 TRP A O 1
ATOM 2854 N N . SER A 1 350 ? 6.803 23.054 -5.779 1.00 93.50 350 SER A N 1
ATOM 2855 C CA . SER A 1 350 ? 7.730 23.827 -6.615 1.00 93.50 350 SER A CA 1
ATOM 2856 C C . SER A 1 350 ? 9.181 23.362 -6.458 1.00 93.50 350 SER A C 1
ATOM 2858 O O . SER A 1 350 ? 9.890 23.227 -7.450 1.00 93.50 350 SER A O 1
ATOM 2860 N N . GLU A 1 351 ? 9.611 23.006 -5.247 1.00 94.25 351 GLU A N 1
ATOM 2861 C CA . GLU A 1 351 ? 10.951 22.477 -4.982 1.00 94.25 351 GLU A CA 1
ATOM 2862 C C . GLU A 1 351 ? 11.194 21.139 -5.692 1.00 94.25 351 GLU A C 1
ATOM 2864 O O . GLU A 1 351 ? 12.281 20.909 -6.222 1.00 94.25 351 GLU A O 1
ATOM 2869 N N . LEU A 1 352 ? 10.185 20.258 -5.743 1.00 94.56 352 LEU A N 1
ATOM 2870 C CA . LEU A 1 352 ? 10.277 19.007 -6.499 1.00 94.56 352 LEU A CA 1
ATOM 2871 C C . LEU A 1 352 ? 10.419 19.299 -7.995 1.00 94.56 352 LEU A C 1
ATOM 2873 O O . LEU A 1 352 ? 11.251 18.678 -8.649 1.00 94.56 352 LEU A O 1
ATOM 2877 N N . ILE A 1 353 ? 9.652 20.248 -8.532 1.00 95.31 353 ILE A N 1
ATOM 2878 C CA . ILE A 1 353 ? 9.721 20.621 -9.952 1.00 95.31 353 ILE A CA 1
ATOM 2879 C C . ILE A 1 353 ? 11.092 21.213 -10.305 1.00 95.31 353 ILE A C 1
ATOM 2881 O O . ILE A 1 353 ? 11.663 20.835 -11.329 1.00 95.31 353 ILE A O 1
ATOM 2885 N N . VAL A 1 354 ? 11.676 22.054 -9.442 1.00 95.19 354 VAL A N 1
ATOM 2886 C CA . VAL A 1 354 ? 13.059 22.545 -9.598 1.00 95.19 354 VAL A CA 1
ATOM 2887 C C . VAL A 1 354 ? 14.042 21.371 -9.648 1.00 95.19 354 VAL A C 1
ATOM 2889 O O . VAL A 1 354 ? 14.869 21.295 -10.557 1.00 95.19 354 VAL A O 1
ATOM 2892 N N . ILE A 1 355 ? 13.931 20.423 -8.707 1.00 93.88 355 ILE A N 1
ATOM 2893 C CA . ILE A 1 355 ? 14.802 19.239 -8.650 1.00 93.88 355 ILE A CA 1
ATOM 2894 C C . ILE A 1 355 ? 14.661 18.395 -9.922 1.00 93.88 355 ILE A C 1
ATOM 2896 O O . ILE A 1 355 ? 15.670 18.007 -10.506 1.00 93.88 355 ILE A O 1
ATOM 2900 N N . LEU A 1 356 ? 13.434 18.107 -10.360 1.00 93.62 356 LEU A N 1
ATOM 2901 C CA . LEU A 1 356 ? 13.175 17.290 -11.546 1.00 93.62 356 LEU A CA 1
ATOM 2902 C C . LEU A 1 356 ? 13.696 17.965 -12.817 1.00 93.62 356 LEU A C 1
ATOM 2904 O O . LEU A 1 356 ? 14.351 17.306 -13.619 1.00 93.62 356 LEU A O 1
ATOM 2908 N N . THR A 1 357 ? 13.486 19.275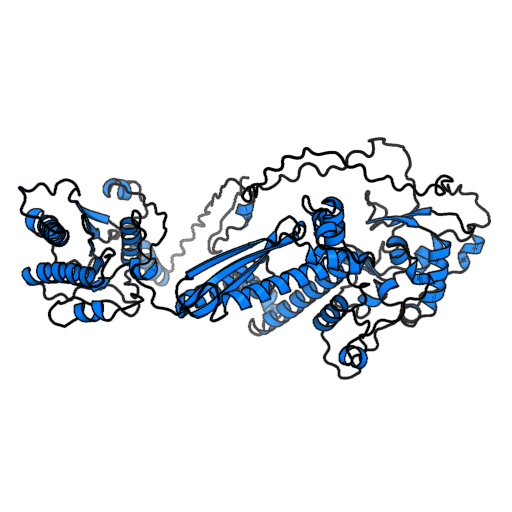 -12.964 1.00 94.31 357 THR A N 1
ATOM 2909 C CA . THR A 1 357 ? 13.998 20.058 -14.103 1.00 94.31 357 THR A CA 1
ATOM 2910 C C . THR A 1 357 ? 15.527 20.034 -14.134 1.00 94.31 357 THR A C 1
ATOM 2912 O O . THR A 1 357 ? 16.134 19.769 -15.172 1.00 94.31 357 THR A O 1
ATOM 2915 N N . GLN A 1 358 ? 16.171 20.199 -12.977 1.00 91.69 358 GLN A N 1
ATOM 2916 C CA . GLN A 1 358 ? 17.625 20.120 -12.878 1.00 91.69 358 GLN A CA 1
ATOM 2917 C C . GLN A 1 358 ? 18.158 18.718 -13.200 1.00 91.69 358 GLN A C 1
ATOM 2919 O O . GLN A 1 358 ? 19.216 18.590 -13.814 1.00 91.69 358 GLN A O 1
ATOM 2924 N N . VAL A 1 359 ? 17.461 17.662 -12.778 1.00 88.38 359 VAL A N 1
ATOM 2925 C CA . VAL A 1 359 ? 17.905 16.274 -12.973 1.00 88.38 359 VAL A CA 1
ATOM 2926 C C . VAL A 1 359 ? 17.674 15.789 -14.405 1.00 88.38 359 VAL A C 1
ATOM 2928 O O . VAL A 1 359 ? 18.538 15.099 -14.943 1.00 88.38 359 VAL A O 1
ATOM 2931 N N . LEU A 1 360 ? 16.537 16.130 -15.013 1.00 89.69 360 LEU A N 1
ATOM 2932 C CA . LEU A 1 360 ? 16.133 15.625 -16.328 1.00 89.69 360 LEU A CA 1
ATOM 2933 C C . LEU A 1 360 ? 16.608 16.513 -17.481 1.00 89.69 360 LEU A C 1
ATOM 2935 O O . LEU A 1 360 ? 17.006 15.994 -18.519 1.00 89.69 360 LEU A O 1
ATOM 2939 N N . GLU A 1 361 ? 16.595 17.833 -17.298 1.00 91.25 361 GLU A N 1
ATOM 2940 C CA . GLU A 1 361 ? 16.881 18.804 -18.366 1.00 91.25 361 GLU A CA 1
ATOM 2941 C C . GLU A 1 361 ? 18.219 19.521 -18.170 1.00 91.25 361 GLU A C 1
ATOM 2943 O O . GLU A 1 361 ? 18.636 20.302 -19.021 1.00 91.25 361 GLU A O 1
ATOM 2948 N N . ASN A 1 362 ? 18.903 19.274 -17.046 1.00 88.00 362 ASN A N 1
ATOM 2949 C CA . ASN A 1 362 ? 20.138 19.963 -16.667 1.00 88.00 362 ASN A CA 1
ATOM 2950 C C . ASN A 1 362 ? 19.984 21.501 -16.630 1.00 88.00 362 ASN A C 1
ATOM 2952 O O . ASN A 1 362 ? 20.958 22.237 -16.799 1.00 88.00 362 ASN A O 1
ATOM 2956 N N . LYS A 1 363 ? 18.755 21.982 -16.388 1.00 91.31 363 LYS A N 1
ATOM 2957 C CA . LYS A 1 363 ? 18.394 23.399 -16.286 1.00 91.31 363 LYS A CA 1
ATOM 2958 C C . LYS A 1 363 ? 18.038 23.740 -14.842 1.00 91.31 363 LYS A C 1
ATOM 2960 O O . LYS A 1 363 ? 17.248 23.047 -14.206 1.00 91.31 363 LYS A O 1
ATOM 2965 N N . VAL A 1 364 ? 18.625 24.812 -14.319 1.00 91.38 364 VAL A N 1
ATOM 2966 C CA . VAL A 1 364 ? 18.265 25.356 -13.005 1.00 91.38 364 VAL A CA 1
ATOM 2967 C C . VAL A 1 364 ? 17.212 26.434 -13.223 1.00 91.38 364 VAL A C 1
ATOM 2969 O O . VAL A 1 364 ? 17.438 27.347 -14.012 1.00 91.38 364 VAL A O 1
ATOM 2972 N N . ILE A 1 365 ? 16.076 26.296 -12.548 1.00 93.44 365 ILE A N 1
ATOM 2973 C CA . ILE A 1 365 ? 14.952 27.238 -12.589 1.00 93.44 365 ILE A CA 1
ATOM 2974 C C . ILE A 1 365 ? 14.674 27.775 -11.183 1.00 93.44 365 ILE A C 1
ATOM 2976 O O . ILE A 1 365 ? 15.048 27.140 -10.190 1.00 93.44 365 ILE A O 1
ATOM 2980 N N . THR A 1 366 ? 14.032 28.936 -11.087 1.00 95.12 366 THR A N 1
ATOM 2981 C CA . THR A 1 366 ? 13.608 29.506 -9.798 1.00 95.12 366 THR A CA 1
ATOM 2982 C C . THR A 1 366 ? 12.321 28.844 -9.285 1.00 95.12 366 THR A C 1
ATOM 2984 O O . THR A 1 366 ? 11.627 28.132 -10.015 1.00 95.12 366 THR A O 1
ATOM 2987 N N . LEU A 1 367 ? 11.977 29.068 -8.010 1.00 94.19 367 LEU A N 1
ATOM 2988 C CA . LEU A 1 367 ? 10.714 28.570 -7.442 1.00 94.19 367 LEU A CA 1
ATOM 2989 C C . LEU A 1 367 ? 9.486 29.205 -8.109 1.00 94.19 367 LEU A C 1
ATOM 2991 O O . LEU A 1 367 ? 8.485 28.519 -8.297 1.00 94.19 367 LEU A O 1
ATOM 2995 N N . GLU A 1 368 ? 9.575 30.478 -8.500 1.00 93.50 368 GLU A N 1
ATOM 2996 C CA . GLU A 1 368 ? 8.502 31.180 -9.214 1.00 93.50 368 GLU A CA 1
ATOM 2997 C C . GLU A 1 368 ? 8.298 30.605 -10.619 1.00 93.50 368 GLU A C 1
ATOM 2999 O O . GLU A 1 368 ? 7.170 30.313 -11.016 1.00 93.50 368 GLU A O 1
ATOM 3004 N N . GLU A 1 369 ? 9.387 30.349 -11.351 1.00 93.25 369 GLU A N 1
ATOM 3005 C CA . GLU A 1 369 ? 9.331 29.679 -12.656 1.00 93.25 369 GLU A CA 1
ATOM 3006 C C . GLU A 1 369 ? 8.720 28.276 -12.540 1.00 93.25 369 GLU A C 1
ATOM 3008 O O . GLU A 1 369 ? 7.881 27.886 -13.353 1.00 93.25 369 GLU A O 1
ATOM 3013 N N . ALA A 1 370 ? 9.093 27.520 -11.503 1.00 92.25 370 ALA A N 1
ATOM 3014 C CA . ALA A 1 370 ? 8.529 26.201 -11.231 1.00 92.25 370 ALA A CA 1
ATOM 3015 C C . ALA A 1 370 ? 7.031 26.261 -10.886 1.00 92.25 370 ALA A C 1
ATOM 3017 O O . ALA A 1 370 ? 6.258 25.404 -11.324 1.00 92.25 370 ALA A O 1
ATOM 3018 N N . GLN A 1 371 ? 6.598 27.273 -10.133 1.00 91.81 371 GLN A N 1
ATOM 3019 C CA . GLN A 1 371 ? 5.193 27.471 -9.784 1.00 91.81 371 GLN A CA 1
ATOM 3020 C C . GLN A 1 371 ? 4.351 27.816 -11.017 1.00 91.81 371 GLN A C 1
ATOM 3022 O O . GLN A 1 371 ? 3.289 27.216 -11.200 1.00 91.81 371 GLN A O 1
ATOM 3027 N N . ASN A 1 372 ? 4.866 28.681 -11.893 1.00 92.88 372 ASN A N 1
ATOM 3028 C CA . ASN A 1 372 ? 4.193 29.143 -13.112 1.00 92.88 372 ASN A CA 1
ATOM 3029 C C . ASN A 1 372 ? 4.322 28.179 -14.306 1.00 92.88 372 ASN A C 1
ATOM 3031 O O . ASN A 1 372 ? 3.726 28.405 -15.356 1.00 92.88 372 ASN A O 1
ATOM 3035 N N . MET A 1 373 ? 5.078 27.087 -14.168 1.00 92.94 373 MET A N 1
ATOM 3036 C CA . MET A 1 373 ? 5.221 26.078 -15.218 1.00 92.94 373 MET A CA 1
ATOM 3037 C C . MET A 1 373 ? 3.877 25.398 -15.546 1.00 92.94 373 MET A C 1
ATOM 3039 O O . MET A 1 373 ? 3.110 25.044 -14.643 1.00 92.94 373 MET A O 1
ATOM 3043 N N . ASN A 1 374 ? 3.637 25.161 -16.843 1.00 93.25 374 ASN A N 1
ATOM 3044 C CA . ASN A 1 374 ? 2.454 24.466 -17.360 1.00 93.25 374 ASN A CA 1
ATOM 3045 C C . ASN A 1 374 ? 2.245 23.105 -16.659 1.00 93.25 374 ASN A C 1
ATOM 3047 O O . ASN A 1 374 ? 3.196 22.347 -16.444 1.00 93.25 374 ASN A O 1
ATOM 3051 N N . TYR A 1 375 ? 0.990 22.791 -16.330 1.00 87.94 375 TYR A N 1
ATOM 3052 C CA . TYR A 1 375 ? 0.569 21.535 -15.717 1.00 87.94 375 TYR A CA 1
ATOM 3053 C C . TYR A 1 375 ? 1.066 20.304 -16.485 1.00 87.94 375 TYR A C 1
ATOM 3055 O O . TYR A 1 375 ? 1.651 19.409 -15.875 1.00 87.94 375 TYR A O 1
ATOM 3063 N N . GLU A 1 376 ? 0.925 20.275 -17.814 1.00 89.56 376 GLU A N 1
ATOM 3064 C CA . GLU A 1 376 ? 1.381 19.131 -18.619 1.00 89.56 376 GLU A CA 1
ATOM 3065 C C . GLU A 1 376 ? 2.882 18.898 -18.478 1.00 89.56 376 GLU A C 1
ATOM 3067 O O . GLU A 1 376 ? 3.335 17.769 -18.290 1.00 89.56 376 GLU A O 1
ATOM 3072 N N . LYS A 1 377 ? 3.659 19.986 -18.490 1.00 91.00 377 LYS A N 1
ATOM 3073 C CA . LYS A 1 377 ? 5.110 19.923 -18.330 1.00 91.00 377 LYS A CA 1
ATOM 3074 C C . LYS A 1 377 ? 5.493 19.389 -16.950 1.00 91.00 377 LYS A C 1
ATOM 3076 O O . LYS A 1 377 ? 6.397 18.561 -16.848 1.00 91.00 377 LYS A O 1
ATOM 3081 N N . LYS A 1 378 ? 4.778 19.799 -15.896 1.00 91.19 378 LYS A N 1
ATOM 3082 C CA . LYS A 1 378 ? 4.956 19.251 -14.540 1.00 91.19 378 LYS A CA 1
ATOM 3083 C C . LYS A 1 378 ? 4.649 17.755 -14.502 1.00 91.19 378 LYS A C 1
ATOM 3085 O O . LYS A 1 378 ? 5.436 16.990 -13.948 1.00 91.19 378 LYS A O 1
ATOM 3090 N N . CYS A 1 379 ? 3.544 17.325 -15.111 1.00 89.94 379 CYS A N 1
ATOM 3091 C CA . CYS A 1 379 ? 3.186 15.910 -15.208 1.00 89.94 379 CYS A CA 1
ATOM 3092 C C . CYS A 1 379 ? 4.237 15.096 -15.973 1.00 89.94 379 CYS A C 1
ATOM 3094 O O . CYS A 1 379 ? 4.583 14.003 -15.526 1.00 89.94 379 CYS A O 1
ATOM 3096 N N . ASP A 1 380 ? 4.783 15.628 -17.068 1.00 90.25 380 ASP A N 1
ATOM 3097 C CA . ASP A 1 380 ? 5.848 14.982 -17.841 1.00 90.25 380 ASP A CA 1
ATOM 3098 C C . ASP A 1 380 ? 7.124 14.807 -16.998 1.00 90.25 380 ASP A C 1
ATOM 3100 O O . ASP A 1 380 ? 7.689 13.713 -16.952 1.00 90.25 380 ASP A O 1
ATOM 3104 N N . LEU A 1 381 ? 7.545 15.840 -16.258 1.00 91.94 381 LEU A N 1
ATOM 3105 C CA . LEU A 1 381 ? 8.692 15.758 -15.342 1.00 91.94 381 LEU A CA 1
ATOM 3106 C C . LEU A 1 381 ? 8.484 14.694 -14.252 1.00 91.94 381 LEU A C 1
ATOM 3108 O O . LEU A 1 381 ? 9.375 13.881 -14.001 1.00 91.94 381 LEU A O 1
ATOM 3112 N N . ILE A 1 382 ? 7.301 14.669 -13.629 1.00 90.50 382 ILE A N 1
ATOM 3113 C CA . ILE A 1 382 ? 6.942 13.698 -12.581 1.00 90.50 382 ILE A CA 1
ATOM 3114 C C . ILE A 1 382 ? 6.940 12.268 -13.138 1.00 90.50 382 ILE A C 1
ATOM 3116 O O . ILE A 1 382 ? 7.463 11.348 -12.508 1.00 90.50 382 ILE A O 1
ATOM 3120 N N . ARG A 1 383 ? 6.373 12.073 -14.333 1.00 88.25 383 ARG A N 1
ATOM 3121 C CA . ARG A 1 383 ? 6.280 10.765 -14.995 1.00 88.25 383 ARG A CA 1
ATOM 3122 C C . ARG A 1 383 ? 7.654 10.211 -15.379 1.00 88.25 383 ARG A C 1
ATOM 3124 O O . ARG A 1 383 ? 7.848 8.997 -15.334 1.00 88.25 383 ARG A O 1
ATOM 3131 N N . ASN A 1 384 ? 8.588 11.087 -15.745 1.00 88.88 384 ASN A N 1
ATOM 3132 C CA . ASN A 1 384 ? 9.908 10.705 -16.244 1.00 88.88 384 ASN A CA 1
ATOM 3133 C C . ASN A 1 384 ? 10.917 10.345 -15.138 1.00 88.88 384 ASN A C 1
ATOM 3135 O O . ASN A 1 384 ? 11.848 9.588 -15.412 1.00 88.88 384 ASN A O 1
ATOM 3139 N N . ASP A 1 385 ? 10.739 10.812 -13.895 1.00 90.19 385 ASP A N 1
ATOM 3140 C CA . ASP A 1 385 ? 11.555 10.372 -12.747 1.00 90.19 385 ASP A CA 1
ATOM 3141 C C . ASP A 1 385 ? 10.710 10.062 -11.492 1.00 90.19 385 ASP A C 1
ATOM 3143 O O . ASP A 1 385 ? 10.783 10.762 -10.471 1.00 90.19 385 ASP A O 1
ATOM 3147 N N . PRO A 1 386 ? 9.950 8.947 -11.509 1.00 88.44 386 PRO A N 1
ATOM 3148 C CA . PRO A 1 386 ? 9.130 8.537 -10.370 1.00 88.44 386 PRO A CA 1
ATOM 3149 C C . PRO A 1 386 ? 9.973 8.185 -9.133 1.00 88.44 386 PRO A C 1
ATOM 3151 O O . PRO A 1 386 ? 9.487 8.237 -8.002 1.00 88.44 386 PRO A O 1
ATOM 3154 N N . VAL A 1 387 ? 11.255 7.843 -9.312 1.00 90.19 387 VAL A N 1
ATOM 3155 C CA . VAL A 1 387 ? 12.165 7.511 -8.207 1.00 90.19 387 VAL A CA 1
ATOM 3156 C C . VAL A 1 387 ? 12.434 8.748 -7.357 1.00 90.19 387 VAL A C 1
ATOM 3158 O O . VAL A 1 387 ? 12.379 8.677 -6.125 1.00 90.19 387 VAL A O 1
ATOM 3161 N N . THR A 1 388 ? 12.716 9.884 -7.993 1.00 90.94 388 THR A N 1
ATOM 3162 C CA . THR A 1 388 ? 12.920 11.149 -7.285 1.00 90.94 388 THR A CA 1
ATOM 3163 C C . THR A 1 388 ? 11.631 11.618 -6.609 1.00 90.94 388 THR A C 1
ATOM 3165 O O . THR A 1 388 ? 11.689 11.995 -5.437 1.00 90.94 388 THR A O 1
ATOM 3168 N N . CYS A 1 389 ? 10.470 11.486 -7.262 1.00 90.69 389 CYS A N 1
ATOM 3169 C CA . CYS A 1 389 ? 9.167 11.811 -6.667 1.00 90.69 389 CYS A CA 1
ATOM 3170 C C . CYS A 1 389 ? 8.907 11.034 -5.367 1.00 90.69 389 CYS A C 1
ATOM 3172 O O . CYS A 1 389 ? 8.632 11.636 -4.328 1.00 90.69 389 CYS A O 1
ATOM 3174 N N . VAL A 1 390 ? 9.075 9.706 -5.383 1.00 89.56 390 VAL A N 1
ATOM 3175 C CA . VAL A 1 390 ? 8.858 8.861 -4.194 1.00 89.56 390 VAL A CA 1
ATOM 3176 C C . VAL A 1 390 ? 9.855 9.187 -3.079 1.00 89.56 390 VAL A C 1
ATOM 3178 O O . VAL A 1 390 ? 9.488 9.211 -1.904 1.00 89.56 390 VAL A O 1
ATOM 3181 N N . ARG A 1 391 ? 11.118 9.472 -3.417 1.00 90.44 391 ARG A N 1
ATOM 3182 C CA . ARG A 1 391 ? 12.133 9.867 -2.425 1.00 90.44 391 ARG A CA 1
ATOM 3183 C C . ARG A 1 391 ? 11.831 11.218 -1.792 1.00 90.44 391 ARG A C 1
ATOM 3185 O O . ARG A 1 391 ? 12.052 11.385 -0.595 1.00 90.44 391 ARG A O 1
ATOM 3192 N N . TYR A 1 392 ? 11.360 12.172 -2.588 1.00 92.44 392 TYR A N 1
ATOM 3193 C CA . TYR A 1 392 ? 10.981 13.489 -2.100 1.00 92.44 392 TYR A CA 1
ATOM 3194 C C . TYR A 1 392 ? 9.741 13.404 -1.204 1.00 92.44 392 TYR A C 1
ATOM 3196 O O . TYR A 1 392 ? 9.733 13.978 -0.119 1.00 92.44 392 TYR A O 1
ATOM 3204 N N . PHE A 1 393 ? 8.752 12.589 -1.581 1.00 91.62 393 PHE A N 1
ATOM 3205 C CA . PHE A 1 393 ? 7.623 12.265 -0.712 1.00 91.62 393 PHE A CA 1
ATOM 3206 C C . PHE A 1 393 ? 8.081 11.651 0.620 1.00 91.62 393 PHE A C 1
ATOM 3208 O O . PHE A 1 393 ? 7.720 12.154 1.679 1.00 91.62 393 PHE A O 1
ATOM 3215 N N . GLU A 1 394 ? 8.940 10.623 0.592 1.00 91.00 394 GLU A N 1
ATOM 3216 C CA . GLU A 1 394 ? 9.493 10.013 1.813 1.00 91.00 394 GLU A CA 1
ATOM 3217 C C . GLU A 1 394 ? 10.209 11.052 2.696 1.00 91.00 394 GLU A C 1
ATOM 3219 O O . GLU A 1 394 ? 10.075 11.021 3.919 1.00 91.00 394 GLU A O 1
ATOM 3224 N N . HIS A 1 395 ? 10.949 11.985 2.089 1.00 92.19 395 HIS A N 1
ATOM 3225 C CA . HIS A 1 395 ? 11.607 13.078 2.802 1.00 92.19 395 HIS A CA 1
ATOM 3226 C C . HIS A 1 395 ? 10.601 14.015 3.482 1.00 92.19 395 HIS A C 1
ATOM 3228 O O . HIS A 1 395 ? 10.718 14.232 4.686 1.00 92.19 395 HIS A O 1
ATOM 3234 N N . ARG A 1 396 ? 9.576 14.495 2.762 1.00 89.50 396 ARG A N 1
ATOM 3235 C CA . ARG A 1 396 ? 8.538 15.362 3.346 1.00 89.50 396 ARG A CA 1
ATOM 3236 C C . ARG A 1 396 ? 7.817 14.689 4.509 1.00 89.50 396 ARG A C 1
ATOM 3238 O O . ARG A 1 396 ? 7.578 15.327 5.528 1.00 89.50 396 ARG A O 1
ATOM 3245 N N . ILE A 1 397 ? 7.515 13.399 4.380 1.00 89.25 397 ILE A N 1
ATOM 3246 C CA . ILE A 1 397 ? 6.861 12.626 5.438 1.00 89.25 397 ILE A CA 1
ATOM 3247 C C . ILE A 1 397 ? 7.762 12.473 6.666 1.00 89.25 397 ILE A C 1
ATOM 3249 O O . ILE A 1 397 ? 7.274 12.590 7.785 1.00 89.25 397 ILE A O 1
ATOM 3253 N N . LYS A 1 398 ? 9.074 12.268 6.496 1.00 90.44 398 LYS A N 1
ATOM 3254 C CA . LYS A 1 398 ? 10.018 12.261 7.629 1.00 90.44 398 LYS A CA 1
ATOM 3255 C C . LYS A 1 398 ? 10.063 13.605 8.344 1.00 90.44 398 LYS A C 1
ATOM 3257 O O . LYS A 1 398 ? 9.910 13.619 9.558 1.00 90.44 398 LYS A O 1
ATOM 3262 N N . CYS A 1 399 ? 10.180 14.705 7.601 1.00 87.81 399 CYS A N 1
ATOM 3263 C CA . CYS A 1 399 ? 10.160 16.045 8.184 1.00 87.81 399 CYS A CA 1
ATOM 3264 C C . CYS A 1 399 ? 8.844 16.324 8.917 1.00 87.81 399 CYS A C 1
ATOM 3266 O O . CYS A 1 399 ? 8.859 16.870 10.013 1.00 87.81 399 CYS A O 1
ATOM 3268 N N . LEU A 1 400 ? 7.705 15.898 8.359 1.00 86.00 400 LEU A N 1
ATOM 3269 C CA . LEU A 1 400 ? 6.420 16.003 9.046 1.00 86.00 400 LEU A CA 1
ATOM 3270 C C . LEU A 1 400 ? 6.446 15.250 10.379 1.00 86.00 400 LEU A C 1
ATOM 3272 O O . LEU A 1 400 ? 6.058 15.808 11.396 1.00 86.00 400 LEU A O 1
ATOM 3276 N N . TRP A 1 401 ? 6.930 14.007 10.401 1.00 85.75 401 TRP A N 1
ATOM 3277 C CA . TRP A 1 401 ? 7.025 13.248 11.648 1.00 85.75 401 TRP A CA 1
ATOM 3278 C C . TRP A 1 401 ? 7.969 13.885 12.665 1.00 85.75 401 TRP A C 1
ATOM 3280 O O . TRP A 1 401 ? 7.644 13.883 13.846 1.00 85.75 401 TRP A O 1
ATOM 3290 N N . GLU A 1 402 ? 9.093 14.446 12.225 1.00 86.12 402 GLU A N 1
ATOM 3291 C CA . GLU A 1 402 ? 10.010 15.195 13.090 1.00 86.12 402 GLU A CA 1
ATOM 3292 C C . GLU A 1 402 ? 9.323 16.426 13.698 1.00 86.12 402 GLU A C 1
ATOM 3294 O O . GLU A 1 402 ? 9.465 16.664 14.893 1.00 86.12 402 GLU A O 1
ATOM 3299 N N . ILE A 1 403 ? 8.518 17.156 12.917 1.00 84.31 403 ILE A N 1
ATOM 3300 C CA . ILE A 1 403 ? 7.735 18.306 13.398 1.00 84.31 403 ILE A CA 1
ATOM 3301 C C . ILE A 1 403 ? 6.665 17.866 14.401 1.00 84.31 403 ILE A C 1
ATOM 3303 O O . ILE A 1 403 ? 6.519 18.489 15.450 1.00 84.31 403 ILE A O 1
ATOM 3307 N N . LEU A 1 404 ? 5.915 16.800 14.098 1.00 79.38 404 LEU A N 1
ATOM 3308 C CA . LEU A 1 404 ? 4.857 16.308 14.986 1.00 79.38 404 LEU A CA 1
ATOM 3309 C C . LEU A 1 404 ? 5.432 15.789 16.312 1.00 79.38 404 LEU A C 1
ATOM 3311 O O . LEU A 1 404 ? 4.815 15.998 17.350 1.00 79.38 404 LEU A O 1
ATOM 3315 N N . SER A 1 405 ? 6.608 15.156 16.283 1.00 78.69 405 SER A N 1
ATOM 3316 C CA . SER A 1 405 ? 7.308 14.627 17.463 1.00 78.69 405 SER A CA 1
ATOM 3317 C C . SER A 1 405 ? 8.210 15.638 18.178 1.00 78.69 405 SER A C 1
ATOM 3319 O O . SER A 1 405 ? 8.816 15.289 19.190 1.00 78.69 405 SER A O 1
ATOM 3321 N N . ALA A 1 406 ? 8.327 16.874 17.688 1.00 81.31 406 ALA A N 1
ATOM 3322 C CA . ALA A 1 406 ? 9.168 17.883 18.320 1.00 81.31 406 ALA A CA 1
ATOM 3323 C C . ALA A 1 406 ? 8.573 18.344 19.670 1.00 81.31 406 ALA A C 1
ATOM 3325 O O . ALA A 1 406 ? 7.366 18.575 19.751 1.00 81.31 406 ALA A O 1
ATOM 3326 N N . PRO A 1 407 ? 9.396 18.589 20.713 1.00 76.06 407 PRO A N 1
ATOM 3327 C CA . PRO A 1 407 ? 8.921 19.134 21.994 1.00 76.06 407 PRO A CA 1
ATOM 3328 C C . PRO A 1 407 ? 8.227 20.500 21.867 1.00 76.06 407 PRO A C 1
ATOM 3330 O O . PRO A 1 407 ? 7.314 20.814 22.624 1.00 76.06 407 PRO A O 1
ATOM 3333 N N . SER A 1 408 ? 8.656 21.304 20.890 1.00 80.44 408 SER A N 1
ATOM 3334 C CA . SER A 1 408 ? 8.050 22.581 20.494 1.00 80.44 408 SER A CA 1
ATOM 3335 C C . SER A 1 408 ? 7.081 22.437 19.311 1.00 80.44 408 SER A C 1
ATOM 3337 O O . SER A 1 408 ? 6.838 23.401 18.588 1.00 80.44 408 SER A O 1
ATOM 3339 N N . GLY A 1 409 ? 6.629 21.215 19.028 1.00 73.44 409 GLY A N 1
ATOM 3340 C CA . GLY A 1 409 ? 5.720 20.905 17.933 1.00 73.44 409 GLY A CA 1
ATOM 3341 C C . GLY A 1 409 ? 4.264 21.262 18.257 1.00 73.44 409 GLY A C 1
ATOM 3342 O O . GLY A 1 409 ? 3.953 21.719 19.358 1.00 73.44 409 GLY A O 1
ATOM 3343 N N . PRO A 1 410 ? 3.332 21.009 17.323 1.00 70.38 410 PRO A N 1
ATOM 3344 C CA . PRO A 1 410 ? 1.913 21.339 17.492 1.00 70.38 410 PRO A CA 1
ATOM 3345 C C . PRO A 1 410 ? 1.227 20.582 18.643 1.00 70.38 410 PRO A C 1
ATOM 3347 O O . PRO A 1 410 ? 0.133 20.958 19.054 1.00 70.38 410 PRO A O 1
ATOM 3350 N N . PHE A 1 411 ? 1.857 19.529 19.174 1.00 71.31 411 PHE A N 1
ATOM 3351 C CA . PHE A 1 411 ? 1.356 18.737 20.300 1.00 71.31 411 PHE A CA 1
ATOM 3352 C C . PHE A 1 411 ? 2.088 19.025 21.616 1.00 71.31 411 PHE A C 1
ATOM 3354 O O . PHE A 1 411 ? 2.151 18.157 22.482 1.00 71.31 411 PHE A O 1
ATOM 3361 N N . GLN A 1 412 ? 2.639 20.229 21.783 1.00 66.25 412 GLN A N 1
ATOM 3362 C CA . GLN A 1 412 ? 3.309 20.648 23.014 1.00 66.25 412 GLN A CA 1
ATOM 3363 C C . GLN A 1 412 ? 2.474 20.298 24.266 1.00 66.25 412 GLN A C 1
ATOM 3365 O O . GLN A 1 412 ? 1.308 20.673 24.378 1.00 66.25 412 GLN A O 1
ATOM 3370 N N . GLY A 1 413 ? 3.075 19.559 25.206 1.00 66.50 413 GLY A N 1
ATOM 3371 C CA . GLY A 1 413 ? 2.407 19.058 26.418 1.00 66.50 413 GLY A CA 1
ATOM 3372 C C . GLY A 1 413 ? 1.793 17.655 26.300 1.00 66.50 413 GLY A C 1
ATOM 3373 O O . GLY A 1 413 ? 1.298 17.134 27.297 1.00 66.50 413 GLY A O 1
ATOM 3374 N N . TYR A 1 414 ? 1.852 17.027 25.123 1.00 67.38 414 TYR A N 1
ATOM 3375 C CA . TYR A 1 414 ? 1.473 15.632 24.898 1.00 67.38 414 TYR A CA 1
ATOM 3376 C C . TYR A 1 414 ? 2.646 14.853 24.304 1.00 67.38 414 TYR A C 1
ATOM 3378 O O . TYR A 1 414 ? 3.365 15.364 23.446 1.00 67.38 414 TYR A O 1
ATOM 3386 N N . GLU A 1 415 ? 2.819 13.601 24.727 1.00 68.12 415 GLU A N 1
ATOM 3387 C CA . GLU A 1 415 ? 3.850 12.724 24.179 1.00 68.12 415 GLU A CA 1
ATOM 3388 C C . GLU A 1 415 ? 3.230 11.768 23.152 1.00 68.12 415 GLU A C 1
ATOM 3390 O O . GLU A 1 415 ? 2.212 11.114 23.400 1.00 68.12 415 GLU A O 1
ATOM 3395 N N . LEU A 1 416 ? 3.822 11.724 21.958 1.00 73.62 416 LEU A N 1
ATOM 3396 C CA . LEU A 1 416 ? 3.459 10.764 20.918 1.00 73.62 416 LEU A CA 1
ATOM 3397 C C . LEU A 1 416 ? 4.067 9.409 21.272 1.00 73.62 416 LEU A C 1
ATOM 3399 O O . LEU A 1 416 ? 5.285 9.265 21.225 1.00 73.62 416 LEU A O 1
ATOM 3403 N N . GLU A 1 417 ? 3.224 8.432 21.601 1.00 75.75 417 GLU A N 1
ATOM 3404 C CA . GLU A 1 417 ? 3.685 7.109 22.036 1.00 75.75 417 GLU A CA 1
ATOM 3405 C C . GLU A 1 417 ? 4.110 6.255 20.848 1.00 75.75 417 GLU A C 1
ATOM 3407 O O . GLU A 1 417 ? 5.231 5.756 20.776 1.00 75.75 417 GLU A O 1
ATOM 3412 N N . ASP A 1 418 ? 3.195 6.105 19.891 1.00 86.00 418 ASP A N 1
ATOM 3413 C CA . ASP A 1 418 ? 3.402 5.297 18.701 1.00 86.00 418 ASP A CA 1
ATOM 3414 C C . ASP A 1 418 ? 2.450 5.734 17.579 1.00 86.00 418 ASP A C 1
ATOM 3416 O O . ASP A 1 418 ? 1.527 6.536 17.768 1.00 86.00 418 ASP A O 1
ATOM 3420 N N . LYS A 1 419 ? 2.692 5.218 16.375 1.00 86.75 419 LYS A N 1
ATOM 3421 C CA . LYS A 1 419 ? 1.865 5.463 15.198 1.00 86.75 419 LYS A CA 1
ATOM 3422 C C . LYS A 1 419 ? 1.778 4.236 14.305 1.00 86.75 419 LYS A C 1
ATOM 3424 O O . LYS A 1 419 ? 2.778 3.645 13.901 1.00 86.75 419 LYS A O 1
ATOM 3429 N N . TYR A 1 420 ? 0.564 3.927 13.881 1.00 89.38 420 TYR A N 1
ATOM 3430 C CA . TYR A 1 420 ? 0.319 3.007 12.785 1.00 89.38 420 TYR A CA 1
ATOM 3431 C C . TYR A 1 420 ? 0.229 3.795 11.478 1.00 89.38 420 TYR A C 1
ATOM 3433 O O . TYR A 1 420 ? -0.637 4.653 11.340 1.00 89.38 420 TYR A O 1
ATOM 3441 N N . VAL A 1 421 ? 1.097 3.506 10.504 1.00 88.38 421 VAL A N 1
ATOM 3442 C CA . VAL A 1 421 ? 1.112 4.193 9.201 1.00 88.38 421 VAL A CA 1
ATOM 3443 C C . VAL A 1 421 ? 0.894 3.195 8.070 1.00 88.38 421 VAL A C 1
ATOM 3445 O O . VAL A 1 421 ? 1.637 2.224 7.912 1.00 88.38 421 VAL A O 1
ATOM 3448 N N . ARG A 1 422 ? -0.096 3.483 7.228 1.00 87.06 422 ARG A N 1
ATOM 3449 C CA . ARG A 1 422 ? -0.408 2.775 5.988 1.00 87.06 422 ARG A CA 1
ATOM 3450 C C . ARG A 1 422 ? -0.143 3.709 4.811 1.00 87.06 422 ARG A C 1
ATOM 3452 O O . ARG A 1 422 ? -0.587 4.849 4.818 1.00 87.06 422 ARG A O 1
ATOM 3459 N N . VAL A 1 423 ? 0.576 3.209 3.804 1.00 86.56 423 VAL A N 1
ATOM 3460 C CA . VAL A 1 423 ? 0.810 3.922 2.538 1.00 86.56 423 VAL A CA 1
ATOM 3461 C C . VAL A 1 423 ? 0.146 3.151 1.409 1.00 86.56 423 VAL A C 1
ATOM 3463 O O . VAL A 1 423 ? 0.496 1.994 1.150 1.00 86.56 423 VAL A O 1
ATOM 3466 N N . GLU A 1 424 ? -0.778 3.818 0.742 1.00 85.31 424 GLU A N 1
ATOM 3467 C CA . GLU A 1 424 ? -1.519 3.366 -0.427 1.00 85.31 424 GLU A CA 1
ATOM 3468 C C . GLU A 1 424 ? -1.115 4.182 -1.646 1.00 85.31 424 GLU A C 1
ATOM 3470 O O . GLU A 1 424 ? -0.431 5.196 -1.526 1.00 85.31 424 GLU A O 1
ATOM 3475 N N . PHE A 1 425 ? -1.522 3.730 -2.825 1.00 81.38 425 PHE A N 1
ATOM 3476 C CA . PHE A 1 425 ? -1.352 4.480 -4.059 1.00 81.38 425 PHE A CA 1
ATOM 3477 C C . PHE A 1 425 ? -2.725 4.685 -4.682 1.00 81.38 425 PHE A C 1
ATOM 3479 O O . PHE A 1 425 ? -3.462 3.722 -4.884 1.00 81.38 425 PHE A O 1
ATOM 3486 N N . GLN A 1 426 ? -3.064 5.941 -4.957 1.00 76.62 426 GLN A N 1
ATOM 3487 C CA . GLN A 1 426 ? -4.318 6.301 -5.613 1.00 76.62 426 GLN A CA 1
ATOM 3488 C C . GLN A 1 426 ? -4.296 5.874 -7.085 1.00 76.62 426 GLN A C 1
ATOM 3490 O O . GLN A 1 426 ? -3.233 5.625 -7.656 1.00 76.62 426 GLN A O 1
ATOM 3495 N N . ALA A 1 427 ? -5.461 5.859 -7.736 1.00 68.88 427 ALA A N 1
ATOM 3496 C CA . ALA A 1 427 ? -5.593 5.477 -9.146 1.00 68.88 427 ALA A CA 1
ATOM 3497 C C . ALA A 1 427 ? -4.728 6.326 -10.106 1.00 68.88 427 ALA A C 1
ATOM 3499 O O . ALA A 1 427 ? -4.362 5.863 -11.183 1.00 68.88 427 ALA A O 1
ATOM 3500 N N . ARG A 1 428 ? -4.344 7.544 -9.698 1.00 71.75 428 ARG A N 1
ATOM 3501 C CA . ARG A 1 428 ? -3.412 8.425 -10.427 1.00 71.75 428 ARG A CA 1
ATOM 3502 C C . ARG A 1 428 ? -1.921 8.100 -10.231 1.00 71.75 428 ARG A C 1
ATOM 3504 O O . ARG A 1 428 ? -1.082 8.774 -10.819 1.00 71.75 428 ARG A O 1
ATOM 3511 N N . GLY A 1 429 ? -1.593 7.107 -9.400 1.00 74.56 429 GLY A N 1
ATOM 3512 C CA . GLY A 1 429 ? -0.227 6.650 -9.118 1.00 74.56 429 GLY A CA 1
ATOM 3513 C C . GLY A 1 429 ? 0.533 7.447 -8.046 1.00 74.56 429 GLY A C 1
ATOM 3514 O O . GLY A 1 429 ? 1.705 7.181 -7.791 1.00 74.56 429 GLY A O 1
ATOM 3515 N N . SER A 1 430 ? -0.131 8.385 -7.368 1.00 81.00 430 SER A N 1
ATOM 3516 C CA . SER A 1 430 ? 0.441 9.151 -6.252 1.00 81.00 430 SER A CA 1
ATOM 3517 C C . SER A 1 430 ? 0.274 8.416 -4.913 1.00 81.00 430 SER A C 1
ATOM 3519 O O . SER A 1 430 ? -0.761 7.774 -4.695 1.00 81.00 430 SER A O 1
ATOM 3521 N N . PRO A 1 431 ? 1.251 8.510 -3.992 1.00 85.25 431 PRO A N 1
ATOM 3522 C CA . PRO A 1 431 ? 1.132 7.918 -2.669 1.00 85.25 431 PRO A CA 1
ATOM 3523 C C . PRO A 1 431 ? 0.129 8.679 -1.788 1.00 85.25 431 PRO A C 1
ATOM 3525 O O . PRO A 1 431 ? 0.041 9.908 -1.815 1.00 85.25 431 PRO A O 1
ATOM 3528 N N . HIS A 1 432 ? -0.593 7.924 -0.967 1.00 85.31 432 HIS A N 1
ATOM 3529 C CA . HIS A 1 432 ? -1.599 8.403 -0.030 1.00 85.31 432 HIS A CA 1
ATOM 3530 C C . HIS A 1 432 ? -1.409 7.702 1.316 1.00 85.31 432 HIS A C 1
ATOM 3532 O O . HIS A 1 432 ? -1.253 6.482 1.377 1.00 85.31 432 HIS A O 1
ATOM 3538 N N . ILE A 1 433 ? -1.338 8.469 2.396 1.00 86.31 433 ILE A N 1
ATOM 3539 C CA . ILE A 1 433 ? -1.049 7.954 3.733 1.00 86.31 433 ILE A CA 1
ATOM 3540 C C . ILE A 1 433 ? -2.297 8.018 4.586 1.00 86.31 433 ILE A C 1
ATOM 3542 O O . ILE A 1 433 ? -2.906 9.074 4.678 1.00 86.31 433 ILE A O 1
ATOM 3546 N N . HIS A 1 434 ? -2.569 6.930 5.298 1.00 87.25 434 HIS A N 1
ATOM 3547 C CA . HIS A 1 434 ? -3.434 6.920 6.470 1.00 87.25 434 HIS A CA 1
ATOM 3548 C C . HIS A 1 434 ? -2.589 6.592 7.694 1.00 87.25 434 HIS A C 1
ATOM 3550 O O . HIS A 1 434 ? -1.876 5.585 7.713 1.00 87.25 434 HIS A O 1
ATOM 3556 N N . ALA A 1 435 ? -2.661 7.428 8.720 1.00 84.94 435 ALA A N 1
ATOM 3557 C CA . ALA A 1 435 ? -1.953 7.229 9.967 1.00 84.94 435 ALA A CA 1
ATOM 3558 C C . ALA A 1 435 ? -2.908 7.314 11.157 1.00 84.94 435 ALA A C 1
ATOM 3560 O O . ALA A 1 435 ? -3.705 8.240 11.263 1.00 84.94 435 ALA A O 1
ATOM 3561 N N . LEU A 1 436 ? -2.802 6.343 12.059 1.00 85.12 436 LEU A N 1
ATOM 3562 C CA . LEU A 1 436 ? -3.426 6.360 13.376 1.00 85.12 436 LEU A CA 1
ATOM 3563 C C . LEU A 1 436 ? -2.330 6.625 14.394 1.00 85.12 436 LEU A C 1
ATOM 3565 O O . LEU A 1 436 ? -1.299 5.958 14.376 1.00 85.12 436 LEU A O 1
ATOM 3569 N N . ILE A 1 437 ? -2.542 7.618 15.243 1.00 81.38 437 ILE A N 1
ATOM 3570 C CA . ILE A 1 437 ? -1.529 8.114 16.165 1.00 81.38 437 ILE A CA 1
ATOM 3571 C C . ILE A 1 437 ? -2.028 7.908 17.594 1.00 81.38 437 ILE A C 1
ATOM 3573 O O . ILE A 1 437 ? -3.094 8.408 17.971 1.00 81.38 437 ILE A O 1
ATOM 3577 N N . GLN A 1 438 ? -1.256 7.166 18.384 1.00 78.06 438 GLN A N 1
ATOM 3578 C CA . GLN A 1 438 ? -1.484 6.951 19.807 1.00 78.06 438 GLN A CA 1
ATOM 3579 C C . GLN A 1 438 ? -0.727 8.010 20.623 1.00 78.06 438 GLN A C 1
ATOM 3581 O O . GLN A 1 438 ? 0.400 8.384 20.292 1.00 78.06 438 GLN A O 1
ATOM 3586 N N . ARG A 1 439 ? -1.361 8.523 21.685 1.00 69.44 439 ARG A N 1
ATOM 3587 C CA . ARG A 1 439 ? -0.771 9.530 22.584 1.00 69.44 439 ARG A CA 1
ATOM 3588 C C . ARG A 1 439 ? -0.713 9.005 24.015 1.00 69.44 439 ARG A C 1
ATOM 3590 O O . ARG A 1 439 ? -1.712 8.450 24.473 1.00 69.44 439 ARG A O 1
ATOM 3597 N N . VAL A 1 440 ? 0.369 9.320 24.732 1.00 52.94 440 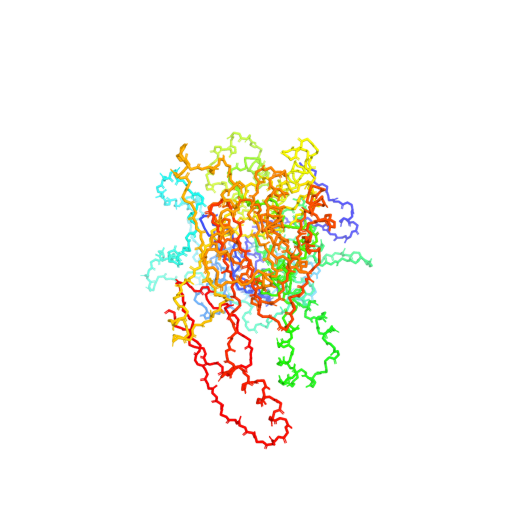VAL A N 1
ATOM 3598 C CA . VAL A 1 440 ? 0.397 9.295 26.201 1.00 52.94 440 VAL A CA 1
ATOM 3599 C C . VAL A 1 440 ? 0.116 10.695 26.728 1.00 52.94 440 VAL A C 1
ATOM 3601 O O . VAL A 1 440 ? 0.687 11.704 26.318 1.00 52.94 440 VAL A O 1
ATOM 3604 N N . GLY A 1 441 ? -0.825 10.741 27.652 1.00 51.72 441 GLY A N 1
ATOM 3605 C CA . GLY A 1 441 ? -1.282 11.909 28.386 1.00 51.72 441 GLY A CA 1
ATOM 3606 C C . GLY A 1 441 ? -2.652 11.553 28.947 1.00 51.72 441 GLY A C 1
ATOM 3607 O O . GLY A 1 441 ? -3.323 10.715 28.335 1.00 51.72 441 GLY A O 1
ATOM 3608 N N . PRO A 1 442 ? -3.094 12.129 30.078 1.00 44.09 442 PRO A N 1
ATOM 3609 C CA . PRO A 1 442 ? -4.399 11.795 30.630 1.00 44.09 442 PRO A CA 1
ATOM 3610 C C . PRO A 1 442 ? -5.448 11.861 29.510 1.00 44.09 442 PRO A C 1
ATOM 3612 O O . PRO A 1 442 ? -5.571 12.860 28.779 1.00 44.09 442 PRO A O 1
ATOM 3615 N N . ILE A 1 443 ? -6.144 10.740 29.283 1.00 45.75 443 ILE A N 1
ATOM 3616 C CA . ILE A 1 443 ? -7.407 10.780 28.555 1.00 45.75 443 ILE A CA 1
ATOM 3617 C C . ILE A 1 443 ? -8.323 11.486 29.519 1.00 45.75 443 ILE A C 1
ATOM 3619 O O . ILE A 1 443 ? -8.904 10.904 30.426 1.00 45.75 443 ILE A O 1
ATOM 3623 N N . ASP A 1 444 ? -8.336 12.792 29.353 1.00 50.38 444 ASP A N 1
ATOM 3624 C CA . ASP A 1 444 ? -9.292 13.618 30.010 1.00 50.38 444 ASP A CA 1
ATOM 3625 C C . ASP A 1 444 ? -10.678 13.121 29.595 1.00 50.38 444 ASP A C 1
ATOM 3627 O O . ASP A 1 444 ? -11.052 13.245 28.424 1.00 50.38 444 ASP A O 1
ATOM 3631 N N . GLN A 1 445 ? -11.404 12.510 30.536 1.00 49.12 445 GLN A N 1
ATOM 3632 C CA . GLN A 1 445 ? -12.766 12.030 30.312 1.00 49.12 445 GLN A CA 1
ATOM 3633 C C . GLN A 1 445 ? -13.668 13.175 29.808 1.00 49.12 445 GLN A C 1
ATOM 3635 O O . GLN A 1 445 ? -14.684 12.897 29.189 1.00 49.12 445 GLN A O 1
ATOM 3640 N N . ARG A 1 446 ? -13.253 14.446 29.983 1.00 52.56 446 ARG A N 1
ATOM 3641 C CA . ARG A 1 446 ? -13.882 15.680 29.475 1.00 52.56 446 ARG A CA 1
ATOM 3642 C C . ARG A 1 446 ? -13.838 15.861 27.944 1.00 52.56 446 ARG A C 1
ATOM 3644 O O . ARG A 1 446 ? -14.349 16.862 27.442 1.00 52.56 446 ARG A O 1
ATOM 3651 N N . LYS A 1 447 ? -13.168 14.992 27.170 1.00 59.94 447 LYS A N 1
ATOM 3652 C CA . LYS A 1 447 ? -13.045 15.180 25.709 1.00 59.94 447 LYS A CA 1
ATOM 3653 C C . LYS A 1 447 ? -14.303 14.716 24.975 1.00 59.94 447 LYS A C 1
ATOM 3655 O O . LYS A 1 447 ? -14.746 13.581 25.133 1.00 59.94 447 LYS A O 1
ATOM 3660 N N . LYS A 1 448 ? -14.828 15.600 24.121 1.00 70.75 448 LYS A N 1
ATOM 3661 C CA . LYS A 1 448 ? -15.924 15.296 23.194 1.00 70.75 448 LYS A CA 1
ATOM 3662 C C . LYS A 1 448 ? -15.529 14.131 22.285 1.00 70.75 448 LYS A C 1
ATOM 3664 O O . LYS A 1 448 ? -14.439 14.136 21.713 1.00 70.75 448 LYS A O 1
ATOM 3669 N N . GLY A 1 449 ? -16.418 13.158 22.181 1.00 74.81 449 GLY A N 1
ATOM 3670 C CA . GLY A 1 449 ? -16.390 12.093 21.193 1.00 74.81 449 GLY A CA 1
ATOM 3671 C C . GLY A 1 449 ? -17.352 12.402 20.048 1.00 74.81 449 GLY A C 1
ATOM 3672 O O . GLY A 1 449 ? -18.272 13.207 20.180 1.00 74.81 449 GLY A O 1
ATOM 3673 N N . GLU A 1 450 ? -17.160 11.726 18.924 1.00 81.00 450 GLU A N 1
ATOM 3674 C CA . GLU A 1 450 ? -18.098 11.725 17.804 1.00 81.00 450 GLU A CA 1
ATOM 3675 C C . GLU A 1 450 ? -18.630 10.305 17.617 1.00 81.00 450 GLU A C 1
ATOM 3677 O O . GLU A 1 450 ? -17.912 9.326 17.829 1.00 81.00 450 GLU A O 1
ATOM 3682 N N . GLY A 1 451 ? -19.898 10.170 17.239 1.00 84.62 451 GLY A N 1
ATOM 3683 C CA . GLY A 1 451 ? -20.504 8.860 17.055 1.00 84.62 451 GLY A CA 1
ATOM 3684 C C . GLY A 1 451 ? -21.819 8.928 16.298 1.00 84.62 451 GLY A C 1
ATOM 3685 O O . GLY A 1 451 ? -22.629 9.827 16.507 1.00 84.62 451 GLY A O 1
ATOM 3686 N N . VAL A 1 452 ? -22.034 7.937 15.436 1.00 88.44 452 VAL A N 1
ATOM 3687 C CA . VAL A 1 452 ? -23.324 7.654 14.803 1.00 88.44 452 VAL A CA 1
ATOM 3688 C C . VAL A 1 452 ? -23.695 6.230 15.176 1.00 88.44 452 VAL A C 1
ATOM 3690 O O . VAL A 1 452 ? -22.886 5.313 15.043 1.00 88.44 452 VAL A O 1
ATOM 3693 N N . ALA A 1 453 ? -24.915 6.044 15.661 1.00 85.75 453 ALA A N 1
ATOM 3694 C CA . ALA A 1 453 ? -25.405 4.753 16.104 1.00 85.75 453 ALA A CA 1
ATOM 3695 C C . ALA A 1 453 ? -26.888 4.617 15.772 1.00 85.75 453 ALA A C 1
ATOM 3697 O O . ALA A 1 453 ? -27.643 5.589 15.803 1.00 85.75 453 ALA A O 1
ATOM 3698 N N . LEU A 1 454 ? -27.291 3.390 15.456 1.00 88.44 454 LEU A N 1
ATOM 3699 C CA . LEU A 1 454 ? -28.664 3.038 15.139 1.00 88.44 454 LEU A CA 1
ATOM 3700 C C . LEU A 1 454 ? -28.978 1.689 15.776 1.00 88.44 454 LEU A C 1
ATOM 3702 O O . LEU A 1 454 ? -28.178 0.757 15.705 1.00 88.44 454 LEU A O 1
ATOM 3706 N N . VAL A 1 455 ? -30.152 1.595 16.390 1.00 90.50 455 VAL A N 1
ATOM 3707 C CA . VAL A 1 455 ? -30.719 0.339 16.880 1.00 90.50 455 VAL A CA 1
ATOM 3708 C C . VAL A 1 455 ? -32.093 0.153 16.257 1.00 90.50 455 VAL A C 1
ATOM 3710 O O . VAL A 1 455 ? -32.813 1.124 16.026 1.00 90.50 455 VAL A O 1
ATOM 3713 N N . LEU A 1 456 ? -32.457 -1.097 15.991 1.00 93.44 456 LEU A N 1
ATOM 3714 C CA . LEU A 1 456 ? -33.788 -1.456 15.523 1.00 93.44 456 LEU A CA 1
ATOM 3715 C C . LEU A 1 456 ? -34.590 -1.999 16.706 1.00 93.44 456 LEU A C 1
ATOM 3717 O O . LEU A 1 456 ? -34.174 -2.966 17.340 1.00 93.44 456 LEU A O 1
ATOM 3721 N N . LEU A 1 457 ? -35.730 -1.376 17.002 1.00 94.12 457 LEU A N 1
ATOM 3722 C CA . LEU A 1 457 ? -36.619 -1.794 18.083 1.00 94.12 457 LEU A CA 1
ATOM 3723 C C . LEU A 1 457 ? -37.889 -2.417 17.508 1.00 94.12 457 LEU A C 1
ATOM 3725 O O . LEU A 1 457 ? -38.514 -1.864 16.604 1.00 94.12 457 LEU A O 1
ATOM 3729 N N . LYS A 1 458 ? -38.299 -3.542 18.088 1.00 93.94 458 LYS A N 1
ATOM 3730 C CA . LYS A 1 458 ? -39.604 -4.171 17.873 1.00 93.94 458 LYS A CA 1
ATOM 3731 C C . LYS A 1 458 ? -40.213 -4.498 19.228 1.00 93.94 458 LYS A C 1
ATOM 3733 O O . LYS A 1 458 ? -39.491 -4.699 20.205 1.00 93.94 458 LYS A O 1
ATOM 3738 N N . ARG A 1 459 ? -41.546 -4.571 19.300 1.00 94.81 459 ARG A N 1
ATOM 3739 C CA . ARG A 1 459 ? -42.192 -5.167 20.477 1.00 94.81 459 ARG A CA 1
ATOM 3740 C C . ARG A 1 459 ? -41.695 -6.600 20.610 1.00 94.81 459 ARG A C 1
ATOM 3742 O O . ARG A 1 459 ? -41.614 -7.305 19.608 1.00 94.81 459 ARG A O 1
ATOM 3749 N N . LEU A 1 460 ? -41.416 -7.032 21.836 1.00 92.38 460 LEU A N 1
ATOM 3750 C CA . LEU A 1 460 ? -40.886 -8.371 22.098 1.00 92.38 460 LEU A CA 1
ATOM 3751 C C . LEU A 1 460 ? -41.761 -9.469 21.473 1.00 92.38 460 LEU A C 1
ATOM 3753 O O . LEU A 1 460 ? -41.243 -10.380 20.842 1.00 92.38 460 LEU A O 1
ATOM 3757 N N . SER A 1 461 ? -43.086 -9.329 21.558 1.00 93.62 461 SER A N 1
ATOM 3758 C CA . SER A 1 461 ? -44.038 -10.247 20.924 1.00 93.62 461 SER A CA 1
ATOM 3759 C C . SER A 1 461 ? -43.885 -10.326 19.403 1.00 93.62 461 SER A C 1
ATOM 3761 O O . SER A 1 461 ? -43.992 -11.409 18.840 1.00 93.62 461 SER A O 1
ATOM 3763 N N . ASP A 1 462 ? -43.628 -9.196 18.739 1.00 93.81 462 ASP A N 1
ATOM 3764 C CA . ASP A 1 462 ? -43.430 -9.143 17.289 1.00 93.81 462 ASP A CA 1
ATOM 3765 C C . ASP A 1 462 ? -42.062 -9.722 16.909 1.00 93.81 462 ASP A C 1
ATOM 3767 O O . ASP A 1 462 ? -41.965 -10.446 15.927 1.00 93.81 462 ASP A O 1
ATOM 3771 N N . ALA A 1 463 ? -41.017 -9.458 17.700 1.00 91.56 463 ALA A N 1
ATOM 3772 C CA . ALA A 1 463 ? -39.680 -9.994 17.449 1.00 91.56 463 ALA A CA 1
ATOM 3773 C C . ALA A 1 463 ? -39.629 -11.523 17.623 1.00 91.56 463 ALA A C 1
ATOM 3775 O O . ALA A 1 463 ? -39.034 -12.222 16.810 1.00 91.56 463 ALA A O 1
ATOM 3776 N N . VAL A 1 464 ? -40.318 -12.050 18.644 1.00 89.62 464 VAL A N 1
ATOM 3777 C CA . VAL A 1 464 ? -40.480 -13.497 18.858 1.00 89.62 464 VAL A CA 1
ATOM 3778 C C . VAL A 1 464 ? -41.321 -14.125 17.747 1.00 89.62 464 VAL A C 1
ATOM 3780 O O . VAL A 1 464 ? -40.927 -15.151 17.200 1.00 89.62 464 VAL A O 1
ATOM 3783 N N . ARG A 1 465 ? -42.455 -13.508 17.377 1.00 90.06 465 ARG A N 1
ATOM 3784 C CA . ARG A 1 465 ? -43.305 -13.993 16.275 1.00 90.06 465 ARG A CA 1
ATOM 3785 C C . ARG A 1 465 ? -42.529 -14.068 14.961 1.00 90.06 465 ARG A C 1
ATOM 3787 O O . ARG A 1 465 ? -42.647 -15.055 14.243 1.00 90.06 465 ARG A O 1
ATOM 3794 N N . ASP A 1 466 ? -41.735 -13.045 14.670 1.00 88.44 466 ASP A N 1
ATOM 3795 C CA . ASP A 1 466 ? -40.996 -12.931 13.414 1.00 88.44 466 ASP A CA 1
ATOM 3796 C C . ASP A 1 466 ? -39.636 -13.668 13.471 1.00 88.44 466 ASP A C 1
ATOM 3798 O O . ASP A 1 466 ? -38.899 -13.676 12.489 1.00 88.44 466 ASP A O 1
ATOM 3802 N N . SER A 1 467 ? -39.330 -14.342 14.592 1.00 88.88 467 SER A N 1
ATOM 3803 C CA . SER A 1 467 ? -38.092 -15.107 14.825 1.00 88.88 467 SER A CA 1
ATOM 3804 C C . SER A 1 467 ? -36.809 -14.283 14.646 1.00 88.88 467 SER A C 1
ATOM 3806 O O . SER A 1 467 ? -35.806 -14.763 14.113 1.00 88.88 467 SER A O 1
ATOM 3808 N N . ASP A 1 468 ? -36.833 -13.029 15.099 1.00 86.75 468 ASP A N 1
ATOM 3809 C CA . ASP A 1 468 ? -35.673 -12.142 15.051 1.00 86.75 468 ASP A CA 1
ATOM 3810 C C . ASP A 1 468 ? -34.587 -12.555 16.057 1.00 86.75 468 ASP A C 1
ATOM 3812 O O . ASP A 1 468 ? -34.854 -13.088 17.134 1.00 86.75 468 ASP A O 1
ATOM 3816 N N . SER A 1 469 ? -33.333 -12.203 15.756 1.00 88.62 469 SER A N 1
ATOM 3817 C CA . SER A 1 469 ? -32.234 -12.289 16.726 1.00 88.62 469 SER A CA 1
ATOM 3818 C C . SER A 1 469 ? -32.317 -11.157 17.754 1.00 88.62 469 SER A C 1
ATOM 3820 O O . SER A 1 469 ? -31.943 -10.017 17.473 1.00 88.62 469 SER A O 1
ATOM 3822 N N . ILE A 1 470 ? -32.769 -11.477 18.966 1.00 92.19 470 ILE A N 1
ATOM 3823 C CA . ILE A 1 470 ? -32.947 -10.511 20.058 1.00 92.19 470 ILE A CA 1
ATOM 3824 C C . ILE A 1 470 ? -31.633 -10.364 20.841 1.00 92.19 470 ILE A C 1
ATOM 3826 O O . ILE A 1 470 ? -31.122 -11.328 21.402 1.00 92.19 470 ILE A O 1
ATOM 3830 N N . TYR A 1 471 ? -31.074 -9.149 20.886 1.00 92.69 471 TYR A N 1
ATOM 3831 C CA . TYR A 1 471 ? -29.850 -8.854 21.652 1.00 92.69 471 TYR A CA 1
ATOM 3832 C C . TYR A 1 471 ? -30.124 -8.631 23.144 1.00 92.69 471 TYR A C 1
ATOM 3834 O O . TYR A 1 471 ? -29.356 -9.084 23.988 1.00 92.69 471 TYR A O 1
ATOM 3842 N N . CYS A 1 472 ? -31.185 -7.890 23.456 1.00 94.19 472 CYS A N 1
ATOM 3843 C CA . CYS A 1 472 ? -31.630 -7.574 24.809 1.00 94.19 472 CYS A CA 1
ATOM 3844 C C . CYS A 1 472 ? -33.093 -7.103 24.779 1.00 94.19 472 CYS A C 1
ATOM 3846 O O . CYS A 1 472 ? -33.653 -6.853 23.706 1.00 94.19 472 CYS A O 1
ATOM 3848 N N . VAL A 1 473 ? -33.703 -6.955 25.954 1.00 95.06 473 VAL A N 1
ATOM 3849 C CA . VAL A 1 473 ? -35.044 -6.387 26.128 1.00 95.06 473 VAL A CA 1
ATOM 3850 C C . VAL A 1 473 ? -34.935 -5.072 26.891 1.00 95.06 473 VAL A C 1
ATOM 3852 O O . VAL A 1 473 ? -34.404 -5.034 27.996 1.00 95.06 473 VAL A O 1
ATOM 3855 N N . ILE A 1 474 ? -35.482 -3.990 26.333 1.00 95.00 474 ILE A N 1
ATOM 3856 C CA . ILE A 1 474 ? -35.714 -2.756 27.094 1.00 95.00 474 ILE A CA 1
ATOM 3857 C C . ILE A 1 474 ? -36.965 -2.994 27.938 1.00 95.00 474 ILE A C 1
ATOM 3859 O O . ILE A 1 474 ? -38.082 -2.972 27.417 1.00 95.00 474 ILE A O 1
ATOM 3863 N N . ARG A 1 475 ? -36.776 -3.298 29.224 1.00 92.00 475 ARG A N 1
ATOM 3864 C CA . ARG A 1 475 ? -37.866 -3.681 30.126 1.00 92.00 475 ARG A CA 1
ATOM 3865 C C . ARG A 1 475 ? -38.707 -2.480 30.523 1.00 92.00 475 ARG A C 1
ATOM 3867 O O . ARG A 1 475 ? -39.933 -2.573 30.536 1.00 92.00 475 ARG A O 1
ATOM 3874 N N . ASP A 1 476 ? -38.040 -1.384 30.863 1.00 91.12 476 ASP A N 1
ATOM 3875 C CA . ASP A 1 476 ? -38.701 -0.136 31.205 1.00 91.12 476 ASP A CA 1
ATOM 3876 C C . ASP A 1 476 ? -37.779 1.073 30.986 1.00 91.12 476 ASP A C 1
ATOM 3878 O O . ASP A 1 476 ? -36.551 0.947 30.993 1.00 91.12 476 ASP A O 1
ATOM 3882 N N . ILE A 1 477 ? -38.387 2.240 30.784 1.00 90.50 477 ILE A N 1
ATOM 3883 C CA . ILE A 1 477 ? -37.713 3.532 30.670 1.00 90.50 477 ILE A CA 1
ATOM 3884 C C . ILE A 1 477 ? -38.544 4.621 31.356 1.00 90.50 477 ILE A C 1
ATOM 3886 O O . ILE A 1 477 ? -39.768 4.711 31.196 1.00 90.50 477 ILE A O 1
ATOM 3890 N N . VAL A 1 478 ? -37.866 5.468 32.122 1.00 90.56 478 VAL A N 1
ATOM 3891 C CA . VAL A 1 478 ? -38.417 6.706 32.680 1.00 90.56 478 VAL A CA 1
ATOM 3892 C C . VAL A 1 478 ? -37.579 7.858 32.152 1.00 90.56 478 VAL A C 1
ATOM 3894 O O . VAL A 1 478 ? -36.357 7.753 32.053 1.00 90.56 478 VAL A O 1
ATOM 3897 N N . SER A 1 479 ? -38.233 8.958 31.796 1.00 88.19 479 SER A N 1
ATOM 3898 C CA . SER A 1 479 ? -37.555 10.180 31.383 1.00 88.19 479 SER A CA 1
ATOM 3899 C C . SER A 1 479 ? -38.265 11.403 31.938 1.00 88.19 479 SER A C 1
ATOM 3901 O O . SER A 1 479 ? -39.491 11.492 31.837 1.00 88.19 479 SER A O 1
ATOM 3903 N N . TYR A 1 480 ? -37.495 12.371 32.424 1.00 80.94 480 TYR A N 1
ATOM 3904 C CA . TYR A 1 480 ? -37.991 13.675 32.843 1.00 80.94 480 TYR A CA 1
ATOM 3905 C C . TYR A 1 480 ? -37.623 14.746 31.809 1.00 80.94 480 TYR A C 1
ATOM 3907 O O . TYR A 1 480 ? -36.459 14.865 31.422 1.00 80.94 480 TYR A O 1
ATOM 3915 N N . PRO A 1 481 ? -38.589 15.550 31.331 1.00 66.94 481 PRO A N 1
ATOM 3916 C CA . PRO A 1 481 ? -38.308 16.588 30.353 1.00 66.94 481 PRO A CA 1
ATOM 3917 C C . PRO A 1 481 ? -37.492 17.727 30.974 1.00 66.94 481 PRO A C 1
ATOM 3919 O O . PRO A 1 481 ? -37.849 18.270 32.018 1.00 66.94 481 PRO A O 1
ATOM 3922 N N . ARG A 1 482 ? -36.450 18.169 30.258 1.00 62.84 482 ARG A N 1
ATOM 3923 C CA . ARG A 1 482 ? -35.556 19.271 30.661 1.00 62.84 482 ARG A CA 1
ATOM 3924 C C . ARG A 1 482 ? -36.292 20.587 30.972 1.00 62.84 482 ARG A C 1
ATOM 3926 O O . ARG A 1 482 ? -35.800 21.386 31.757 1.00 62.84 482 ARG A O 1
ATOM 3933 N N . ASN A 1 483 ? -37.474 20.798 30.386 1.00 52.16 483 ASN A N 1
ATOM 3934 C CA . ASN A 1 483 ? -38.238 22.051 30.471 1.00 52.16 483 ASN A CA 1
ATOM 3935 C C . ASN A 1 483 ? -39.281 22.095 31.609 1.00 52.16 483 ASN A C 1
ATOM 3937 O O . ASN A 1 483 ? -39.998 23.085 31.715 1.00 52.16 483 ASN A O 1
ATOM 3941 N N . LYS A 1 484 ? -39.396 21.057 32.454 1.00 47.62 484 LYS A N 1
ATOM 3942 C CA . LYS A 1 484 ? -40.299 21.049 33.628 1.00 47.62 484 LYS A CA 1
ATOM 3943 C C . LYS A 1 484 ? -39.637 21.495 34.941 1.00 47.62 484 LYS A C 1
ATOM 3945 O O . LYS A 1 484 ? -40.243 21.356 35.993 1.00 47.62 484 LYS A O 1
ATOM 3950 N N . LEU A 1 485 ? -38.454 22.109 34.892 1.00 52.06 485 LEU A N 1
ATOM 3951 C CA . LEU A 1 485 ? -37.820 22.799 36.030 1.00 52.06 485 LEU A CA 1
ATOM 3952 C C . LEU A 1 485 ? -38.542 24.125 36.382 1.00 52.06 485 LEU A C 1
ATOM 3954 O O . LEU A 1 485 ? -37.917 25.164 36.592 1.00 52.06 485 LEU A O 1
ATOM 3958 N N . ASN A 1 486 ? -39.878 24.120 36.397 1.00 41.41 486 ASN A N 1
ATOM 3959 C CA . ASN A 1 486 ? -40.665 25.254 36.863 1.00 41.41 486 ASN A CA 1
ATOM 3960 C C . ASN A 1 486 ? -40.591 25.299 38.394 1.00 41.41 486 ASN A C 1
ATOM 3962 O O . ASN A 1 486 ? -40.724 24.272 39.050 1.00 41.41 486 ASN A O 1
ATOM 3966 N N . LYS A 1 487 ? -40.412 26.508 38.942 1.00 46.31 487 LYS A N 1
ATOM 3967 C CA . LYS A 1 487 ? -40.187 26.863 40.363 1.00 46.31 487 LYS A CA 1
ATOM 3968 C C . LYS A 1 487 ? -41.191 26.304 41.404 1.00 46.31 487 LYS A C 1
ATOM 3970 O O . LYS A 1 487 ? -41.105 26.691 42.564 1.00 46.31 487 LYS A O 1
ATOM 3975 N N . SER A 1 488 ? -42.148 25.464 41.012 1.00 45.91 488 SER A N 1
ATOM 3976 C CA . SER A 1 488 ? -43.157 24.841 41.877 1.00 45.91 488 SER A CA 1
ATOM 3977 C C . SER A 1 488 ? -42.841 23.398 42.285 1.00 45.91 488 SER A C 1
ATOM 3979 O O . SER A 1 488 ? -43.381 22.954 43.293 1.00 45.91 488 SER A O 1
ATOM 3981 N N . ASP A 1 489 ? -41.980 22.685 41.550 1.00 50.69 489 ASP A N 1
ATOM 3982 C CA . ASP A 1 489 ? -41.614 21.296 41.857 1.00 50.69 489 ASP A CA 1
ATOM 3983 C C . ASP A 1 489 ? -40.236 21.281 42.545 1.00 50.69 489 ASP A C 1
ATOM 3985 O O . ASP A 1 489 ? -39.294 21.914 42.074 1.00 50.69 489 ASP A O 1
ATOM 3989 N N . CYS A 1 490 ? -40.099 20.584 43.677 1.00 49.00 490 CYS A N 1
ATOM 3990 C CA . CYS A 1 490 ? -38.923 20.601 44.566 1.00 49.00 490 CYS A CA 1
ATOM 3991 C C . CYS A 1 490 ? -37.618 20.004 43.975 1.00 49.00 490 CYS A C 1
ATOM 3993 O O . CYS A 1 490 ? -36.693 19.703 44.727 1.00 49.00 490 CYS A O 1
ATOM 3995 N N . LEU A 1 491 ? -37.525 19.821 42.656 1.00 57.19 491 LEU A N 1
ATOM 3996 C CA . LEU A 1 491 ? -36.398 19.211 41.946 1.00 57.19 491 LEU A CA 1
ATOM 3997 C C . LEU A 1 491 ? -35.477 20.309 41.405 1.00 57.19 491 LEU A C 1
ATOM 3999 O O . LEU A 1 491 ? -35.691 20.818 40.308 1.00 57.19 491 LEU A O 1
ATOM 4003 N N . ASN A 1 492 ? -34.463 20.703 42.180 1.00 62.19 492 ASN A N 1
ATOM 4004 C CA . ASN A 1 492 ? -33.630 21.875 41.875 1.00 62.19 492 ASN A CA 1
ATOM 4005 C C . ASN A 1 492 ? -32.275 21.532 41.226 1.00 62.19 492 ASN A C 1
ATOM 4007 O O . ASN A 1 492 ? -31.562 22.441 40.794 1.00 62.19 492 ASN A O 1
ATOM 4011 N N . SER A 1 493 ? -31.905 20.250 41.130 1.00 71.19 493 SER A N 1
ATOM 4012 C CA . SER A 1 493 ? -30.636 19.804 40.541 1.00 71.19 493 SER A CA 1
ATOM 4013 C C . SER A 1 493 ? -30.773 18.528 39.685 1.00 71.19 493 SER A C 1
ATOM 4015 O O . SER A 1 493 ? -31.693 17.738 39.900 1.00 71.19 493 SER A O 1
ATOM 4017 N N . PRO A 1 494 ? -29.852 18.270 38.727 1.00 71.81 494 PRO A N 1
ATOM 4018 C CA . PRO A 1 494 ? -29.800 17.003 37.979 1.00 71.81 494 PRO A CA 1
ATOM 4019 C C . PRO A 1 494 ? -29.714 15.758 38.873 1.00 71.81 494 PRO A C 1
ATOM 4021 O O . PRO A 1 494 ? -30.190 14.691 38.499 1.00 71.81 494 PRO A O 1
ATOM 4024 N N . LEU A 1 495 ? -29.128 15.910 40.060 1.00 75.12 495 LEU A N 1
ATOM 4025 C CA . LEU A 1 495 ? -29.010 14.862 41.066 1.00 75.12 495 LEU A CA 1
ATOM 4026 C C . LEU A 1 495 ? -30.371 14.516 41.694 1.00 75.12 495 LEU A C 1
ATOM 4028 O O . LEU A 1 495 ? -30.684 13.338 41.852 1.00 75.12 495 LEU A O 1
ATOM 4032 N N . ASP A 1 496 ? -31.215 15.514 41.973 1.00 77.88 496 ASP A N 1
ATOM 4033 C CA . ASP A 1 496 ? -32.573 15.275 42.489 1.00 77.88 496 ASP A CA 1
ATOM 4034 C C . ASP A 1 496 ? -33.447 14.579 41.434 1.00 77.88 496 ASP A C 1
ATOM 4036 O O . ASP A 1 496 ? -34.178 13.638 41.737 1.00 77.88 496 ASP A O 1
ATOM 4040 N N . ILE A 1 497 ? -33.310 14.991 40.165 1.00 80.56 497 ILE A N 1
ATOM 4041 C CA . ILE A 1 497 ? -33.984 14.342 39.028 1.00 80.56 497 ILE A CA 1
ATOM 4042 C C . ILE A 1 497 ? -33.548 12.879 38.912 1.00 80.56 497 ILE A C 1
ATOM 4044 O O . ILE A 1 497 ? -34.377 12.005 38.666 1.00 80.56 497 ILE A O 1
ATOM 4048 N N . GLN A 1 498 ? -32.259 12.594 39.105 1.00 82.69 498 GLN A N 1
ATOM 4049 C CA . GLN A 1 498 ? -31.754 11.227 39.090 1.00 82.69 498 GLN A CA 1
ATOM 4050 C C . GLN A 1 498 ? -32.368 10.376 40.207 1.00 82.69 498 GLN A C 1
ATOM 4052 O O . GLN A 1 498 ? -32.736 9.230 39.954 1.00 82.69 498 GLN A O 1
ATOM 4057 N N . PHE A 1 499 ? -32.512 10.917 41.419 1.00 84.81 499 PHE A N 1
ATOM 4058 C CA . PHE A 1 499 ? -33.163 10.200 42.515 1.00 84.81 499 PHE A CA 1
ATOM 4059 C C . PHE A 1 499 ? -34.636 9.899 42.204 1.00 84.81 499 PHE A C 1
ATOM 4061 O O . PHE A 1 499 ? -35.068 8.764 42.394 1.00 84.81 499 PHE A O 1
ATOM 4068 N N . GLU A 1 500 ? -35.395 10.858 41.663 1.00 85.69 500 GLU A N 1
ATOM 4069 C CA . GLU A 1 500 ? -36.794 10.605 41.282 1.00 85.69 500 GLU A CA 1
ATOM 4070 C C . GLU A 1 500 ? -36.934 9.633 40.110 1.00 85.69 500 GLU A C 1
ATOM 4072 O O . GLU A 1 500 ? -37.843 8.812 40.107 1.00 85.69 500 GLU A O 1
ATOM 4077 N N . LEU A 1 501 ? -36.013 9.646 39.140 1.00 88.31 501 LEU A N 1
ATOM 4078 C CA . LEU A 1 501 ? -35.974 8.628 38.083 1.00 88.31 501 LEU A CA 1
ATOM 4079 C C . LEU A 1 501 ? -35.864 7.212 38.666 1.00 88.31 501 LEU A C 1
ATOM 4081 O O . LEU A 1 501 ? -36.550 6.298 38.202 1.00 88.31 501 LEU A O 1
ATOM 4085 N N . LEU A 1 502 ? -35.004 7.034 39.675 1.00 87.31 502 LEU A N 1
ATOM 4086 C CA . LEU A 1 502 ? -34.847 5.766 40.390 1.00 87.31 502 LEU A CA 1
ATOM 4087 C C . LEU A 1 502 ? -36.107 5.437 41.207 1.00 87.31 502 LEU A C 1
ATOM 4089 O O . LEU A 1 502 ? -36.613 4.317 41.137 1.00 87.31 502 LEU A O 1
ATOM 4093 N N . ASN A 1 503 ? -36.652 6.409 41.939 1.00 87.12 503 ASN A N 1
ATOM 4094 C CA . ASN A 1 503 ? -37.862 6.234 42.739 1.00 87.12 503 ASN A CA 1
ATOM 4095 C C . ASN A 1 503 ? -39.073 5.836 41.877 1.00 87.12 503 ASN A C 1
ATOM 4097 O O . ASN A 1 503 ? -39.796 4.897 42.211 1.00 87.12 503 ASN A O 1
ATOM 4101 N N . ASP A 1 504 ? -39.256 6.474 40.724 1.00 87.38 504 ASP A N 1
ATOM 4102 C CA . ASP A 1 504 ? -40.333 6.156 39.793 1.00 87.38 504 ASP A CA 1
ATOM 4103 C C . ASP A 1 504 ? -40.236 4.728 39.263 1.00 87.38 504 ASP A C 1
ATOM 4105 O O . ASP A 1 504 ? -41.229 3.996 39.238 1.00 87.38 504 ASP A O 1
ATOM 4109 N N . ILE A 1 505 ? -39.050 4.320 38.806 1.00 88.31 505 ILE A N 1
ATOM 4110 C CA . ILE A 1 505 ? -38.897 3.029 38.137 1.00 88.31 505 ILE A CA 1
ATOM 4111 C C . ILE A 1 505 ? -38.921 1.859 39.131 1.00 88.31 505 ILE A C 1
ATOM 4113 O O . ILE A 1 505 ? -39.555 0.839 38.848 1.00 88.31 505 ILE A O 1
ATOM 4117 N N . TYR A 1 506 ? -38.286 2.008 40.299 1.00 86.06 506 TYR A N 1
ATOM 4118 C CA . TYR A 1 506 ? -38.131 0.925 41.274 1.00 86.06 506 TYR A CA 1
ATOM 4119 C C . TYR A 1 506 ? -39.213 0.934 42.360 1.00 86.06 506 TYR A C 1
ATOM 4121 O O . TYR A 1 506 ? -39.701 -0.134 42.714 1.00 86.06 506 TYR A O 1
ATOM 4129 N N . THR A 1 507 ? -39.655 2.100 42.843 1.00 84.31 507 THR A N 1
ATOM 4130 C CA . THR A 1 507 ? -40.643 2.192 43.935 1.00 84.31 507 THR A CA 1
ATOM 4131 C C . THR A 1 507 ? -42.066 2.390 43.418 1.00 84.31 507 THR A C 1
ATOM 4133 O O . THR A 1 507 ? -42.972 1.668 43.822 1.00 84.31 507 THR A O 1
ATOM 4136 N N . VAL A 1 508 ? -42.294 3.360 42.523 1.00 81.88 508 VAL A N 1
ATOM 4137 C CA . VAL A 1 508 ? -43.655 3.718 42.074 1.00 81.88 508 VAL A CA 1
ATOM 4138 C C . VAL A 1 508 ? -44.196 2.684 41.095 1.00 81.88 508 VAL A C 1
ATOM 4140 O O . VAL A 1 508 ? -45.316 2.196 41.244 1.00 81.88 508 VAL A O 1
ATOM 4143 N N . ARG A 1 509 ? -43.404 2.326 40.079 1.00 84.69 509 ARG A N 1
ATOM 4144 C CA . ARG A 1 509 ? -43.790 1.290 39.115 1.00 84.69 509 ARG A CA 1
ATOM 4145 C C . ARG A 1 509 ? -43.677 -0.108 39.720 1.00 84.69 509 ARG A C 1
ATOM 4147 O O . ARG A 1 509 ? -44.471 -0.966 39.341 1.00 84.69 509 ARG A O 1
ATOM 4154 N N . ASN A 1 510 ? -42.721 -0.322 40.632 1.00 76.12 510 ASN A N 1
ATOM 4155 C CA . ASN A 1 510 ? -42.480 -1.563 41.382 1.00 76.12 510 ASN A CA 1
ATOM 4156 C C . ASN A 1 510 ? -42.556 -2.842 40.526 1.00 76.12 510 ASN A C 1
ATOM 4158 O O . ASN A 1 510 ? -43.193 -3.832 40.887 1.00 76.12 510 ASN A O 1
ATOM 4162 N N . ARG A 1 511 ? -41.959 -2.807 39.327 1.00 73.38 511 ARG A N 1
ATOM 4163 C CA . ARG A 1 511 ? -41.962 -3.951 38.391 1.00 73.38 511 ARG A CA 1
ATOM 4164 C C . ARG A 1 511 ? -40.666 -4.750 38.411 1.00 73.38 511 ARG A C 1
ATOM 4166 O O . ARG A 1 511 ? -40.586 -5.778 37.735 1.00 73.38 511 ARG A O 1
ATOM 4173 N N . ILE A 1 512 ? -39.633 -4.231 39.073 1.00 81.56 512 ILE A N 1
ATOM 4174 C CA . ILE A 1 512 ? -38.260 -4.722 38.988 1.00 81.56 512 ILE A CA 1
ATOM 4175 C C . ILE A 1 512 ? -37.657 -4.673 40.386 1.00 81.56 512 ILE A C 1
ATOM 4177 O O . ILE A 1 512 ? -37.595 -3.612 40.999 1.00 81.56 512 ILE A O 1
ATOM 4181 N N . ASP A 1 513 ? -37.211 -5.831 40.858 1.00 80.44 513 ASP A N 1
ATOM 4182 C CA . ASP A 1 513 ? -36.475 -5.956 42.108 1.00 80.44 513 ASP A CA 1
ATOM 4183 C C . ASP A 1 513 ? -35.036 -5.447 41.918 1.00 80.44 513 ASP A C 1
ATOM 4185 O O . ASP A 1 513 ? -34.322 -5.884 41.010 1.00 80.44 513 ASP A O 1
ATOM 4189 N N . LEU A 1 514 ? -34.626 -4.516 42.782 1.00 78.62 514 LEU A N 1
ATOM 4190 C CA . LEU A 1 514 ? -33.293 -3.910 42.800 1.00 78.62 514 LEU A CA 1
ATOM 4191 C C . LEU A 1 514 ? -32.184 -4.951 42.979 1.00 78.62 514 LEU A C 1
ATOM 4193 O O . LEU A 1 514 ? -31.123 -4.806 42.374 1.00 78.62 514 LEU A O 1
ATOM 4197 N N . SER A 1 515 ? -32.444 -6.033 43.725 1.00 78.50 515 SER A N 1
ATOM 4198 C CA . SER A 1 515 ? -31.473 -7.112 43.961 1.00 78.50 515 SER A CA 1
ATOM 4199 C C . SER A 1 515 ? -31.069 -7.862 42.681 1.00 78.50 515 SER A C 1
ATOM 4201 O O . SER A 1 515 ? -30.078 -8.596 42.654 1.00 78.50 515 SER A O 1
ATOM 4203 N N . GLN A 1 516 ? -31.839 -7.687 41.600 1.00 81.75 516 GLN A N 1
ATOM 4204 C CA . GLN A 1 516 ? -31.604 -8.329 40.311 1.00 81.75 516 GLN A CA 1
ATOM 4205 C C . GLN A 1 516 ? -30.715 -7.495 39.381 1.00 81.75 516 GLN A C 1
ATOM 4207 O O . GLN A 1 516 ? -30.269 -8.014 38.358 1.00 81.75 516 GLN A O 1
ATOM 4212 N N . VAL A 1 517 ? -30.465 -6.218 39.693 1.00 87.31 517 VAL A N 1
ATOM 4213 C CA . VAL A 1 517 ? -29.613 -5.347 38.873 1.00 87.31 517 VAL A CA 1
ATOM 4214 C C . VAL A 1 517 ? -28.149 -5.628 39.200 1.00 87.31 517 VAL A C 1
ATOM 4216 O O . VAL A 1 517 ? -27.705 -5.458 40.329 1.00 87.31 517 VAL A O 1
ATOM 4219 N N . LEU A 1 518 ? -27.387 -6.059 38.195 1.00 87.81 518 LEU A N 1
ATOM 4220 C CA . LEU A 1 518 ? -25.998 -6.504 38.362 1.00 87.81 518 LEU A CA 1
ATOM 4221 C C . LEU A 1 518 ? -24.972 -5.453 37.930 1.00 87.81 518 LEU A C 1
ATOM 4223 O O . LEU A 1 518 ? -23.807 -5.523 38.322 1.00 87.81 518 LEU A O 1
ATOM 4227 N N . TYR A 1 519 ? -25.381 -4.507 37.083 1.00 89.94 519 TYR A N 1
ATOM 4228 C CA . TYR A 1 519 ? -24.501 -3.477 36.544 1.00 89.94 519 TYR A CA 1
ATOM 4229 C C . TYR A 1 519 ? -25.238 -2.156 36.320 1.00 89.94 519 TYR A C 1
ATOM 4231 O O . TYR A 1 519 ? -26.411 -2.149 35.938 1.00 89.94 519 TYR A O 1
ATOM 4239 N N . VAL A 1 520 ? -24.515 -1.051 36.487 1.00 90.00 520 VAL A N 1
ATOM 4240 C CA . VAL A 1 520 ? -24.974 0.314 36.218 1.00 90.00 520 VAL A CA 1
ATOM 4241 C C . VAL A 1 520 ? -24.063 0.979 35.193 1.00 90.00 520 VAL A C 1
ATOM 4243 O O . VAL A 1 520 ? -22.895 1.265 35.460 1.00 90.00 520 VAL A O 1
ATOM 4246 N N . GLU A 1 521 ? -24.618 1.281 34.026 1.00 91.19 521 GLU A N 1
ATOM 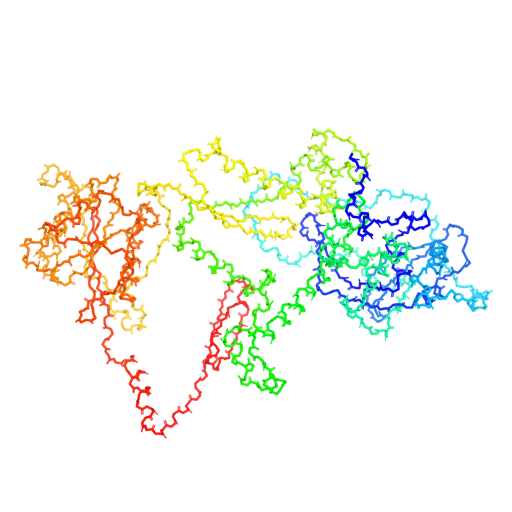4247 C CA . GLU A 1 521 ? -23.980 2.132 33.030 1.00 91.19 521 GLU A CA 1
ATOM 4248 C C . GLU A 1 521 ? -24.331 3.593 33.313 1.00 91.19 521 GLU A C 1
ATOM 4250 O O . GLU A 1 521 ? -25.480 4.011 33.157 1.00 91.19 521 GLU A O 1
ATOM 4255 N N . ILE A 1 522 ? -23.341 4.370 33.744 1.00 86.81 522 ILE A N 1
ATOM 4256 C CA . ILE A 1 522 ? -23.506 5.781 34.092 1.00 86.81 522 ILE A CA 1
ATOM 4257 C C . ILE A 1 522 ? -23.078 6.647 32.904 1.00 86.81 522 ILE A C 1
ATOM 4259 O O . ILE A 1 522 ? -22.044 6.413 32.270 1.00 86.81 522 ILE A O 1
ATOM 4263 N N . ASP A 1 523 ? -23.878 7.666 32.607 1.00 78.44 523 ASP A N 1
ATOM 4264 C CA . ASP A 1 523 ? -23.546 8.687 31.612 1.00 78.44 523 ASP A CA 1
ATOM 4265 C C . ASP A 1 523 ? -22.319 9.530 32.020 1.00 78.44 523 ASP A C 1
ATOM 4267 O O . ASP A 1 523 ? -21.967 9.627 33.200 1.00 78.44 523 ASP A O 1
ATOM 4271 N N . HIS A 1 524 ? -21.685 10.172 31.038 1.00 66.81 524 HIS A N 1
ATOM 4272 C CA . HIS A 1 524 ? -20.614 11.138 31.255 1.00 66.81 524 HIS A CA 1
ATOM 4273 C C . HIS A 1 524 ? -21.061 12.261 32.212 1.00 66.81 524 HIS A C 1
ATOM 4275 O O . HIS A 1 524 ? -22.247 12.593 32.340 1.00 66.81 524 HIS A O 1
ATOM 4281 N N . ALA A 1 525 ? -20.103 12.854 32.921 1.00 59.00 525 ALA A N 1
ATOM 4282 C CA . ALA A 1 525 ? -20.342 14.052 33.706 1.00 59.00 525 ALA A CA 1
ATOM 4283 C C . ALA A 1 525 ? -19.234 15.073 33.439 1.00 59.00 525 ALA A C 1
ATOM 4285 O O . ALA A 1 525 ? -18.052 14.731 33.474 1.00 59.00 525 ALA A O 1
ATOM 4286 N N . ASP A 1 526 ? -19.625 16.331 33.225 1.00 51.81 526 ASP A N 1
ATOM 4287 C CA . ASP A 1 526 ? -18.719 17.429 32.852 1.00 51.81 526 ASP A CA 1
ATOM 4288 C C . ASP A 1 526 ? -17.637 17.716 33.916 1.00 51.81 526 ASP A C 1
ATOM 4290 O O . ASP A 1 526 ? -16.651 18.412 33.655 1.00 51.81 526 ASP A O 1
ATOM 4294 N N . LYS A 1 527 ? -17.824 17.214 35.146 1.00 57.28 527 LYS A N 1
ATOM 4295 C CA . LYS A 1 527 ? -16.916 17.382 36.288 1.00 57.28 527 LYS A CA 1
ATOM 4296 C C . LYS A 1 527 ? -16.722 16.055 37.024 1.00 57.28 527 LYS A C 1
ATOM 4298 O O . LYS A 1 527 ? -17.691 15.365 37.317 1.00 57.28 527 LYS A O 1
ATOM 4303 N N . GLU A 1 528 ? -15.487 15.764 37.438 1.00 48.81 528 GLU A N 1
ATOM 4304 C CA . GLU A 1 528 ? -15.127 14.588 38.258 1.00 48.81 528 GLU A CA 1
ATOM 4305 C C . GLU A 1 528 ? -15.980 14.434 39.530 1.00 48.81 528 GLU A C 1
ATOM 4307 O O . GLU A 1 528 ? -16.336 13.322 39.919 1.00 48.81 528 GLU A O 1
ATOM 4312 N N . TYR A 1 529 ? -16.344 15.553 40.166 1.00 48.25 529 TYR A N 1
ATOM 4313 C CA . TYR A 1 529 ? -17.218 15.559 41.341 1.00 48.25 529 TYR A CA 1
ATOM 4314 C C . TYR A 1 529 ? -18.595 14.954 41.022 1.00 48.25 529 TYR A C 1
ATOM 4316 O O . TYR A 1 529 ? -19.177 14.283 41.862 1.00 48.25 529 TYR A O 1
ATOM 4324 N N . ASP A 1 530 ? 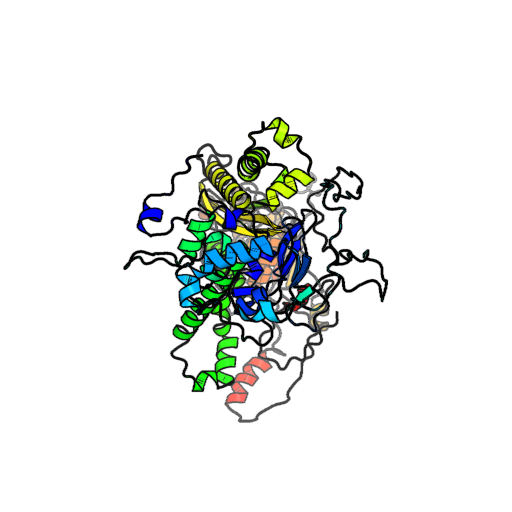-19.100 15.116 39.803 1.00 64.56 530 ASP A N 1
ATOM 4325 C CA . ASP A 1 530 ? -20.470 14.771 39.426 1.00 64.56 530 ASP A CA 1
ATOM 4326 C C . ASP A 1 530 ? -20.646 13.259 39.150 1.00 64.56 530 ASP A C 1
ATOM 4328 O O . ASP A 1 530 ? -21.669 12.682 39.511 1.00 64.56 530 ASP A O 1
ATOM 4332 N N . VAL A 1 531 ? -19.608 12.557 38.662 1.00 67.00 531 VAL A N 1
ATOM 4333 C CA . VAL A 1 531 ? -19.624 11.077 38.548 1.00 67.00 531 VAL A CA 1
ATOM 4334 C C . VAL A 1 531 ? -19.733 10.418 39.926 1.00 67.00 531 VAL A C 1
ATOM 4336 O O . VAL A 1 531 ? -20.534 9.502 40.107 1.00 67.00 531 VAL A O 1
ATOM 4339 N N . PHE A 1 532 ? -18.972 10.906 40.915 1.00 68.50 532 PHE A N 1
ATOM 4340 C CA . PHE A 1 532 ? -19.060 10.412 42.293 1.00 68.50 532 PHE A CA 1
ATOM 4341 C C . PHE A 1 532 ? -20.452 10.649 42.886 1.00 68.50 532 PHE A C 1
ATOM 4343 O O . PHE A 1 532 ? -20.986 9.752 43.527 1.00 68.50 532 PHE A O 1
ATOM 4350 N N . HIS A 1 533 ? -21.061 11.820 42.667 1.00 73.56 533 HIS A N 1
ATOM 4351 C CA . HIS A 1 533 ? -22.396 12.115 43.203 1.00 73.56 533 HIS A CA 1
ATOM 4352 C C . HIS A 1 533 ? -23.470 11.243 42.561 1.00 73.56 533 HIS A C 1
ATOM 4354 O O . HIS A 1 533 ? -24.293 10.685 43.281 1.00 73.56 533 HIS A O 1
ATOM 4360 N N . LYS A 1 534 ? -23.414 11.045 41.240 1.00 76.81 534 LYS A N 1
ATOM 4361 C CA . LYS A 1 534 ? -24.312 10.124 40.535 1.00 76.81 534 LYS A CA 1
ATOM 4362 C C . LYS A 1 534 ? -24.177 8.694 41.047 1.00 76.81 534 LYS A C 1
ATOM 4364 O O . LYS A 1 534 ? -25.175 8.059 41.377 1.00 76.81 534 LYS A O 1
ATOM 4369 N N . ALA A 1 535 ? -22.944 8.197 41.147 1.00 75.19 535 ALA A N 1
ATOM 4370 C CA . ALA A 1 535 ? -22.669 6.873 41.694 1.00 75.19 535 ALA A CA 1
ATOM 4371 C C . ALA A 1 535 ? -23.181 6.765 43.139 1.00 75.19 535 ALA A C 1
ATOM 4373 O O . ALA A 1 535 ? -23.898 5.829 43.472 1.00 75.19 535 ALA A O 1
ATOM 4374 N N . LYS A 1 536 ? -22.904 7.767 43.978 1.00 75.88 536 LYS A N 1
ATOM 4375 C CA . LYS A 1 536 ? -23.354 7.808 45.369 1.00 75.88 536 LYS A CA 1
ATOM 4376 C C . LYS A 1 536 ? -24.878 7.797 45.498 1.00 75.88 536 LYS A C 1
ATOM 4378 O O . LYS A 1 536 ? -25.379 7.047 46.318 1.00 75.88 536 LYS A O 1
ATOM 4383 N N . ILE A 1 537 ? -25.615 8.562 44.692 1.00 80.81 537 ILE A N 1
ATOM 4384 C CA . ILE A 1 537 ? -27.090 8.564 44.716 1.00 80.81 537 ILE A CA 1
ATOM 4385 C C . ILE A 1 537 ? -27.643 7.184 44.381 1.00 80.81 537 ILE A C 1
ATOM 4387 O O . ILE A 1 537 ? -28.558 6.712 45.050 1.00 80.81 537 ILE A O 1
ATOM 4391 N N . ILE A 1 538 ? -27.060 6.523 43.380 1.00 80.94 538 ILE A N 1
ATOM 4392 C CA . ILE A 1 538 ? -27.432 5.156 43.015 1.00 80.94 538 ILE A CA 1
ATOM 4393 C C . ILE A 1 538 ? -27.118 4.204 44.176 1.00 80.94 538 ILE A C 1
ATOM 4395 O O . ILE A 1 538 ? -27.998 3.469 44.605 1.00 80.94 538 ILE A O 1
ATOM 4399 N N . SER A 1 539 ? -25.915 4.269 44.750 1.00 77.44 539 SER A N 1
ATOM 4400 C CA . SER A 1 539 ? -25.537 3.499 45.947 1.00 77.44 539 SER A CA 1
ATOM 4401 C C . SER A 1 539 ? -26.512 3.713 47.107 1.00 77.44 539 SER A C 1
ATOM 4403 O O . SER A 1 539 ? -27.041 2.756 47.660 1.00 77.44 539 SER A O 1
ATOM 4405 N N . ASP A 1 540 ? -26.779 4.967 47.471 1.00 79.06 540 ASP A N 1
ATOM 4406 C CA . ASP A 1 540 ? -27.634 5.327 48.601 1.00 79.06 540 ASP A CA 1
ATOM 4407 C C . ASP A 1 540 ? -29.075 4.848 48.374 1.00 79.06 540 ASP A C 1
ATOM 4409 O O . ASP A 1 540 ? -29.727 4.400 49.317 1.00 79.06 540 ASP A O 1
ATOM 4413 N N . PHE A 1 541 ? -29.567 4.890 47.131 1.00 81.69 541 PHE A N 1
ATOM 4414 C CA . PHE A 1 541 ? -30.874 4.345 46.768 1.00 81.69 541 PHE A CA 1
ATOM 4415 C C . PHE A 1 541 ? -30.915 2.817 46.919 1.00 81.69 541 PHE A C 1
ATOM 4417 O O . PHE A 1 541 ? -31.828 2.292 47.549 1.00 81.69 541 PHE A O 1
ATOM 4424 N N . PHE A 1 542 ? -29.903 2.104 46.418 1.00 77.25 542 PHE A N 1
ATOM 4425 C CA . PHE A 1 542 ? -29.821 0.641 46.511 1.00 77.25 542 PHE A CA 1
ATOM 4426 C C . PHE A 1 542 ? -29.619 0.142 47.956 1.00 77.25 542 PHE A C 1
ATOM 4428 O O . PHE A 1 542 ? -30.208 -0.868 48.348 1.00 77.25 542 PHE A O 1
ATOM 4435 N N . ASN A 1 543 ? -28.855 0.874 48.774 1.00 73.50 543 ASN A N 1
ATOM 4436 C CA . ASN A 1 543 ? -28.614 0.548 50.184 1.00 73.50 543 ASN A CA 1
ATOM 4437 C C . ASN A 1 543 ? -29.856 0.769 51.061 1.00 73.50 543 ASN A C 1
ATOM 4439 O O . ASN A 1 543 ? -30.092 0.003 51.992 1.00 73.50 543 ASN A O 1
ATOM 4443 N N . ARG A 1 544 ? -30.683 1.787 50.766 1.00 68.81 544 ARG A N 1
ATOM 4444 C CA . ARG A 1 544 ? -31.967 2.011 51.466 1.00 68.81 544 ARG A CA 1
ATOM 4445 C C . ARG A 1 544 ? -32.950 0.853 51.300 1.00 68.81 544 ARG A C 1
ATOM 4447 O O . ARG A 1 544 ? -33.867 0.729 52.103 1.00 68.81 544 ARG A O 1
ATOM 4454 N N . CYS A 1 545 ? -32.758 0.027 50.278 1.00 59.41 545 CYS A N 1
ATOM 4455 C CA . CYS A 1 545 ? -33.588 -1.135 49.996 1.00 59.41 545 CYS A CA 1
ATOM 4456 C C . CYS A 1 545 ? -33.027 -2.445 50.583 1.00 59.41 545 CYS A C 1
ATOM 4458 O O . CYS A 1 545 ? -33.465 -3.510 50.163 1.00 59.41 545 CYS A O 1
ATOM 4460 N N . GLU A 1 546 ? -32.077 -2.374 51.532 1.00 57.84 546 GLU A N 1
ATOM 4461 C CA . GLU A 1 546 ? -31.501 -3.525 52.259 1.00 57.84 546 GLU A CA 1
ATOM 4462 C C . GLU A 1 546 ? -30.947 -4.633 51.339 1.00 57.84 546 GLU A C 1
ATOM 4464 O O . GLU A 1 546 ? -31.096 -5.827 51.598 1.00 57.84 546 GLU A O 1
ATOM 4469 N N . THR A 1 547 ? -30.296 -4.250 50.236 1.00 57.94 547 THR A N 1
ATOM 4470 C CA . THR A 1 547 ? -29.668 -5.215 49.324 1.00 57.94 547 THR A CA 1
ATOM 4471 C C . THR A 1 547 ? -28.225 -5.523 49.753 1.00 57.94 547 THR A C 1
ATOM 4473 O O . THR A 1 547 ? -27.376 -4.639 49.783 1.00 57.94 547 THR A O 1
ATOM 4476 N N . ASP A 1 548 ? -27.913 -6.793 50.045 1.00 53.62 548 ASP A N 1
ATOM 4477 C CA . ASP A 1 548 ? -26.552 -7.284 50.378 1.00 53.62 548 ASP A CA 1
ATOM 4478 C C . ASP A 1 548 ? -25.603 -7.352 49.151 1.00 53.62 548 ASP A C 1
ATOM 4480 O O . ASP A 1 548 ? -24.512 -7.928 49.193 1.00 53.62 548 ASP A O 1
ATOM 4484 N N . SER A 1 549 ? -26.020 -6.809 48.006 1.00 55.66 549 SER A N 1
ATOM 4485 C CA . SER A 1 549 ? -25.342 -6.970 46.720 1.00 55.66 549 SER A CA 1
ATOM 4486 C C . SER A 1 549 ? -24.346 -5.847 46.437 1.00 55.66 549 SER A C 1
ATOM 4488 O O . SER A 1 549 ? -24.726 -4.687 46.294 1.00 55.66 549 SER A O 1
ATOM 4490 N N . HIS A 1 550 ? -23.074 -6.208 46.245 1.00 69.69 550 HIS A N 1
ATOM 4491 C CA . HIS A 1 550 ? -22.094 -5.321 45.623 1.00 69.69 550 HIS A CA 1
ATOM 4492 C C . HIS A 1 550 ? -22.501 -5.032 44.172 1.00 69.69 550 HIS A C 1
ATOM 4494 O O . HIS A 1 550 ? -22.628 -5.957 43.369 1.00 69.69 550 HIS A O 1
ATOM 4500 N N . LEU A 1 551 ? -22.687 -3.759 43.830 1.00 76.88 551 LEU A N 1
ATOM 4501 C CA . LEU A 1 551 ? -23.184 -3.339 42.522 1.00 76.88 551 LEU A CA 1
ATOM 4502 C C . LEU A 1 551 ? -22.027 -2.861 41.640 1.00 76.88 551 LEU A C 1
ATOM 4504 O O . LEU A 1 551 ? -21.243 -1.988 42.018 1.00 76.88 551 LEU A O 1
ATOM 4508 N N . CYS A 1 552 ? -21.903 -3.443 40.448 1.00 85.12 552 CYS A N 1
ATOM 4509 C CA . CYS A 1 552 ? -20.859 -3.048 39.514 1.00 85.12 552 CYS A CA 1
ATOM 4510 C C . CYS A 1 552 ? -21.282 -1.813 38.703 1.00 85.12 552 CYS A C 1
ATOM 4512 O O . CYS A 1 552 ? -22.441 -1.706 38.308 1.00 85.12 552 CYS A O 1
ATOM 4514 N N . PHE A 1 553 ? -20.364 -0.891 38.405 1.00 85.75 553 PHE A N 1
ATOM 4515 C CA . PHE A 1 553 ? -20.659 0.253 37.535 1.00 85.75 553 PHE A CA 1
ATOM 4516 C C . PHE A 1 553 ? -19.556 0.553 36.512 1.00 85.75 553 PHE A C 1
ATOM 4518 O O . PHE A 1 553 ? -18.455 -0.001 36.556 1.00 85.75 553 PHE A O 1
ATOM 4525 N N . GLY A 1 554 ? -19.859 1.431 35.556 1.00 84.38 554 GLY A N 1
ATOM 4526 C CA . GLY A 1 554 ? -18.878 2.009 34.638 1.00 84.38 554 GLY A CA 1
ATOM 4527 C C . GLY A 1 554 ? -19.499 2.981 33.637 1.00 84.38 554 GLY A C 1
ATOM 4528 O O . GLY A 1 554 ? -20.665 3.346 33.759 1.00 84.38 554 GLY A O 1
ATOM 4529 N N . SER A 1 555 ? -18.700 3.424 32.663 1.00 84.88 555 SER A N 1
ATOM 4530 C CA . SER A 1 555 ? -19.133 4.384 31.642 1.00 84.88 555 SER A CA 1
ATOM 4531 C C . SER A 1 555 ? -18.367 4.204 30.334 1.00 84.88 555 SER A C 1
ATOM 4533 O O . SER A 1 555 ? -17.133 4.197 30.312 1.00 84.88 555 SER A O 1
ATOM 4535 N N . ILE A 1 556 ? -19.086 4.086 29.219 1.00 85.19 556 ILE A N 1
ATOM 4536 C CA . ILE A 1 556 ? -18.517 3.989 27.870 1.00 85.19 556 ILE A CA 1
ATOM 4537 C C . ILE A 1 556 ? -17.717 5.238 27.477 1.00 85.19 556 ILE A C 1
ATOM 4539 O O . ILE A 1 556 ? -16.767 5.140 26.697 1.00 85.19 556 ILE A O 1
ATOM 4543 N N . ALA A 1 557 ? -18.032 6.399 28.060 1.00 80.12 557 ALA A N 1
ATOM 4544 C CA . ALA A 1 557 ? -17.321 7.650 27.803 1.00 80.12 557 ALA A CA 1
ATOM 4545 C C . ALA A 1 557 ? -15.829 7.564 28.177 1.00 80.12 557 ALA A C 1
ATOM 4547 O O . ALA A 1 557 ? -14.997 8.225 27.559 1.00 80.12 557 ALA A O 1
ATOM 4548 N N . SER A 1 558 ? -15.457 6.676 29.109 1.00 74.50 558 SER A N 1
ATOM 4549 C CA . SER A 1 558 ? -14.051 6.395 29.439 1.00 74.50 558 SER A CA 1
ATOM 4550 C C . SER A 1 558 ? -13.242 5.835 28.255 1.00 74.50 558 SER A C 1
ATOM 4552 O O . SER A 1 558 ? -12.014 5.966 28.221 1.00 74.50 558 SER A O 1
ATOM 4554 N N . ASN A 1 559 ? -13.924 5.227 27.277 1.00 77.19 559 ASN A N 1
ATOM 4555 C CA . ASN A 1 559 ? -13.331 4.611 26.095 1.00 77.19 559 ASN A CA 1
ATOM 4556 C C . ASN A 1 559 ? -13.441 5.482 24.837 1.00 77.19 559 ASN A C 1
ATOM 4558 O O . ASN A 1 559 ? -12.513 5.466 24.027 1.00 77.19 559 ASN A O 1
ATOM 4562 N N . ILE A 1 560 ? -14.563 6.188 24.654 1.00 80.19 560 ILE A N 1
ATOM 4563 C CA . ILE A 1 560 ? -14.884 6.896 23.399 1.00 80.19 560 ILE A CA 1
ATOM 4564 C C . ILE A 1 560 ? -15.089 8.412 23.556 1.00 80.19 560 ILE A C 1
ATOM 4566 O O . ILE A 1 560 ? -15.337 9.090 22.562 1.00 80.19 560 ILE A O 1
ATOM 4570 N N . GLY A 1 561 ? -14.965 8.954 24.771 1.00 76.81 561 GLY A N 1
ATOM 4571 C CA . GLY A 1 561 ? -15.303 10.346 25.078 1.00 76.81 561 GLY A CA 1
ATOM 4572 C C . GLY A 1 561 ? -16.814 10.600 25.145 1.00 76.81 561 GLY A C 1
ATOM 4573 O O . GLY A 1 561 ? -17.627 9.688 24.974 1.00 76.81 561 GLY A O 1
ATOM 4574 N N . ASP A 1 562 ? -17.197 11.850 25.398 1.00 80.69 562 ASP A N 1
ATOM 4575 C CA . ASP A 1 562 ? -18.604 12.265 25.421 1.00 80.69 562 ASP A CA 1
ATOM 4576 C C . ASP A 1 562 ? -19.150 12.447 24.000 1.00 80.69 562 ASP A C 1
ATOM 4578 O O . ASP A 1 562 ? -18.920 13.474 23.358 1.00 80.69 562 ASP A O 1
ATOM 4582 N N . THR A 1 563 ? -19.888 11.451 23.509 1.00 85.06 563 THR A N 1
ATOM 4583 C CA . THR A 1 563 ? -20.538 11.483 22.185 1.00 85.06 563 THR A CA 1
ATOM 4584 C C . THR A 1 563 ? -21.855 12.272 22.166 1.00 85.06 563 THR A C 1
ATOM 4586 O O . THR A 1 563 ? -22.599 12.228 21.181 1.00 85.06 563 THR A O 1
ATOM 4589 N N . GLN A 1 564 ? -22.148 13.024 23.232 1.00 83.81 564 GLN A N 1
ATOM 4590 C CA . GLN A 1 564 ? -23.281 13.933 23.365 1.00 83.81 564 GLN A CA 1
ATOM 4591 C C . GLN A 1 564 ? -24.614 13.238 23.057 1.00 83.81 564 GLN A C 1
ATOM 4593 O O . GLN A 1 564 ? -25.043 12.323 23.755 1.00 83.81 564 GLN A O 1
ATOM 4598 N N . HIS A 1 565 ? -25.271 13.635 21.969 1.00 83.31 565 HIS A N 1
ATOM 4599 C CA . HIS A 1 565 ? -26.555 13.098 21.533 1.00 83.31 565 HIS A CA 1
ATOM 4600 C C . HIS A 1 565 ? -26.515 11.585 21.250 1.00 83.31 565 HIS A C 1
ATOM 4602 O O . HIS A 1 565 ? -27.556 10.935 21.316 1.00 83.31 565 HIS A O 1
ATOM 4608 N N . ALA A 1 566 ? -25.336 11.013 20.969 1.00 88.00 566 ALA A N 1
ATOM 4609 C CA . ALA A 1 566 ? -25.161 9.578 20.758 1.00 88.00 566 ALA A CA 1
ATOM 4610 C C . ALA A 1 566 ? -24.766 8.798 22.032 1.00 88.00 566 ALA A C 1
ATOM 4612 O O . ALA A 1 566 ? -24.717 7.568 21.990 1.00 88.00 566 ALA A O 1
ATOM 4613 N N . ALA A 1 567 ? -24.537 9.460 23.174 1.00 86.38 567 ALA A N 1
ATOM 4614 C CA . ALA A 1 567 ? -24.016 8.812 24.381 1.00 86.38 567 ALA A CA 1
ATOM 4615 C C . ALA A 1 567 ? -24.954 7.720 24.917 1.00 86.38 567 ALA A C 1
ATOM 4617 O O . ALA A 1 567 ? -24.538 6.578 25.108 1.00 86.38 567 ALA A O 1
ATOM 4618 N N . GLY A 1 568 ? -26.248 8.028 25.061 1.00 88.00 568 GLY A N 1
ATOM 4619 C CA . GLY A 1 568 ? -27.233 7.065 25.566 1.00 88.00 568 GLY A CA 1
ATOM 4620 C C . GLY A 1 568 ? -27.368 5.818 24.685 1.00 88.00 568 GLY A C 1
ATOM 4621 O O . GLY A 1 568 ? -27.472 4.702 25.196 1.00 88.00 568 GLY A O 1
ATOM 4622 N N . ILE A 1 569 ? -27.307 5.981 23.359 1.00 92.62 569 ILE A N 1
ATOM 4623 C CA . ILE A 1 569 ? -27.392 4.842 22.441 1.00 92.62 569 ILE A CA 1
ATOM 4624 C C . ILE A 1 569 ? -26.081 4.046 22.387 1.00 92.62 569 ILE A C 1
ATOM 4626 O O . ILE A 1 569 ? -26.113 2.821 22.280 1.00 92.62 569 ILE A O 1
ATOM 4630 N N . ALA A 1 570 ? -24.932 4.704 22.547 1.00 91.69 570 ALA A N 1
ATOM 4631 C CA . ALA A 1 570 ? -23.646 4.032 22.682 1.00 91.69 570 ALA A CA 1
ATOM 4632 C C . ALA A 1 570 ? -23.610 3.162 23.955 1.00 91.69 570 ALA A C 1
ATOM 4634 O O . ALA A 1 570 ? -23.217 1.994 23.892 1.00 91.69 570 ALA A O 1
ATOM 4635 N N . SER A 1 571 ? -24.125 3.681 25.075 1.00 92.69 571 SER A N 1
ATOM 4636 C CA . SER A 1 571 ? -24.341 2.934 26.321 1.00 92.69 571 SER A CA 1
ATOM 4637 C C . SER A 1 571 ? -25.258 1.727 26.117 1.00 92.69 571 SER A C 1
ATOM 4639 O O . SER A 1 571 ? -24.920 0.621 26.543 1.00 92.69 571 SER A O 1
ATOM 4641 N N . LEU A 1 572 ? -26.371 1.888 25.390 1.00 94.75 572 LEU A N 1
ATOM 4642 C CA . LEU A 1 572 ? -27.272 0.776 25.067 1.00 94.75 572 LEU A CA 1
ATOM 4643 C C . LEU A 1 572 ? -26.573 -0.318 24.252 1.00 94.75 572 LEU A C 1
ATOM 4645 O O . LEU A 1 572 ? -26.767 -1.502 24.525 1.00 94.75 572 LEU A O 1
ATOM 4649 N N . ILE A 1 573 ? -25.740 0.053 23.279 1.00 95.75 573 ILE A N 1
ATOM 4650 C CA . ILE A 1 573 ? -24.974 -0.905 22.473 1.00 95.75 573 ILE A CA 1
ATOM 4651 C C . ILE A 1 573 ? -23.960 -1.657 23.342 1.00 95.75 573 ILE A C 1
ATOM 4653 O O . ILE A 1 573 ? -23.908 -2.887 23.276 1.00 95.75 573 ILE A O 1
ATOM 4657 N N . LYS A 1 574 ? -23.193 -0.953 24.189 1.00 94.31 574 LYS A N 1
ATOM 4658 C CA . LYS A 1 574 ? -22.263 -1.583 25.144 1.00 94.31 574 LYS A CA 1
ATOM 4659 C C . LYS A 1 574 ? -22.998 -2.589 26.025 1.00 94.31 574 LYS A C 1
ATOM 4661 O O . LYS A 1 574 ? -22.600 -3.749 26.073 1.00 94.31 574 LYS A O 1
ATOM 4666 N N . VAL A 1 575 ? -24.090 -2.172 26.659 1.00 95.38 575 VAL A N 1
ATOM 4667 C CA . VAL A 1 575 ? -24.901 -3.010 27.554 1.00 95.38 575 VAL A CA 1
ATOM 4668 C C . VAL A 1 575 ? -25.499 -4.215 26.822 1.00 95.38 575 VAL A C 1
ATOM 4670 O O . VAL A 1 575 ? -25.437 -5.334 27.324 1.00 95.38 575 VAL A O 1
ATOM 4673 N N . SER A 1 576 ? -25.993 -4.029 25.598 1.00 95.25 576 SER A N 1
ATOM 4674 C CA . SER A 1 576 ? -26.514 -5.122 24.765 1.00 95.25 576 SER A CA 1
ATOM 4675 C C . SER A 1 576 ? -25.441 -6.167 24.453 1.00 95.25 576 SER A C 1
ATOM 4677 O O . SER A 1 576 ? -25.704 -7.368 24.494 1.00 95.25 576 SER A O 1
ATOM 4679 N N . LEU A 1 577 ? -24.212 -5.728 24.164 1.00 94.88 577 LEU A N 1
ATOM 4680 C CA . LEU A 1 577 ? -23.078 -6.628 23.949 1.00 94.88 577 LEU A CA 1
ATOM 4681 C C . LEU A 1 577 ? -22.621 -7.295 25.250 1.00 94.88 577 LEU A C 1
ATOM 4683 O O . LEU A 1 577 ? -22.250 -8.466 25.220 1.00 94.88 577 LEU A O 1
ATOM 4687 N N . MET A 1 578 ? -22.668 -6.589 26.378 1.00 94.81 578 MET A N 1
ATOM 4688 C CA . MET A 1 578 ? -22.365 -7.150 27.697 1.00 94.81 578 MET A CA 1
ATOM 4689 C C . MET A 1 578 ? -23.322 -8.289 28.058 1.00 94.81 578 MET A C 1
ATOM 4691 O O . MET A 1 578 ? -22.861 -9.358 28.451 1.00 94.81 578 MET A O 1
ATOM 4695 N N . ILE A 1 579 ? -24.629 -8.089 27.856 1.00 93.06 579 ILE A N 1
ATOM 4696 C CA . ILE A 1 579 ? -25.669 -9.105 28.068 1.00 93.06 579 ILE A CA 1
ATOM 4697 C C . ILE A 1 579 ? -25.453 -10.288 27.123 1.00 93.06 579 ILE A C 1
ATOM 4699 O O . ILE A 1 579 ? -25.284 -11.413 27.583 1.00 93.06 579 ILE A O 1
ATOM 4703 N N . LYS A 1 580 ? -25.362 -10.033 25.810 1.00 89.56 580 LYS A N 1
ATOM 4704 C CA . LYS A 1 580 ? -25.224 -11.088 24.794 1.00 89.56 580 LYS A CA 1
ATOM 4705 C C . LYS A 1 580 ? -23.999 -11.978 25.008 1.00 89.56 580 LYS A C 1
ATOM 4707 O O . LYS A 1 580 ? -24.059 -13.173 24.740 1.00 89.56 580 LYS A O 1
ATOM 4712 N N . ASN A 1 581 ? -22.884 -11.399 25.453 1.00 90.75 581 ASN A N 1
ATOM 4713 C CA . ASN A 1 581 ? -21.656 -12.152 25.713 1.00 90.75 581 ASN A CA 1
ATOM 4714 C C . ASN A 1 581 ? -21.547 -12.637 27.168 1.00 90.75 581 ASN A C 1
ATOM 4716 O O . ASN A 1 581 ? -20.629 -13.386 27.475 1.00 90.75 581 ASN A O 1
ATOM 4720 N N . ARG A 1 582 ? -22.448 -12.210 28.063 1.00 91.38 582 ARG A N 1
ATOM 4721 C CA . ARG A 1 582 ? -22.363 -12.385 29.523 1.00 91.38 582 ARG A CA 1
ATOM 4722 C C . ARG A 1 582 ? -21.019 -11.938 30.126 1.00 91.38 582 ARG A C 1
ATOM 4724 O O . ARG A 1 582 ? -20.485 -12.576 31.033 1.00 91.38 582 ARG A O 1
ATOM 4731 N N . MET A 1 583 ? -20.480 -10.818 29.643 1.00 93.12 583 MET A N 1
ATOM 4732 C CA . MET A 1 583 ? -19.168 -10.288 30.041 1.00 93.12 583 MET A CA 1
ATOM 4733 C C . MET A 1 583 ? -19.240 -8.821 30.460 1.00 93.12 583 MET A C 1
ATOM 4735 O O . MET A 1 583 ? -19.956 -8.026 29.853 1.00 93.12 583 MET A O 1
ATOM 4739 N N . ILE A 1 584 ? -18.415 -8.448 31.438 1.00 91.31 584 ILE A N 1
ATOM 4740 C CA . ILE A 1 584 ? -18.196 -7.074 31.889 1.00 91.31 584 ILE A CA 1
ATOM 4741 C C . ILE A 1 584 ? -16.824 -6.602 31.385 1.00 91.31 584 ILE A C 1
ATOM 4743 O O . ILE A 1 584 ? -15.798 -7.123 31.840 1.00 91.31 584 ILE A O 1
ATOM 4747 N N . PRO A 1 585 ? -16.766 -5.644 30.438 1.00 90.06 585 PRO A N 1
ATOM 4748 C CA . PRO A 1 585 ? -15.511 -5.144 29.898 1.00 90.06 585 PRO A CA 1
ATOM 4749 C C . PRO A 1 585 ? -14.762 -4.289 30.932 1.00 90.06 585 PRO A C 1
ATOM 4751 O O . PRO A 1 585 ? -15.393 -3.544 31.692 1.00 90.06 585 PRO A O 1
ATOM 4754 N N . PRO A 1 586 ? -13.417 -4.333 30.930 1.00 84.00 586 PRO A N 1
ATOM 4755 C CA . PRO A 1 586 ? -12.610 -3.533 31.841 1.00 84.00 586 PRO A CA 1
ATOM 4756 C C . PRO A 1 586 ? -12.796 -2.033 31.578 1.00 84.00 586 PRO A C 1
ATOM 4758 O O . PRO A 1 586 ? -12.843 -1.597 30.424 1.00 84.00 586 PRO A O 1
ATOM 4761 N N . GLN A 1 587 ? -12.864 -1.237 32.645 1.00 76.38 587 GLN A N 1
ATOM 4762 C CA . GLN A 1 587 ? -12.909 0.225 32.556 1.00 76.38 587 GLN A CA 1
ATOM 4763 C C . GLN A 1 587 ? -11.479 0.788 32.475 1.00 76.38 587 GLN A C 1
ATOM 4765 O O . GLN A 1 587 ? -10.671 0.588 33.382 1.00 76.38 587 GLN A O 1
ATOM 4770 N N . LYS A 1 588 ? -11.143 1.476 31.373 1.00 64.75 588 LYS A N 1
ATOM 4771 C CA . LYS A 1 588 ? -9.849 2.172 31.207 1.00 64.75 588 LYS A CA 1
ATOM 4772 C C . LYS A 1 588 ? -9.921 3.570 31.850 1.00 64.75 588 LYS A C 1
ATOM 4774 O O . LYS A 1 588 ? -11.001 4.133 31.963 1.00 64.75 588 LYS A O 1
ATOM 4779 N N . ASN A 1 589 ? -8.774 4.150 32.219 1.00 59.88 589 ASN A N 1
ATOM 4780 C CA . ASN A 1 589 ? -8.659 5.515 32.775 1.00 59.88 589 ASN A CA 1
ATOM 4781 C C . ASN A 1 589 ? -9.377 5.713 34.121 1.00 59.88 589 ASN A C 1
ATOM 4783 O O . ASN A 1 589 ? -10.210 6.603 34.289 1.00 59.88 589 ASN A O 1
ATOM 4787 N N . TYR A 1 590 ? -9.031 4.853 35.076 1.00 56.97 590 TYR A N 1
ATOM 4788 C CA . TYR A 1 590 ? -9.475 4.913 36.462 1.00 56.97 590 TYR A CA 1
ATOM 4789 C C . TYR A 1 590 ? -8.832 6.117 37.175 1.00 56.97 590 TYR A C 1
ATOM 4791 O O . TYR A 1 590 ? -7.658 6.067 37.543 1.00 56.97 590 TYR A O 1
ATOM 4799 N N . ASP A 1 591 ? -9.574 7.213 37.325 1.00 55.94 591 ASP A N 1
ATOM 4800 C CA . ASP A 1 591 ? -9.102 8.405 38.038 1.00 55.94 591 ASP A CA 1
ATOM 4801 C C . ASP A 1 591 ? -9.168 8.214 39.569 1.00 55.94 591 ASP A C 1
ATOM 4803 O O . ASP A 1 591 ? -10.034 7.502 40.089 1.00 55.94 591 ASP A O 1
ATOM 4807 N N . GLN A 1 592 ? -8.292 8.896 40.312 1.00 51.75 592 GLN A N 1
ATOM 4808 C CA . GLN A 1 592 ? -8.269 8.941 41.778 1.00 51.75 592 GLN A CA 1
ATOM 4809 C C . GLN A 1 592 ? -9.611 9.393 42.377 1.00 51.75 592 GLN A C 1
ATOM 4811 O O . GLN A 1 592 ? -9.942 9.016 43.503 1.00 51.75 592 GLN A O 1
ATOM 4816 N N . THR A 1 593 ? -10.410 10.171 41.641 1.00 52.44 593 THR A N 1
ATOM 4817 C CA . THR A 1 593 ? -11.727 10.634 42.100 1.00 52.44 593 THR A CA 1
ATOM 4818 C C . THR A 1 593 ? -12.787 9.526 42.079 1.00 52.44 593 THR A C 1
ATOM 4820 O O . THR A 1 593 ? -13.595 9.450 43.004 1.00 52.44 593 THR A O 1
ATOM 4823 N N . ILE A 1 594 ? -12.737 8.595 41.117 1.00 55.06 594 ILE A N 1
ATOM 4824 C CA . ILE A 1 594 ? -13.631 7.422 41.101 1.00 55.06 594 ILE A CA 1
ATOM 4825 C C . ILE A 1 594 ? -13.132 6.346 42.084 1.00 55.06 594 ILE A C 1
ATOM 4827 O O . ILE A 1 594 ? -13.938 5.644 42.690 1.00 55.06 594 ILE A O 1
ATOM 4831 N N . ALA A 1 595 ? -11.828 6.313 42.384 1.00 55.84 595 ALA A N 1
ATOM 4832 C CA . ALA A 1 595 ? -11.279 5.504 43.478 1.00 55.84 595 ALA A CA 1
ATOM 4833 C C . ALA A 1 595 ? -11.884 5.828 44.854 1.00 55.84 595 ALA A C 1
ATOM 4835 O O . ALA A 1 595 ? -12.007 4.949 45.706 1.00 55.84 595 ALA A O 1
ATOM 4836 N N . LYS A 1 596 ? -12.304 7.084 45.074 1.00 55.22 596 LYS A N 1
ATOM 4837 C CA . LYS A 1 596 ? -13.041 7.482 46.285 1.00 55.22 596 LYS A CA 1
ATOM 4838 C C . LYS A 1 596 ? -14.464 6.907 46.318 1.00 55.22 596 LYS A C 1
ATOM 4840 O O . LYS A 1 596 ? -14.974 6.662 47.408 1.00 55.22 596 LYS A O 1
ATOM 4845 N N . ALA A 1 597 ? -15.088 6.677 45.157 1.00 55.97 597 ALA A N 1
ATOM 4846 C CA . ALA A 1 597 ? -16.420 6.073 45.044 1.00 55.97 597 ALA A CA 1
ATOM 4847 C C . ALA A 1 597 ? -16.423 4.586 45.436 1.00 55.97 597 ALA A C 1
ATOM 4849 O O . ALA A 1 597 ? -17.387 4.121 46.032 1.00 55.97 597 ALA A O 1
ATOM 4850 N N . GLU A 1 598 ? -15.327 3.863 45.176 1.00 56.81 598 GLU A N 1
ATOM 4851 C CA . GLU A 1 598 ? -15.168 2.441 45.533 1.00 56.81 598 GLU A CA 1
ATOM 4852 C C . GLU A 1 598 ? -14.886 2.186 47.026 1.00 56.81 598 GLU A C 1
ATOM 4854 O O . GLU A 1 598 ? -14.648 1.046 47.434 1.00 56.81 598 GLU A O 1
ATOM 4859 N N . SER A 1 599 ? -14.868 3.221 47.877 1.00 55.47 599 SER A N 1
ATOM 4860 C CA . SER A 1 599 ? -14.668 3.009 49.314 1.00 55.47 599 SER A CA 1
ATOM 4861 C C . SER A 1 599 ? -15.788 2.124 49.894 1.00 55.47 599 SER A C 1
ATOM 4863 O O . SER A 1 599 ? -16.947 2.235 49.494 1.00 55.47 599 SER A O 1
ATOM 4865 N N . LYS A 1 600 ? -15.443 1.243 50.852 1.00 49.09 600 LYS A N 1
ATOM 4866 C CA . LYS A 1 600 ? -16.313 0.195 51.444 1.00 49.09 600 LYS A CA 1
ATOM 4867 C C . LYS A 1 600 ? -17.703 0.659 51.915 1.00 49.09 600 LYS A C 1
ATOM 4869 O O . LYS A 1 600 ? -18.549 -0.180 52.190 1.00 49.09 600 LYS A O 1
ATOM 4874 N N . THR A 1 601 ? -17.934 1.961 52.040 1.00 48.31 601 THR A N 1
ATOM 4875 C CA . THR A 1 601 ? -19.180 2.565 52.519 1.00 48.31 601 THR A CA 1
ATOM 4876 C C . THR A 1 601 ? -20.291 2.656 51.468 1.00 48.31 601 THR A C 1
ATOM 4878 O O . THR A 1 601 ? -21.424 2.896 51.862 1.00 48.31 601 THR A O 1
ATOM 4881 N N . CYS A 1 602 ? -20.008 2.473 50.168 1.00 56.44 602 CYS A N 1
ATOM 4882 C CA . CYS A 1 602 ? -20.998 2.681 49.093 1.00 56.44 602 CYS A CA 1
ATOM 4883 C C . CYS A 1 602 ? -21.415 1.405 48.331 1.00 56.44 602 CYS A C 1
ATOM 4885 O O . CYS A 1 602 ? -22.221 1.485 47.415 1.00 56.44 602 CYS A O 1
ATOM 4887 N N . GLY A 1 603 ? -20.858 0.226 48.634 1.00 67.50 603 GLY A N 1
ATOM 4888 C CA . GLY A 1 603 ? -21.248 -1.035 47.969 1.00 67.50 603 GLY A CA 1
ATOM 4889 C C . GLY A 1 603 ? -20.986 -1.117 46.450 1.00 67.50 603 GLY A C 1
ATOM 4890 O O . GLY A 1 603 ? -21.247 -2.157 45.849 1.00 67.50 603 GLY A O 1
ATOM 4891 N N . LEU A 1 604 ? -20.440 -0.064 45.833 1.00 74.25 604 LEU A N 1
ATOM 4892 C CA . LEU A 1 604 ? -20.156 0.041 44.403 1.00 74.25 604 LEU A CA 1
ATOM 4893 C C . LEU A 1 604 ? -18.709 -0.327 44.076 1.00 74.25 604 LEU A C 1
ATOM 4895 O O . LEU A 1 604 ? -17.787 0.064 44.792 1.00 74.25 604 LEU A O 1
ATOM 4899 N N . TYR A 1 605 ? -18.498 -1.008 42.949 1.00 77.50 605 TYR A N 1
ATOM 4900 C CA . TYR A 1 605 ? -17.155 -1.300 42.438 1.00 77.50 605 TYR A CA 1
ATOM 4901 C C . TYR A 1 605 ? -17.090 -1.275 40.905 1.00 77.50 605 TYR A C 1
ATOM 4903 O O . TYR A 1 605 ? -18.070 -1.562 40.218 1.00 77.50 605 TYR A O 1
ATOM 4911 N N . MET A 1 606 ? -15.922 -0.970 40.342 1.00 78.31 606 MET A N 1
ATOM 4912 C CA . MET A 1 606 ? -15.653 -1.100 38.913 1.00 78.31 606 MET A CA 1
ATOM 4913 C C . MET A 1 606 ? -14.731 -2.278 38.620 1.00 78.31 606 MET A C 1
ATOM 4915 O O . MET A 1 606 ? -13.858 -2.671 39.394 1.00 78.31 606 MET A O 1
ATOM 4919 N N . VAL A 1 607 ? -14.914 -2.832 37.429 1.00 79.31 607 VAL A N 1
ATOM 4920 C CA . VAL A 1 607 ? -14.161 -3.982 36.943 1.00 79.31 607 VAL A CA 1
ATOM 4921 C C . VAL A 1 607 ? -12.895 -3.517 36.211 1.00 79.31 607 VAL A C 1
ATOM 4923 O O . VAL A 1 607 ? -12.965 -2.794 35.213 1.00 79.31 607 VAL A O 1
ATOM 4926 N N . LYS A 1 608 ? -11.724 -3.941 36.710 1.00 77.00 608 LYS A N 1
ATOM 4927 C CA . LYS A 1 608 ? -10.396 -3.612 36.143 1.00 77.00 608 LYS A CA 1
ATOM 4928 C C . LYS A 1 608 ? -9.945 -4.582 35.054 1.00 77.00 608 LYS A C 1
ATOM 4930 O O . LYS A 1 608 ? -9.187 -4.205 34.165 1.00 77.00 608 LYS A O 1
ATOM 4935 N N . GLU A 1 609 ? -10.436 -5.814 35.104 1.00 80.69 609 GLU A N 1
ATOM 4936 C CA . GLU A 1 609 ? -10.129 -6.882 34.155 1.00 80.69 609 GLU A CA 1
ATOM 4937 C C . GLU A 1 609 ? -11.419 -7.516 33.655 1.00 80.69 609 GLU A C 1
ATOM 4939 O O . GLU A 1 609 ? -12.395 -7.592 34.389 1.00 80.69 609 GLU A O 1
ATOM 4944 N N . LEU A 1 610 ? -11.431 -7.994 32.415 1.00 87.88 610 LEU A N 1
ATOM 4945 C CA . LEU A 1 610 ? -12.601 -8.639 31.822 1.00 87.88 610 LEU A CA 1
ATOM 4946 C C . LEU A 1 610 ? -13.194 -9.709 32.759 1.00 87.88 610 LEU A C 1
ATOM 4948 O O . LEU A 1 610 ? -12.531 -10.695 33.067 1.00 87.88 610 LEU A O 1
ATOM 4952 N N . SER A 1 611 ? -14.436 -9.503 33.195 1.00 87.00 611 SER A N 1
ATOM 4953 C CA . SER A 1 611 ? -15.125 -10.356 34.176 1.00 87.00 611 SER A CA 1
ATOM 4954 C C . SER A 1 611 ? -16.399 -10.959 33.580 1.00 87.00 611 SER A C 1
ATOM 4956 O O . SER A 1 611 ? -16.903 -10.464 32.573 1.00 87.00 611 SER A O 1
ATOM 4958 N N . LEU A 1 612 ? -16.927 -12.031 34.173 1.00 90.06 612 LEU A N 1
ATOM 4959 C CA . LEU A 1 612 ? -18.163 -12.687 33.724 1.00 90.06 612 LEU A CA 1
ATOM 4960 C C . LEU A 1 612 ? -19.341 -12.300 34.621 1.00 90.06 612 LEU A C 1
ATOM 4962 O O . LEU A 1 612 ? -19.162 -12.107 35.823 1.00 90.06 612 LEU A O 1
ATOM 4966 N N . PHE A 1 613 ? -20.547 -12.230 34.053 1.00 88.75 613 PHE A N 1
ATOM 4967 C CA . PHE A 1 613 ? -21.760 -12.177 34.872 1.00 88.75 613 PHE A CA 1
ATOM 4968 C C . PHE A 1 613 ? -22.016 -13.534 35.557 1.00 88.75 613 PHE A C 1
ATOM 4970 O O . PHE A 1 613 ? -21.714 -14.571 34.958 1.00 88.75 613 PHE A O 1
ATOM 4977 N N . PRO A 1 614 ? -22.609 -13.557 36.770 1.00 84.62 614 PRO A N 1
ATOM 4978 C CA . PRO A 1 614 ? -23.043 -14.790 37.435 1.00 84.62 614 PRO A CA 1
ATOM 4979 C C . PRO A 1 614 ? -23.930 -15.638 36.517 1.00 84.62 614 PRO A C 1
ATOM 4981 O O . PRO A 1 614 ? -24.795 -15.085 35.848 1.00 84.62 614 PRO A O 1
ATOM 4984 N N . ALA A 1 615 ? -23.714 -16.953 36.436 1.00 81.00 615 ALA A N 1
ATOM 4985 C CA . ALA A 1 615 ? -24.406 -17.827 35.475 1.00 81.00 615 ALA A CA 1
ATOM 4986 C C . ALA A 1 615 ? -25.841 -18.207 35.890 1.00 81.00 615 ALA A C 1
ATOM 4988 O O . ALA A 1 615 ? -26.648 -18.603 35.056 1.00 81.00 615 ALA A O 1
ATOM 4989 N N . ASP A 1 616 ? -26.145 -18.096 37.177 1.00 78.94 616 ASP A N 1
ATOM 4990 C CA . ASP A 1 616 ? -27.359 -18.567 37.843 1.00 78.94 616 ASP A CA 1
ATOM 4991 C C . ASP A 1 616 ? -28.531 -17.576 37.779 1.00 78.94 616 ASP A C 1
ATOM 4993 O O . ASP A 1 616 ? -29.647 -17.917 38.172 1.00 78.94 616 ASP A O 1
ATOM 4997 N N . LYS A 1 617 ? -28.299 -16.354 37.284 1.00 75.69 617 LYS A N 1
ATOM 4998 C CA . LYS A 1 617 ? -29.307 -15.289 37.245 1.00 75.69 617 LYS A CA 1
ATOM 4999 C C . LYS A 1 617 ? -29.398 -14.634 35.861 1.00 75.69 617 LYS A C 1
ATOM 5001 O O . LYS A 1 617 ? -28.366 -14.462 35.199 1.00 75.69 617 LYS A O 1
ATOM 5006 N N . PRO A 1 618 ? -30.610 -14.237 35.421 1.00 83.94 618 PRO A N 1
ATOM 5007 C CA . PRO A 1 618 ? -30.771 -13.382 34.252 1.00 83.94 618 PRO A CA 1
ATOM 5008 C C . PRO A 1 618 ? -30.030 -12.061 34.464 1.00 83.94 618 PRO A C 1
ATOM 5010 O O . PRO A 1 618 ? -30.114 -11.462 35.539 1.00 83.94 618 PRO A O 1
ATOM 5013 N N . VAL A 1 619 ? -29.314 -11.594 33.446 1.00 88.75 619 VAL A N 1
ATOM 5014 C CA . VAL A 1 619 ? -28.568 -10.337 33.541 1.00 88.75 619 VAL A CA 1
ATOM 5015 C C . VAL A 1 619 ? -29.525 -9.154 33.396 1.00 88.75 619 VAL A C 1
ATOM 5017 O O . VAL A 1 619 ? -30.161 -8.987 32.354 1.00 88.75 619 VAL A O 1
ATOM 5020 N N . LYS A 1 620 ? -29.597 -8.296 34.421 1.00 91.56 620 LYS A N 1
ATOM 5021 C CA . LYS A 1 620 ? -30.240 -6.977 34.333 1.00 91.56 620 LYS A CA 1
ATOM 5022 C C . LYS A 1 620 ? -29.221 -5.878 34.556 1.00 91.56 620 LYS A C 1
ATOM 5024 O O . LYS A 1 620 ? -28.451 -5.904 35.516 1.00 91.56 620 LYS A O 1
ATOM 5029 N N . ILE A 1 621 ? -29.232 -4.912 33.651 1.00 93.00 621 ILE A N 1
ATOM 5030 C CA . ILE A 1 621 ? -28.321 -3.776 33.638 1.00 93.00 621 ILE A CA 1
ATOM 5031 C C . ILE A 1 621 ? -29.154 -2.512 33.528 1.00 93.00 621 ILE A C 1
ATOM 5033 O O . ILE A 1 621 ? -30.058 -2.441 32.696 1.00 93.00 621 ILE A O 1
ATOM 5037 N N . CYS A 1 622 ? -28.849 -1.504 34.336 1.00 91.69 622 CYS A N 1
ATOM 5038 C CA . CYS A 1 622 ? -29.477 -0.200 34.187 1.00 91.69 622 CYS A CA 1
ATOM 5039 C C . CYS A 1 622 ? -28.556 0.782 33.457 1.00 91.69 622 CYS A C 1
ATOM 5041 O O . CYS A 1 622 ? -27.333 0.726 33.573 1.00 91.69 622 CYS A O 1
ATOM 5043 N N . ILE A 1 623 ? -29.164 1.676 32.682 1.00 92.38 623 ILE A N 1
ATOM 5044 C CA . ILE A 1 623 ? -28.504 2.810 32.036 1.00 92.38 623 ILE A CA 1
ATOM 5045 C C . ILE A 1 623 ? -29.057 4.065 32.696 1.00 92.38 623 ILE A C 1
ATOM 5047 O O . ILE A 1 623 ? -30.263 4.308 32.643 1.00 92.38 623 ILE A O 1
ATOM 5051 N N . SER A 1 624 ? -28.185 4.847 33.326 1.00 87.81 624 SER A N 1
ATOM 5052 C CA . SER A 1 624 ? -28.556 5.999 34.146 1.00 87.81 624 SER A CA 1
ATOM 5053 C C . SER A 1 624 ? -27.910 7.274 33.607 1.00 87.81 624 SER A C 1
ATOM 5055 O O . SER A 1 624 ? -26.695 7.459 33.700 1.00 87.81 624 SER A O 1
ATOM 5057 N N . GLY A 1 625 ? -28.736 8.150 33.032 1.00 83.88 625 GLY A N 1
ATOM 5058 C CA . GLY A 1 625 ? -28.351 9.486 32.580 1.00 83.88 625 GLY A CA 1
ATOM 5059 C C . GLY A 1 625 ? -28.969 10.594 33.434 1.00 83.88 625 GLY A C 1
ATOM 5060 O O . GLY A 1 625 ? -29.678 10.336 34.402 1.00 83.88 625 GLY A O 1
ATOM 5061 N N . ASN A 1 626 ? -28.730 11.851 33.048 1.00 78.88 626 ASN A N 1
ATOM 5062 C CA . ASN A 1 626 ? -29.226 13.023 33.794 1.00 78.88 626 ASN A CA 1
ATOM 5063 C C . ASN A 1 626 ? -30.757 13.159 33.790 1.00 78.88 626 ASN A C 1
ATOM 5065 O O . ASN A 1 626 ? -31.334 13.725 34.711 1.00 78.88 626 ASN A O 1
ATOM 5069 N N . TYR A 1 627 ? -31.404 12.699 32.720 1.00 82.88 627 TYR A N 1
ATOM 5070 C CA . TYR A 1 627 ? -32.831 12.933 32.473 1.00 82.88 627 TYR A CA 1
ATOM 5071 C C . TYR A 1 627 ? -33.585 11.669 32.072 1.00 82.88 627 TYR A C 1
ATOM 5073 O O . TYR A 1 627 ? -34.786 11.730 31.824 1.00 82.88 627 TYR A O 1
ATOM 5081 N N . ALA A 1 628 ? -32.899 10.532 31.980 1.00 88.50 628 ALA A N 1
ATOM 5082 C CA . ALA A 1 628 ? -33.506 9.265 31.624 1.00 88.50 628 ALA A CA 1
ATOM 5083 C C . ALA A 1 628 ? -32.820 8.118 32.358 1.00 88.50 628 ALA A C 1
ATOM 5085 O O . ALA A 1 628 ? -31.603 8.128 32.553 1.00 88.50 628 ALA A O 1
ATOM 5086 N N . HIS A 1 629 ? -33.615 7.123 32.723 1.00 90.94 629 HIS A N 1
ATOM 5087 C CA . HIS A 1 629 ? -33.154 5.883 33.316 1.00 90.94 629 HIS A CA 1
ATOM 5088 C C . HIS A 1 629 ? -33.858 4.721 32.620 1.00 90.94 629 HIS A C 1
ATOM 5090 O O . HIS A 1 629 ? -35.079 4.743 32.452 1.00 90.94 629 HIS A O 1
ATOM 5096 N N . ALA A 1 630 ? -33.092 3.727 32.183 1.00 93.06 630 ALA A N 1
ATOM 5097 C CA . ALA A 1 630 ? -33.607 2.572 31.458 1.00 93.06 630 ALA A CA 1
ATOM 5098 C C . ALA A 1 630 ? -33.099 1.274 32.077 1.00 93.06 630 ALA A C 1
ATOM 5100 O O . ALA A 1 630 ? -31.957 1.205 32.530 1.00 93.06 630 ALA A O 1
ATOM 5101 N N . ILE A 1 631 ? -33.932 0.236 32.048 1.00 93.56 631 ILE A N 1
ATOM 5102 C CA . ILE A 1 631 ? -33.562 -1.103 32.510 1.00 93.56 631 ILE A CA 1
ATOM 5103 C C . ILE A 1 631 ? -33.546 -2.048 31.322 1.00 93.56 631 ILE A C 1
ATOM 5105 O O . ILE A 1 631 ? -34.538 -2.201 30.605 1.00 93.56 631 ILE A O 1
ATOM 5109 N N . ILE A 1 632 ? -32.390 -2.672 31.131 1.00 95.50 632 ILE A N 1
ATOM 5110 C CA . ILE A 1 632 ? -32.100 -3.591 30.045 1.00 95.50 632 ILE A CA 1
ATOM 5111 C C . ILE A 1 632 ? -31.955 -4.988 30.635 1.00 95.50 632 ILE A C 1
ATOM 5113 O O . ILE A 1 632 ? -31.192 -5.208 31.575 1.00 95.50 632 ILE A O 1
ATOM 5117 N N . GLU A 1 633 ? -32.707 -5.926 30.085 1.00 93.12 633 GLU A N 1
ATOM 5118 C CA . GLU A 1 633 ? -32.819 -7.292 30.574 1.00 93.12 633 GLU A CA 1
ATOM 5119 C C . GLU A 1 633 ? -32.359 -8.286 29.506 1.00 93.12 633 GLU A C 1
ATOM 5121 O O . GLU A 1 633 ? -32.540 -8.085 28.299 1.00 93.12 633 GLU A O 1
ATOM 5126 N N . GLU A 1 634 ? -31.741 -9.366 29.965 1.00 92.62 634 GLU A N 1
ATOM 5127 C CA . GLU A 1 634 ? -31.401 -10.518 29.148 1.00 92.62 634 GLU A CA 1
ATOM 5128 C C . GLU A 1 634 ? -32.647 -11.225 28.610 1.00 92.62 634 GLU A C 1
ATOM 5130 O O . GLU A 1 634 ? -33.577 -11.550 29.346 1.00 92.62 634 GLU A O 1
ATOM 5135 N N . TRP A 1 635 ? -32.640 -11.514 27.310 1.00 89.00 635 TRP A N 1
ATOM 5136 C CA . TRP A 1 635 ? -33.629 -12.397 26.710 1.00 89.00 635 TRP A CA 1
ATOM 5137 C C . TRP A 1 635 ? -33.154 -13.846 26.813 1.00 89.00 635 TRP A C 1
ATOM 5139 O O . TRP A 1 635 ? -32.236 -14.257 26.102 1.00 89.00 635 TRP A O 1
ATOM 5149 N N . LEU A 1 636 ? -33.788 -14.623 27.689 1.00 78.88 636 LEU A N 1
ATOM 5150 C CA . LEU A 1 636 ? -33.581 -16.064 27.764 1.00 78.88 636 LEU A CA 1
ATOM 5151 C C . LEU A 1 636 ? -34.510 -16.738 26.753 1.00 78.88 636 LEU A C 1
ATOM 5153 O O . LEU A 1 636 ? -35.724 -16.787 26.954 1.00 78.88 636 LEU A O 1
ATOM 5157 N N . GLU A 1 637 ? -33.950 -17.259 25.661 1.00 63.84 637 GLU A N 1
ATOM 5158 C CA . GLU A 1 637 ? -34.691 -18.163 24.781 1.00 63.84 637 GLU A CA 1
ATOM 5159 C C . GLU A 1 637 ? -35.169 -19.355 25.621 1.00 63.84 637 GLU A C 1
ATOM 5161 O O . GLU A 1 637 ? -34.362 -20.167 26.079 1.00 63.84 637 GLU A O 1
ATOM 5166 N N . LEU A 1 638 ? -36.486 -19.462 25.837 1.00 50.25 638 LEU A N 1
ATOM 5167 C CA . LEU A 1 638 ? -37.095 -20.685 26.352 1.00 50.25 638 LEU A CA 1
ATOM 5168 C C . LEU A 1 638 ? -36.601 -21.827 25.468 1.00 50.25 638 LEU A C 1
ATOM 5170 O O . LEU A 1 638 ? -36.774 -21.797 24.249 1.00 50.25 638 LEU A O 1
ATOM 5174 N N . SER A 1 639 ? -35.927 -22.793 26.085 1.00 40.16 639 SER A N 1
ATOM 5175 C CA . SER A 1 639 ? -35.298 -23.941 25.444 1.00 40.16 639 SER A CA 1
ATOM 5176 C C . SER A 1 639 ? -36.301 -24.701 24.570 1.00 40.16 639 SER A C 1
ATOM 5178 O O . SER A 1 639 ? -36.973 -25.618 25.032 1.00 40.16 639 SER A O 1
ATOM 5180 N N . GLY A 1 640 ? -36.403 -24.301 23.304 1.00 38.78 640 GLY A N 1
ATOM 5181 C CA . GLY A 1 640 ? -37.287 -24.908 22.309 1.00 38.78 640 GLY A CA 1
ATOM 5182 C C . GLY A 1 640 ? -36.645 -25.089 20.934 1.00 38.78 640 GLY A C 1
ATOM 5183 O O . GLY A 1 640 ? -37.190 -25.804 20.102 1.00 38.78 640 GLY A O 1
ATOM 5184 N N . SER A 1 641 ? -35.467 -24.511 20.683 1.00 36.56 641 SER A N 1
ATOM 5185 C CA . SER A 1 641 ? -34.832 -24.582 19.354 1.00 36.56 641 SER A CA 1
ATOM 5186 C C . SER A 1 641 ? -33.299 -24.659 19.380 1.00 36.56 641 SER A C 1
ATOM 5188 O O . SER A 1 641 ? -32.723 -25.317 18.514 1.00 36.56 641 SER A O 1
ATOM 5190 N N . HIS A 1 642 ? -32.621 -24.104 20.395 1.00 33.88 642 HIS A N 1
ATOM 5191 C CA . HIS A 1 642 ? -31.156 -24.217 20.526 1.00 33.88 642 HIS A CA 1
ATOM 5192 C C . HIS A 1 642 ? -30.678 -25.423 21.352 1.00 33.88 642 HIS A C 1
ATOM 5194 O O . HIS A 1 642 ? -29.656 -26.024 21.015 1.00 33.88 642 HIS A O 1
ATOM 5200 N N . CYS A 1 643 ? -31.430 -25.853 22.374 1.00 30.28 643 CYS A N 1
ATOM 5201 C CA . CYS A 1 643 ? -31.046 -27.015 23.192 1.00 30.28 643 CYS A CA 1
ATOM 5202 C C . CYS A 1 643 ? -31.087 -28.334 22.401 1.00 30.28 643 CYS A C 1
ATOM 5204 O O . CYS A 1 643 ? -30.246 -29.203 22.620 1.00 30.28 643 CYS A O 1
ATOM 5206 N N . ASN A 1 644 ? -31.952 -28.443 21.387 1.00 32.50 644 ASN A N 1
ATOM 5207 C CA . ASN A 1 644 ? -31.964 -29.602 20.492 1.00 32.50 644 ASN A CA 1
ATOM 5208 C C . ASN A 1 644 ? -30.719 -29.696 19.597 1.00 32.50 644 ASN A C 1
ATOM 5210 O O . ASN A 1 644 ? -30.467 -30.766 19.068 1.00 32.50 644 ASN A O 1
ATOM 5214 N N . LYS A 1 645 ? -29.896 -28.646 19.445 1.00 36.03 645 LYS A N 1
ATOM 5215 C CA . LYS A 1 645 ? -28.627 -28.737 18.692 1.00 36.03 645 LYS A CA 1
ATOM 5216 C C . LYS A 1 645 ? -27.424 -29.117 19.554 1.00 36.03 645 LYS A C 1
ATOM 5218 O O . LYS A 1 645 ? -26.450 -29.640 19.018 1.00 36.03 645 LYS A O 1
ATOM 5223 N N . ILE A 1 646 ? -27.487 -28.876 20.863 1.00 33.72 646 ILE A N 1
ATOM 5224 C CA . ILE A 1 646 ? -26.425 -29.265 21.803 1.00 33.72 646 ILE A CA 1
ATOM 5225 C C . ILE A 1 646 ? -26.704 -30.678 22.340 1.00 33.72 646 ILE A C 1
ATOM 5227 O O . ILE A 1 646 ? -25.830 -31.534 22.257 1.00 33.72 646 ILE A O 1
ATOM 5231 N N . MET A 1 647 ? -27.953 -30.987 22.710 1.00 29.77 647 MET A N 1
ATOM 5232 C CA . MET A 1 647 ? -28.367 -32.337 23.132 1.00 29.77 647 MET A CA 1
ATOM 5233 C C . MET A 1 647 ? -28.387 -33.358 21.980 1.00 29.77 647 MET A C 1
ATOM 5235 O O . MET A 1 647 ? -28.088 -34.528 22.201 1.00 29.77 647 MET A O 1
ATOM 5239 N N . ALA A 1 648 ? -28.679 -32.954 20.732 1.00 33.66 648 ALA A N 1
ATOM 5240 C CA . ALA A 1 648 ? -28.541 -33.867 19.588 1.00 33.66 648 ALA A CA 1
ATOM 5241 C C . ALA A 1 648 ? -27.077 -34.137 19.213 1.00 33.66 648 ALA A C 1
ATOM 5243 O O . ALA A 1 648 ? -26.802 -35.135 18.558 1.00 33.66 648 ALA A O 1
ATOM 5244 N N . ARG A 1 649 ? -26.131 -33.287 19.637 1.00 36.72 649 ARG A N 1
ATOM 5245 C CA . ARG A 1 649 ? -24.698 -33.555 19.464 1.00 36.72 649 ARG A CA 1
ATOM 5246 C C . ARG A 1 649 ? -24.195 -34.600 20.454 1.00 36.72 649 ARG A C 1
ATOM 5248 O O . ARG A 1 649 ? -23.432 -35.463 20.048 1.00 36.72 649 ARG A O 1
ATOM 5255 N N . GLU A 1 650 ? -24.677 -34.574 21.694 1.00 35.94 650 GLU A N 1
ATOM 5256 C CA . GLU A 1 650 ? -24.307 -35.574 22.707 1.00 35.94 650 GLU A CA 1
ATOM 5257 C C . GLU A 1 650 ? -25.056 -36.913 22.529 1.00 35.94 650 GLU A C 1
ATOM 5259 O O . GLU A 1 650 ? -24.477 -37.972 22.757 1.00 35.94 650 GLU A O 1
ATOM 5264 N N . ASN A 1 651 ? -26.300 -36.916 22.023 1.00 32.41 651 ASN A N 1
ATOM 5265 C CA . ASN A 1 651 ? -27.044 -38.160 21.746 1.00 32.41 651 ASN A CA 1
ATOM 5266 C C . ASN A 1 651 ? -26.707 -38.833 20.398 1.00 32.41 651 ASN A C 1
ATOM 5268 O O . ASN A 1 651 ? -26.956 -40.031 20.236 1.00 32.41 651 ASN A O 1
ATOM 5272 N N . ALA A 1 652 ? -26.124 -38.111 19.434 1.00 36.16 652 ALA A N 1
ATOM 5273 C CA . ALA A 1 652 ? -25.644 -38.702 18.177 1.00 36.16 652 ALA A CA 1
ATOM 5274 C C . ALA A 1 652 ? -24.322 -39.475 18.343 1.00 36.16 652 ALA A C 1
ATOM 5276 O O . ALA A 1 652 ? -24.004 -40.329 17.520 1.00 36.16 652 ALA A O 1
ATOM 5277 N N . GLU A 1 653 ? -23.562 -39.215 19.412 1.00 39.72 653 GLU A N 1
ATOM 5278 C CA . GLU A 1 653 ? -22.357 -39.990 19.738 1.00 39.72 653 GLU A CA 1
ATOM 5279 C C . GLU A 1 653 ? -22.685 -41.319 20.446 1.00 39.72 653 GLU A C 1
ATOM 5281 O O . GLU A 1 653 ? -21.874 -42.243 20.413 1.00 39.72 653 GLU A O 1
ATOM 5286 N N . SER A 1 654 ? -23.884 -41.462 21.027 1.00 39.81 654 SER A N 1
ATOM 5287 C CA . SER A 1 654 ? -24.306 -42.666 21.765 1.00 39.81 654 SER A CA 1
ATOM 5288 C C . SER A 1 654 ? -25.268 -43.581 20.997 1.00 39.81 654 SER A C 1
ATOM 5290 O O . SER A 1 654 ? -25.383 -44.764 21.318 1.00 39.81 654 SER A O 1
ATOM 5292 N N . THR A 1 655 ? -25.925 -43.080 19.950 1.00 38.25 655 THR A N 1
ATOM 5293 C CA . THR A 1 655 ? -26.805 -43.873 19.085 1.00 38.25 655 THR A CA 1
ATOM 5294 C C . THR A 1 655 ? -26.333 -43.725 17.645 1.00 38.25 655 THR A C 1
ATOM 5296 O O . THR A 1 655 ? -26.413 -42.648 17.071 1.00 38.25 655 THR A O 1
ATOM 5299 N N . GLY A 1 656 ? -25.787 -44.797 17.062 1.00 37.28 656 GLY A N 1
ATOM 5300 C CA . GLY A 1 656 ? -25.215 -44.827 15.708 1.00 37.28 656 GLY A CA 1
ATOM 5301 C C . GLY A 1 656 ? -26.235 -44.647 14.577 1.00 37.28 656 GLY A C 1
ATOM 5302 O O . GLY A 1 656 ? -26.296 -45.466 13.664 1.00 37.28 656 GLY A O 1
ATOM 5303 N N . ILE A 1 657 ? -27.048 -43.593 14.631 1.00 36.31 657 ILE A N 1
ATOM 5304 C CA . ILE A 1 657 ? -28.033 -43.224 13.620 1.00 36.31 657 ILE A CA 1
ATOM 5305 C C . ILE A 1 657 ? -27.473 -42.031 12.849 1.00 36.31 657 ILE A C 1
ATOM 5307 O O . ILE A 1 657 ? -27.507 -40.878 13.274 1.00 36.31 657 ILE A O 1
ATOM 5311 N N . GLN A 1 658 ? -26.932 -42.343 11.679 1.00 39.69 658 GLN A N 1
ATOM 5312 C CA . GLN A 1 658 ? -26.427 -41.389 10.709 1.00 39.69 658 GLN A CA 1
ATOM 5313 C C . GLN A 1 658 ? -27.612 -40.663 10.046 1.00 39.69 658 GLN A C 1
ATOM 5315 O O . GLN A 1 658 ? -28.179 -41.151 9.072 1.00 39.69 658 GLN A O 1
ATOM 5320 N N . MET A 1 659 ? -28.003 -39.489 10.553 1.00 33.47 659 MET A N 1
ATOM 5321 C CA . MET A 1 659 ? -28.867 -38.578 9.793 1.00 33.47 659 MET A CA 1
ATOM 5322 C C . MET A 1 659 ? -28.011 -37.784 8.805 1.00 33.47 659 MET A C 1
ATOM 5324 O O . MET A 1 659 ? -27.371 -36.796 9.158 1.00 33.47 659 MET A O 1
ATOM 5328 N N . CYS A 1 660 ? -27.990 -38.238 7.554 1.00 35.62 660 CYS A N 1
ATOM 5329 C CA . CYS A 1 660 ? -27.406 -37.518 6.431 1.00 35.62 660 CYS A CA 1
ATOM 5330 C C . CYS A 1 660 ? -28.534 -37.081 5.484 1.00 35.62 660 CYS A C 1
ATOM 5332 O O . CYS A 1 660 ? -28.748 -37.686 4.440 1.00 35.62 660 CYS A O 1
ATOM 5334 N N . GLU A 1 661 ? -29.271 -36.031 5.848 1.00 40.09 661 GLU A N 1
ATOM 5335 C CA . GLU A 1 661 ? -29.909 -35.194 4.829 1.00 40.09 661 GLU A CA 1
ATOM 5336 C C . GLU A 1 661 ? -28.886 -34.126 4.435 1.00 40.09 661 GLU A C 1
ATOM 5338 O O . GLU A 1 661 ? -28.601 -33.204 5.202 1.00 40.09 661 GLU A O 1
ATOM 5343 N N . GLN A 1 662 ? -28.278 -34.265 3.253 1.00 43.00 662 GLN A N 1
ATOM 5344 C CA . GLN A 1 662 ? -27.487 -33.190 2.652 1.00 43.00 662 GLN A CA 1
ATOM 5345 C C . GLN A 1 662 ? -28.422 -32.017 2.334 1.00 43.00 662 GLN A C 1
ATOM 5347 O O . GLN A 1 662 ? -29.021 -31.947 1.265 1.00 43.00 662 GLN A O 1
ATOM 5352 N N . GLN A 1 663 ? -28.566 -31.089 3.275 1.00 46.19 663 GLN A N 1
ATOM 5353 C CA . GLN A 1 663 ? -29.255 -29.829 3.031 1.00 46.19 663 GLN A CA 1
ATOM 5354 C C . GLN A 1 663 ? -28.316 -28.903 2.250 1.00 46.19 663 GLN A C 1
ATOM 5356 O O . GLN A 1 663 ? -27.276 -28.469 2.749 1.00 46.19 663 GLN A O 1
ATOM 5361 N N . TYR A 1 664 ? -28.670 -28.629 0.996 1.00 49.84 664 TYR A N 1
ATOM 5362 C CA . TYR A 1 664 ? -28.013 -27.614 0.179 1.00 49.84 664 TYR A CA 1
ATOM 5363 C C . TYR A 1 664 ? -28.586 -26.246 0.548 1.00 49.84 664 TYR A C 1
ATOM 5365 O O . TYR A 1 664 ? -29.795 -26.034 0.476 1.00 49.84 664 TYR A O 1
ATOM 5373 N N . TYR A 1 665 ? -27.719 -25.313 0.933 1.00 49.66 665 TYR A N 1
ATOM 5374 C CA . TYR A 1 665 ? -28.110 -23.942 1.251 1.00 49.66 665 TYR A CA 1
ATOM 5375 C C . TYR A 1 665 ? -27.734 -23.031 0.083 1.00 49.66 665 TYR A C 1
ATOM 5377 O O . TYR A 1 665 ? -26.574 -22.988 -0.336 1.00 49.66 665 TYR A O 1
ATOM 5385 N N . VAL A 1 666 ? -28.714 -22.295 -0.442 1.00 52.59 666 VAL A N 1
ATOM 5386 C CA . VAL A 1 666 ? -28.478 -21.213 -1.404 1.00 52.59 666 VAL A CA 1
ATOM 5387 C C . VAL A 1 666 ? -28.186 -19.948 -0.606 1.00 52.59 666 VAL A C 1
ATOM 5389 O O . VAL A 1 666 ? -29.056 -19.450 0.106 1.00 52.59 666 VAL A O 1
ATOM 5392 N N . ILE A 1 667 ? -26.960 -19.432 -0.706 1.00 48.53 667 ILE A N 1
ATOM 5393 C CA . ILE A 1 667 ? -26.577 -18.163 -0.076 1.00 48.53 667 ILE A CA 1
ATOM 5394 C C . ILE A 1 667 ? -26.568 -17.088 -1.158 1.00 48.53 667 ILE A C 1
ATOM 5396 O O . ILE A 1 667 ? -25.733 -17.111 -2.062 1.00 48.53 667 ILE A O 1
ATOM 5400 N N . VAL A 1 668 ? -27.518 -16.158 -1.063 1.00 56.56 668 VAL A N 1
ATOM 5401 C CA . VAL A 1 668 ? -27.661 -15.031 -1.990 1.00 56.56 668 VAL A CA 1
ATOM 5402 C C . VAL A 1 668 ? -26.965 -13.810 -1.398 1.00 56.56 668 VAL A C 1
ATOM 5404 O O . VAL A 1 668 ? -27.260 -13.409 -0.273 1.00 56.56 668 VAL A O 1
ATOM 5407 N N . ILE A 1 669 ? -26.044 -13.218 -2.157 1.00 52.47 669 ILE A N 1
ATOM 5408 C CA . ILE A 1 669 ? -25.325 -11.996 -1.786 1.00 52.47 669 ILE A CA 1
ATOM 5409 C C . ILE A 1 669 ? -25.466 -11.009 -2.946 1.00 52.47 669 ILE A C 1
ATOM 5411 O O . ILE A 1 669 ? -25.083 -11.321 -4.070 1.00 52.47 669 ILE A O 1
ATOM 5415 N N . THR A 1 670 ? -26.001 -9.821 -2.673 1.00 53.09 670 THR A N 1
ATOM 5416 C CA . THR A 1 670 ? -26.211 -8.751 -3.663 1.00 53.09 670 THR A CA 1
ATOM 5417 C C . THR A 1 670 ? -25.683 -7.429 -3.122 1.00 53.09 670 THR A C 1
ATOM 5419 O O . THR A 1 670 ? -25.843 -7.145 -1.934 1.00 53.09 670 THR A O 1
ATOM 5422 N N . GLY A 1 671 ? -25.142 -6.568 -3.978 1.00 51.25 671 GLY A N 1
ATOM 5423 C CA . GLY A 1 671 ? -24.879 -5.177 -3.617 1.00 51.25 671 GLY A CA 1
ATOM 5424 C C . GLY A 1 671 ? -24.531 -4.321 -4.829 1.00 51.25 671 GLY A C 1
ATOM 5425 O O . GLY A 1 671 ? -24.434 -4.820 -5.939 1.00 51.25 671 GLY A O 1
ATOM 5426 N N . LYS A 1 672 ? -24.412 -3.007 -4.623 1.00 41.91 672 LYS A N 1
ATOM 5427 C CA . LYS A 1 672 ? -24.435 -2.014 -5.712 1.00 41.91 672 LYS A CA 1
ATOM 5428 C C . LYS A 1 672 ? -23.134 -1.886 -6.528 1.00 41.91 672 LYS A C 1
ATOM 5430 O O . LYS A 1 672 ? -23.095 -1.049 -7.423 1.00 41.91 672 LYS A O 1
ATOM 5435 N N . CYS A 1 673 ? -22.068 -2.629 -6.219 1.00 39.84 673 CYS A N 1
ATOM 5436 C CA . CYS A 1 673 ? -20.789 -2.535 -6.935 1.00 39.84 673 CYS A CA 1
ATOM 5437 C C . CYS A 1 673 ? -20.025 -3.871 -6.989 1.00 39.84 673 CYS A C 1
ATOM 5439 O O . CYS A 1 673 ? -20.172 -4.719 -6.111 1.00 39.84 673 CYS A O 1
ATOM 5441 N N . ASP A 1 674 ? -19.144 -4.020 -7.983 1.00 50.03 674 ASP A N 1
ATOM 5442 C CA . ASP A 1 674 ? -18.389 -5.254 -8.280 1.00 50.03 674 ASP A CA 1
ATOM 5443 C C . ASP A 1 674 ? -17.398 -5.705 -7.183 1.00 50.03 674 ASP A C 1
ATOM 5445 O O . ASP A 1 674 ? -16.800 -6.776 -7.278 1.00 50.03 674 ASP A O 1
ATOM 5449 N N . SER A 1 675 ? -17.204 -4.931 -6.108 1.00 42.81 675 SER A N 1
ATOM 5450 C CA . SER A 1 675 ? -16.271 -5.278 -5.022 1.00 42.81 675 SER A CA 1
ATOM 5451 C C . SER A 1 675 ? -16.780 -6.382 -4.075 1.00 42.81 675 SER A C 1
ATOM 5453 O O . SER A 1 675 ? -16.017 -6.869 -3.233 1.00 42.81 675 SER A O 1
ATOM 5455 N N . LEU A 1 676 ? -18.031 -6.840 -4.236 1.00 41.28 676 LEU A N 1
ATOM 5456 C CA . LEU A 1 676 ? -18.632 -7.935 -3.458 1.00 41.28 676 LEU A CA 1
ATOM 5457 C C . LEU A 1 676 ? -18.036 -9.324 -3.722 1.00 41.28 676 LEU A C 1
ATOM 5459 O O . LEU A 1 676 ? -18.262 -10.237 -2.927 1.00 41.28 676 LEU A O 1
ATOM 5463 N N . SER A 1 677 ? -17.200 -9.493 -4.750 1.00 47.44 677 SER A N 1
ATOM 5464 C CA . SER A 1 677 ? -16.508 -10.758 -5.045 1.00 47.44 677 SER A CA 1
ATOM 5465 C C . SER A 1 677 ? -15.490 -11.196 -3.970 1.00 47.44 677 SER A C 1
ATOM 5467 O O . SER A 1 677 ? -14.760 -12.165 -4.170 1.00 47.44 677 SER A O 1
ATOM 5469 N N . THR A 1 678 ? -15.391 -10.479 -2.844 1.00 46.91 678 THR A N 1
ATOM 5470 C CA . THR A 1 678 ? -14.399 -10.691 -1.776 1.00 46.91 678 THR A CA 1
ATOM 5471 C C . THR A 1 678 ? -14.981 -11.175 -0.440 1.00 46.91 678 THR A C 1
ATOM 5473 O O . THR A 1 678 ? -14.228 -11.363 0.519 1.00 46.91 678 THR A O 1
ATOM 5476 N N . VAL A 1 679 ? -16.291 -11.441 -0.352 1.00 41.03 679 VAL A N 1
ATOM 5477 C CA . VAL A 1 679 ? -16.917 -11.969 0.875 1.00 41.03 679 VAL A CA 1
ATOM 5478 C C . VAL A 1 679 ? -16.555 -13.453 1.062 1.00 41.03 679 VAL A C 1
ATOM 5480 O O . VAL A 1 679 ? -17.020 -14.316 0.322 1.00 41.03 679 VAL A O 1
ATOM 5483 N N . LYS A 1 680 ? -15.706 -13.764 2.053 1.00 43.62 680 LYS A N 1
ATOM 5484 C CA . LYS A 1 680 ? -15.359 -15.144 2.444 1.00 43.62 680 LYS A CA 1
ATOM 5485 C C . LYS A 1 680 ? -16.457 -15.757 3.324 1.00 43.62 680 LYS A C 1
ATOM 5487 O O . LYS A 1 680 ? -16.856 -15.145 4.311 1.00 43.62 680 LYS A O 1
ATOM 5492 N N . LEU A 1 681 ? -16.860 -16.991 3.020 1.00 40.38 681 LEU A N 1
ATOM 5493 C CA . LEU A 1 681 ? -17.666 -17.855 3.892 1.00 40.38 681 LEU A CA 1
ATOM 5494 C C . LEU A 1 681 ? -16.815 -19.024 4.408 1.00 40.38 681 LEU A C 1
ATOM 5496 O O . LEU A 1 681 ? -15.946 -19.526 3.695 1.00 40.38 681 LEU A O 1
ATOM 5500 N N . ASP A 1 682 ? -17.071 -19.431 5.650 1.00 37.72 682 ASP A N 1
ATOM 5501 C CA . ASP A 1 682 ? -16.418 -20.554 6.329 1.00 37.72 682 ASP A CA 1
ATOM 5502 C C . ASP A 1 682 ? -16.877 -21.892 5.705 1.00 37.72 682 ASP A C 1
ATOM 5504 O O . ASP A 1 682 ? -18.070 -22.133 5.510 1.00 37.72 682 ASP A O 1
ATOM 5508 N N . SER A 1 683 ? -15.934 -22.757 5.329 1.00 41.03 683 SER A N 1
ATOM 5509 C CA . SER A 1 683 ? -16.088 -23.836 4.332 1.00 41.03 683 SER A CA 1
ATOM 5510 C C . SER A 1 683 ? -16.808 -25.109 4.808 1.00 41.03 683 SER A C 1
ATOM 5512 O O . SER A 1 683 ? -16.642 -26.174 4.214 1.00 41.03 683 SER A O 1
ATOM 5514 N N . LYS A 1 684 ? -17.628 -25.035 5.862 1.00 33.88 684 LYS A N 1
ATOM 5515 C CA . LYS A 1 684 ? -18.310 -26.212 6.440 1.00 33.88 684 LYS A CA 1
ATOM 5516 C C . LYS A 1 684 ? -19.680 -26.543 5.846 1.00 33.88 684 LYS A C 1
ATOM 5518 O O . LYS A 1 684 ? -20.296 -27.517 6.269 1.00 33.88 684 LYS A O 1
ATOM 5523 N N . SER A 1 685 ? -20.147 -25.793 4.859 1.00 33.75 685 SER A N 1
ATOM 5524 C CA . SER A 1 685 ? -21.435 -26.036 4.205 1.00 33.75 685 SER A CA 1
ATOM 5525 C C . SER A 1 685 ? -21.250 -26.156 2.695 1.00 33.75 685 SER A C 1
ATOM 5527 O O . SER A 1 685 ? -20.560 -25.344 2.081 1.00 33.75 685 SER A O 1
ATOM 5529 N N . SER A 1 686 ? -21.866 -27.172 2.091 1.00 32.69 686 SER A N 1
ATOM 5530 C CA . SER A 1 686 ? -22.028 -27.320 0.642 1.00 32.69 686 SER A CA 1
ATOM 5531 C C . SER A 1 686 ? -22.929 -26.195 0.120 1.00 32.69 686 SER A C 1
ATOM 5533 O O . SER A 1 686 ? -24.141 -26.354 -0.013 1.00 32.69 686 SER A O 1
ATOM 5535 N N . VAL A 1 687 ? -22.327 -25.024 -0.097 1.00 36.38 687 VAL A N 1
ATOM 5536 C CA . VAL A 1 687 ? -22.986 -23.796 -0.551 1.00 36.38 687 VAL A CA 1
ATOM 5537 C C . VAL A 1 687 ? -22.827 -23.671 -2.062 1.00 36.38 687 VAL A C 1
ATOM 5539 O O . VAL A 1 687 ? -21.709 -23.627 -2.575 1.00 36.38 687 VAL A O 1
ATOM 5542 N N . ILE A 1 688 ? -23.948 -23.566 -2.772 1.00 34.59 688 ILE A N 1
ATOM 5543 C CA . ILE A 1 688 ? -23.979 -23.136 -4.172 1.00 34.59 688 ILE A CA 1
ATOM 5544 C C . ILE A 1 688 ? -24.166 -21.614 -4.149 1.00 34.59 688 ILE A C 1
ATOM 5546 O O . ILE A 1 688 ? -25.220 -21.119 -3.752 1.00 34.59 688 ILE A O 1
ATOM 5550 N N . LEU A 1 689 ? -23.122 -20.868 -4.518 1.00 33.16 689 LEU A N 1
ATOM 5551 C CA . LEU A 1 689 ? -23.149 -19.407 -4.629 1.00 33.16 689 LEU A CA 1
ATOM 5552 C C . LEU A 1 689 ? -23.543 -19.013 -6.056 1.00 33.16 689 LEU A C 1
ATOM 5554 O O . LEU A 1 689 ? -22.800 -19.271 -7.000 1.00 33.16 689 LEU A O 1
ATOM 5558 N N . SER A 1 690 ? -24.694 -18.359 -6.198 1.00 31.92 690 SER A N 1
ATOM 5559 C CA . SER A 1 690 ? -25.060 -17.613 -7.403 1.00 31.92 690 SER A CA 1
ATOM 5560 C C . SER A 1 690 ? -24.830 -16.132 -7.122 1.00 31.92 690 SER A C 1
ATOM 5562 O O . SER A 1 690 ? -25.594 -15.519 -6.378 1.00 31.92 690 SER A O 1
ATOM 5564 N N . VAL A 1 691 ? -23.768 -15.561 -7.691 1.00 31.22 691 VAL A N 1
ATOM 5565 C CA . VAL A 1 691 ? -23.553 -14.109 -7.697 1.00 31.22 691 VAL A CA 1
ATOM 5566 C C . VAL A 1 691 ? -24.349 -13.555 -8.873 1.00 31.22 691 VAL A C 1
ATOM 5568 O O . VAL A 1 691 ? -24.000 -13.808 -10.022 1.00 31.22 691 VAL A O 1
ATOM 5571 N N . VAL A 1 692 ? -25.446 -12.855 -8.588 1.00 32.78 692 VAL A N 1
ATOM 5572 C CA . VAL A 1 692 ? -26.177 -12.086 -9.601 1.00 32.78 692 VAL A CA 1
ATOM 5573 C C . VAL A 1 692 ? -25.618 -10.666 -9.545 1.00 32.78 692 VAL A C 1
ATOM 5575 O O . VAL A 1 692 ? -25.767 -10.002 -8.518 1.00 32.78 692 VAL A O 1
ATOM 5578 N N . SER A 1 693 ? -24.897 -10.273 -10.598 1.00 30.19 693 SER A N 1
ATOM 5579 C CA . SER A 1 693 ? -24.405 -8.906 -10.827 1.00 30.19 693 SER A CA 1
ATOM 5580 C C . SER A 1 693 ? -25.544 -7.952 -11.149 1.00 30.19 693 SER A C 1
ATOM 5582 O O . SER A 1 693 ? -26.365 -8.355 -12.010 1.00 30.19 693 SER A O 1
#

Foldseek 3Di:
DDQDDDPVCVQQLLDADDFPPLLVPDDPVLQQLLFQKAFQWDWFFFDPLRFIDTDDATFIFGFQSLVSLLVQDDDDPPQAWFWAFADQAPPDPHGSDIDIGDSVSSVVLSVQLCPEPQVVVVVHDNDPVNVPVPPPDPDPRDGPPPVVDPPPDPPPPPDDDDPVDDDPPPPDPPDPPPPPPPPPDPDPPDDPGGDYDNRRPPTDTDPPQVPPCNLCSHGCSGRVNYDRDGDPPDPDDLVNSLVSQLPRLDCSCQDPVNVVSSVNSVVVVLLVVLVVVLCVVPPVQDPVLVPDPVSVVVCVLVVSVVCSCCVPPPDPNVVVVLVVVVVVCCVPQNFFPDKDKDWDPQLQPLVLQQVLCCSPVVDGDDSVCSNPDDSSVSSVSCSSRVSSVVVVVVVVVVVVVCQCQDCPHPPNPKHFDDKDKDWDADSNRTIMIIMGTGIDDQPPLLDAFADDDDDDDDDPVVCVVVVHDDLWDFPDKDFDDPPPPPPPDPQPDLLSLLLVQCCCVCPVVVPDDLLQAAEEAEFDDNDLVVVLSSLQSVLVSSVVVVHPAQHEYDYCSLRGHHNDVCRQVVSVVQVSVCQNVQKDAARPRDDVSVVVSPPPPRSYDYHHHIDGHDPPHWHWYWYGYSGMIIIITHDDDPPDPVVCVVVVVVVCVVDVDDPDPQDEDEDEDDDDDPPVVPDDDNPPHNYDYDHDD

InterPro domains:
  IPR014031 Beta-ketoacyl synthase, C-terminal domain [PF02801] (537-590)
  IPR016039 Thiolase-like [G3DSA:3.40.47.10] (444-675)
  IPR016039 Thiolase-like [SSF53901] (449-635)
  IPR020841 Polyketide synthase, beta-ketoacyl synthase domain [SM00825] (353-637)
  IPR025476 Helitron helicase-like domain [PF14214] (313-437)
  IPR046700 Domain of unknown function DUF6570 [PF20209] (3-130)
  IPR050444 Polyketide synthase [PTHR45681] (448-671)

Organism: Adineta ricciae (NCBI:txid249248)

Radius of gyration: 36.56 Å; chains: 1; bounding box: 78×76×109 Å

Secondary structure (DSSP, 8-state):
---PPPHHHHHTT-PPPPPPHHHHT--HHHHHHH-SEEEEEEEEEETTTTEEEEEEEEEEEE--HHHHHHHS-S---TT--EEEEE-SSTT-SS-SEEEEE-HHHHHHHHHHHHTSHHHHHTT-----GGGGTSSS--------TTTTS------------------TT------S-------S---TTS---SEEE-TTTTPPPPPTTT-TTHHHHH-HHHHTT----PPTT----HHHHHHHHTTSS--GGGSHHHHHHHHHHHHHHHHHHHHHHHHHHSTT--HHHHH-HHHHHHHHHTTGGGGGGGG-TTSHHHHHHHHHHHHHHHHHH-S-SEEEEEE--GGG-HHHHHHHHHHHH-----HHHHHHS-HHHHHHHHHH-HHHHHHHHHHHHHHHHHHHTSTTSTTTT-EEEEEEEEEEE-TTS-EEEEEEEEEES---TTSBP----------HHHHHHTT-----EEEEEEE--GGG--TTSS--SHHHHHHHHHIIIIIIS--S-GGGEEEEEEPP-SSHHHHHHHHHHHHHHHHHTT--PPEEEE-THHHH-B-GGGHHHHHHHHHHHHHHHTEEPPPP---HHHHHHTSTTS-EEE-SS-EEPPTTS--EEEEE-SSEEEEEE-----SSSSHHHHHHHHHHTTS---------EEEE---SSGGGGG----TTS-EEEE---

Sequence (693 aa):
MSKKVPNLCLYNGLAFYEIPDCLKILTELEERLISPRIPFMVIRTLGYCKQFGLKGNLVNVPMNVDTNASILPRSFSDTHTIQLKLMRQMKNKNAFMYETIRPKVVHTVIAYLVEQELYRDEGIVISSDWIKKYSSEKENFFVNNEDKKFDENEKTAESFDHDDNWNECDDKPVNPTVIETLLNDETEDSNDIGIKFAPAENNRPISILMDLKVDELTFPKIYCGKQRKIKENTKLTYAKIAKSELRMFDRRCGRVSKLFFTYKKLETRKFSDAISINLRKTKNATVAQMLNRDYVNGLIHSDDAFTFLRFDRSSPAFWELKKKELMTMNRQLGCAALFLTLSAAETKWSELIVILTQVLENKVITLEEAQNMNYEKKCDLIRNDPVTCVRYFEHRIKCLWEILSAPSGPFQGYELEDKYVRVEFQARGSPHIHALIQRVGPIDQRKKGEGVALVLLKRLSDAVRDSDSIYCVIRDIVSYPRNKLNKSDCLNSPLDIQFELLNDIYTVRNRIDLSQVLYVEIDHADKEYDVFHKAKIISDFFNRCETDSHLCFGSIASNIGDTQHAAGIASLIKVSLMIKNRMIPPQKNYDQTIAKAESKTCGLYMVKELSLFPADKPVKICISGNYAHAIIEEWLELSGSHCNKIMARENAESTGIQMCEQQYYVIVITGKCDSLSTVKLDSKSSVILSVVS

pLDDT: mean 73.41, std 20.27, range [22.02, 95.75]